Protein AF-0000000085126841 (afdb_homodimer)

Structure (mmCIF, N/CA/C/O backbone):
data_AF-0000000085126841-model_v1
#
loop_
_entity.id
_entity.type
_entity.pdbx_description
1 polymer 'Aspartate racemase'
#
loop_
_atom_site.group_PDB
_atom_site.id
_atom_site.type_symbol
_atom_site.label_atom_id
_atom_site.label_alt_id
_atom_site.label_comp_id
_atom_site.label_asym_id
_atom_site.label_entity_id
_atom_site.label_seq_id
_atom_site.pdbx_PDB_ins_code
_atom_site.Cartn_x
_atom_site.Cartn_y
_atom_site.Cartn_z
_atom_site.occupancy
_atom_site.B_iso_or_equiv
_atom_site.auth_seq_id
_atom_site.auth_comp_id
_atom_site.auth_asym_id
_atom_site.auth_atom_id
_atom_site.pdbx_PDB_model_num
ATOM 1 N N . MET A 1 1 ? -29.609 8.414 11.188 1 25.78 1 MET A N 1
ATOM 2 C CA . MET A 1 1 ? -28.359 7.652 11.164 1 25.78 1 MET A CA 1
ATOM 3 C C . MET A 1 1 ? -28.016 7.215 9.742 1 25.78 1 MET A C 1
ATOM 5 O O . MET A 1 1 ? -28.156 6.039 9.398 1 25.78 1 MET A O 1
ATOM 9 N N . ASN A 1 2 ? -28.266 7.805 8.547 1 29.17 2 ASN A N 1
ATOM 10 C CA . ASN A 1 2 ? -29.203 7.812 7.434 1 29.17 2 ASN A CA 1
ATOM 11 C C . ASN A 1 2 ? -28.625 7.094 6.215 1 29.17 2 ASN A C 1
ATOM 13 O O . ASN A 1 2 ? -29.266 6.207 5.656 1 29.17 2 ASN A O 1
ATOM 17 N N . SER A 1 3 ? -27.938 7.785 5.105 1 35.59 3 SER A N 1
ATOM 18 C CA . SER A 1 3 ? -27.844 7.309 3.727 1 35.59 3 SER A CA 1
ATOM 19 C C . SER A 1 3 ? -26.875 6.141 3.604 1 35.59 3 SER A C 1
ATOM 21 O O . SER A 1 3 ? -25.797 6.156 4.207 1 35.59 3 SER A O 1
ATOM 23 N N . ASN A 1 4 ? -27.094 4.828 3.311 1 41.31 4 ASN A N 1
ATOM 24 C CA . ASN A 1 4 ? -26.719 3.504 2.83 1 41.31 4 ASN A CA 1
ATOM 25 C C . ASN A 1 4 ? -25.562 3.584 1.835 1 41.31 4 ASN A C 1
ATOM 27 O O . ASN A 1 4 ? -25.781 3.668 0.625 1 41.31 4 ASN A O 1
ATOM 31 N N . HIS A 1 5 ? -24.719 4.348 2.078 1 53.94 5 HIS A N 1
ATOM 32 C CA . HIS A 1 5 ? -23.703 4.438 1.027 1 53.94 5 HIS A CA 1
ATOM 33 C C . HIS A 1 5 ? -23.219 3.053 0.604 1 53.94 5 HIS A C 1
ATOM 35 O O . HIS A 1 5 ? -22.594 2.34 1.393 1 53.94 5 HIS A O 1
ATOM 41 N N . THR A 1 6 ? -23.953 2.344 -0.244 1 64.88 6 THR A N 1
ATOM 42 C CA . THR A 1 6 ? -23.734 0.957 -0.637 1 64.88 6 THR A CA 1
ATOM 43 C C . THR A 1 6 ? -22.719 0.875 -1.774 1 64.88 6 THR A C 1
ATOM 45 O O . THR A 1 6 ? -22.359 -0.219 -2.221 1 64.88 6 THR A O 1
ATOM 48 N N . GLU A 1 7 ? -22.281 2.219 -2.07 1 86.81 7 GLU A N 1
ATOM 49 C CA . GLU A 1 7 ? -21.469 2.105 -3.281 1 86.81 7 GLU A CA 1
ATOM 50 C C . GLU A 1 7 ? -20.25 3.018 -3.215 1 86.81 7 GLU A C 1
ATOM 52 O O . GLU A 1 7 ? -20.266 4.031 -2.516 1 86.81 7 GLU A O 1
ATOM 57 N N . ILE A 1 8 ? -19.25 2.664 -3.691 1 94.06 8 ILE A N 1
ATOM 58 C CA . ILE A 1 8 ? -18.078 3.506 -3.902 1 94.06 8 ILE A CA 1
ATOM 59 C C . ILE A 1 8 ? -18.266 4.352 -5.16 1 94.06 8 ILE A C 1
ATOM 61 O O . ILE A 1 8 ? -18.453 3.814 -6.254 1 94.06 8 ILE A O 1
ATOM 65 N N . HIS A 1 9 ? -18.141 5.695 -5.02 1 93.88 9 HIS A N 1
ATOM 66 C CA . HIS A 1 9 ? -18.5 6.598 -6.109 1 93.88 9 HIS A CA 1
ATOM 67 C C . HIS A 1 9 ? -17.25 7.129 -6.809 1 93.88 9 HIS A C 1
ATOM 69 O O . HIS A 1 9 ? -17.312 7.52 -7.977 1 93.88 9 HIS A O 1
ATOM 75 N N . ARG A 1 10 ? -16.188 7.176 -6.047 1 97.62 10 ARG A N 1
ATOM 76 C CA . ARG A 1 10 ? -15.031 7.871 -6.594 1 97.62 10 ARG A CA 1
ATOM 77 C C . ARG A 1 10 ? -13.758 7.051 -6.391 1 97.62 10 ARG A C 1
ATOM 79 O O . ARG A 1 10 ? -13.648 6.305 -5.418 1 97.62 10 ARG A O 1
ATOM 86 N N . VAL A 1 11 ? -12.82 7.199 -7.316 1 98.5 11 VAL A N 1
ATOM 87 C CA . VAL A 1 11 ? -11.492 6.613 -7.207 1 98.5 11 VAL A CA 1
ATOM 88 C C . VAL A 1 11 ? -10.555 7.582 -6.488 1 98.5 11 VAL A C 1
ATOM 90 O O . VAL A 1 11 ? -10.352 8.711 -6.941 1 98.5 11 VAL A O 1
ATOM 93 N N . ILE A 1 12 ? -9.992 7.145 -5.391 1 98.75 12 ILE A N 1
ATOM 94 C CA . ILE A 1 12 ? -9.078 7.965 -4.602 1 98.75 12 ILE A CA 1
ATOM 95 C C . ILE A 1 12 ? -7.68 7.918 -5.219 1 98.75 12 ILE A C 1
ATOM 97 O O . ILE A 1 12 ? -7.141 6.836 -5.465 1 98.75 12 ILE A O 1
ATOM 101 N N . GLY A 1 13 ? -7.102 9.07 -5.488 1 98.88 13 GLY A N 1
ATOM 102 C CA . GLY A 1 13 ? -5.711 9.148 -5.906 1 98.88 13 GLY A CA 1
ATOM 103 C C . GLY A 1 13 ? -4.762 9.461 -4.766 1 98.88 13 GLY A C 1
ATOM 104 O O . GLY A 1 13 ? -4.977 10.414 -4.016 1 98.88 13 GLY A O 1
ATOM 105 N N . LEU A 1 14 ? -3.707 8.648 -4.605 1 98.88 14 LEU A N 1
ATOM 106 C CA . LEU A 1 14 ? -2.703 8.852 -3.568 1 98.88 14 LEU A CA 1
ATOM 107 C C . LEU A 1 14 ? -1.329 9.102 -4.18 1 98.88 14 LEU A C 1
ATOM 109 O O . LEU A 1 14 ? -0.816 8.266 -4.926 1 98.88 14 LEU A O 1
ATOM 113 N N . ILE A 1 15 ? -0.789 10.258 -3.932 1 98.75 15 ILE A N 1
ATOM 114 C CA . ILE A 1 15 ? 0.639 10.445 -4.168 1 98.75 15 ILE A CA 1
ATOM 115 C C . ILE A 1 15 ? 1.432 9.93 -2.971 1 98.75 15 ILE A C 1
ATOM 117 O O . ILE A 1 15 ? 1.386 10.516 -1.889 1 98.75 15 ILE A O 1
ATOM 121 N N . GLY A 1 16 ? 2.129 8.828 -3.217 1 97.44 16 GLY A N 1
ATOM 122 C CA . GLY A 1 16 ? 2.838 8.18 -2.125 1 97.44 16 GLY A CA 1
ATOM 123 C C . GLY A 1 16 ? 4.324 8.023 -2.383 1 97.44 16 GLY A C 1
ATOM 124 O O . GLY A 1 16 ? 4.855 8.609 -3.332 1 97.44 16 GLY A O 1
ATOM 125 N N . GLY A 1 17 ? 4.984 7.348 -1.451 1 95.25 17 GLY A N 1
ATOM 126 C CA . GLY A 1 17 ? 6.395 7.023 -1.6 1 95.25 17 GLY A CA 1
ATOM 127 C C . GLY A 1 17 ? 7.301 7.898 -0.753 1 95.25 17 GLY A C 1
ATOM 128 O O . GLY A 1 17 ? 8.523 7.762 -0.8 1 95.25 17 GLY A O 1
ATOM 129 N N . MET A 1 18 ? 6.758 8.773 0.14 1 90.56 18 MET A N 1
ATOM 130 C CA . MET A 1 18 ? 7.562 9.734 0.894 1 90.56 18 MET A CA 1
ATOM 131 C C . MET A 1 18 ? 7.242 9.656 2.383 1 90.56 18 MET A C 1
ATOM 133 O O . MET A 1 18 ? 6.734 10.617 2.963 1 90.56 18 MET A O 1
ATOM 137 N N . SER A 1 19 ? 7.504 8.586 2.945 1 87.44 19 SER A N 1
ATOM 138 C CA . SER A 1 19 ? 8.109 7.324 2.541 1 87.44 19 SER A CA 1
ATOM 139 C C . SER A 1 19 ? 7.047 6.312 2.115 1 87.44 19 SER A C 1
ATOM 141 O O . SER A 1 19 ? 5.852 6.57 2.242 1 87.44 19 SER A O 1
ATOM 143 N N . TRP A 1 20 ? 7.5 5.168 1.569 1 93.5 20 TRP A N 1
ATOM 144 C CA . TRP A 1 20 ? 6.547 4.156 1.137 1 93.5 20 TRP A CA 1
ATOM 145 C C . TRP A 1 20 ? 5.805 3.559 2.33 1 93.5 20 TRP A C 1
ATOM 147 O O . TRP A 1 20 ? 4.648 3.148 2.209 1 93.5 20 TRP A O 1
ATOM 157 N N . GLU A 1 21 ? 6.398 3.6 3.525 1 90.38 21 GLU A N 1
ATOM 158 C CA . GLU A 1 21 ? 5.754 3.107 4.738 1 90.38 21 GLU A CA 1
ATOM 159 C C . GLU A 1 21 ? 4.535 3.953 5.098 1 90.38 21 GLU A C 1
ATOM 161 O O . GLU A 1 21 ? 3.5 3.418 5.5 1 90.38 21 GLU A O 1
ATOM 166 N N . SER A 1 22 ? 4.676 5.281 5 1 91.25 22 SER A N 1
ATOM 167 C CA . SER A 1 22 ? 3.543 6.164 5.234 1 91.25 22 SER A CA 1
ATOM 168 C C . SER A 1 22 ? 2.422 5.906 4.23 1 91.25 22 SER A C 1
ATOM 170 O O . SER A 1 22 ? 1.246 5.879 4.602 1 91.25 22 SER A O 1
ATOM 172 N N . SER A 1 23 ? 2.791 5.695 2.98 1 96.19 23 SER A N 1
ATOM 173 C CA . SER A 1 23 ? 1.811 5.406 1.94 1 96.19 23 SER A CA 1
ATOM 174 C C . SER A 1 23 ? 1.065 4.105 2.23 1 96.19 23 SER A C 1
ATOM 176 O O . SER A 1 23 ? -0.143 4.016 2.006 1 96.19 23 SER A O 1
ATOM 178 N N . ALA A 1 24 ? 1.824 3.111 2.709 1 95.62 24 ALA A N 1
ATOM 179 C CA . ALA A 1 24 ? 1.21 1.841 3.08 1 95.62 24 ALA A CA 1
ATOM 180 C C . ALA A 1 24 ? 0.19 2.031 4.199 1 95.62 24 ALA A C 1
ATOM 182 O O . ALA A 1 24 ? -0.856 1.377 4.215 1 95.62 24 ALA A O 1
ATOM 183 N N . GLU A 1 25 ? 0.527 2.883 5.113 1 93.62 25 GLU A N 1
ATOM 184 C CA . GLU A 1 25 ? -0.386 3.166 6.215 1 93.62 25 GLU A CA 1
ATOM 185 C C . GLU A 1 25 ? -1.662 3.838 5.715 1 93.62 25 GLU A C 1
ATOM 187 O O . GLU A 1 25 ? -2.764 3.486 6.141 1 93.62 25 GLU A O 1
ATOM 192 N N . TYR A 1 26 ? -1.541 4.832 4.793 1 97.31 26 TYR A N 1
ATOM 193 C CA . TYR A 1 26 ? -2.717 5.43 4.172 1 97.31 26 TYR A CA 1
ATOM 194 C C . TYR A 1 26 ? -3.584 4.367 3.506 1 97.31 26 TYR A C 1
ATOM 196 O O . TYR A 1 26 ? -4.801 4.34 3.701 1 97.31 26 TYR A O 1
ATOM 204 N N . TYR A 1 27 ? -2.928 3.551 2.738 1 98.06 27 TYR A N 1
ATOM 205 C CA . TYR A 1 27 ? -3.609 2.484 2.014 1 98.06 27 TYR A CA 1
ATOM 206 C C . TYR A 1 27 ? -4.398 1.596 2.967 1 98.06 27 TYR A C 1
ATOM 208 O O . TYR A 1 27 ? -5.57 1.299 2.723 1 98.06 27 TYR A O 1
ATOM 216 N N . ARG A 1 28 ? -3.807 1.185 4.062 1 96.25 28 ARG A N 1
ATOM 217 C CA . ARG A 1 28 ? -4.445 0.348 5.074 1 96.25 28 ARG A CA 1
ATOM 218 C C . ARG A 1 28 ? -5.637 1.062 5.707 1 96.25 28 ARG A C 1
ATOM 220 O O . ARG A 1 28 ? -6.742 0.521 5.742 1 96.25 28 ARG A O 1
ATOM 227 N N . LEU A 1 29 ? -5.457 2.299 6.148 1 96.5 29 LEU A N 1
ATOM 228 C CA . LEU A 1 29 ? -6.484 3.049 6.863 1 96.5 29 LEU A CA 1
ATOM 229 C C . LEU A 1 29 ? -7.699 3.287 5.973 1 96.5 29 LEU A C 1
ATOM 231 O O . LEU A 1 29 ? -8.844 3.152 6.422 1 96.5 29 LEU A O 1
ATOM 235 N N . ILE A 1 30 ? -7.461 3.609 4.723 1 98.25 30 ILE A N 1
ATOM 236 C CA . ILE A 1 30 ? -8.555 3.916 3.803 1 98.25 30 ILE A CA 1
ATOM 237 C C . ILE A 1 30 ? -9.367 2.652 3.527 1 98.25 30 ILE A C 1
ATOM 239 O O . ILE A 1 30 ? -10.602 2.678 3.572 1 98.25 30 ILE A O 1
ATOM 243 N N . ASN A 1 31 ? -8.688 1.536 3.277 1 97.44 31 ASN A N 1
ATOM 244 C CA . ASN A 1 31 ? -9.398 0.289 3.008 1 97.44 31 ASN A CA 1
ATOM 245 C C . ASN A 1 31 ? -10.18 -0.187 4.227 1 97.44 31 ASN A C 1
ATOM 247 O O . ASN A 1 31 ? -11.312 -0.655 4.098 1 97.44 31 ASN A O 1
ATOM 251 N N . GLN A 1 32 ? -9.586 -0.078 5.402 1 96.06 32 GLN A N 1
ATOM 252 C CA . GLN A 1 32 ? -10.297 -0.429 6.625 1 96.06 32 GLN A CA 1
ATOM 253 C C . GLN A 1 32 ? -11.508 0.477 6.836 1 96.06 32 GLN A C 1
ATOM 255 O O . GLN A 1 32 ? -12.57 0.017 7.27 1 96.06 32 GLN A O 1
ATOM 260 N N . GLY A 1 33 ? -11.352 1.788 6.508 1 97.06 33 GLY A N 1
ATOM 261 C CA . GLY A 1 33 ? -12.477 2.711 6.602 1 97.06 33 GLY A CA 1
ATOM 262 C C . GLY A 1 33 ? -13.633 2.33 5.699 1 97.06 33 GLY A C 1
ATOM 263 O O . GLY A 1 33 ? -14.797 2.396 6.109 1 97.06 33 GLY A O 1
ATOM 264 N N . VAL A 1 34 ? -13.336 1.932 4.488 1 97 34 VAL A N 1
ATOM 265 C CA . VAL A 1 34 ? -14.375 1.523 3.543 1 97 34 VAL A CA 1
ATOM 266 C C . VAL A 1 34 ? -15.039 0.238 4.027 1 97 34 VAL A C 1
ATOM 268 O O . VAL A 1 34 ? -16.266 0.117 3.998 1 97 34 VAL A O 1
ATOM 271 N N . ARG A 1 35 ? -14.219 -0.735 4.461 1 94.19 35 ARG A N 1
ATOM 272 C CA . ARG A 1 35 ? -14.75 -1.975 5.016 1 94.19 35 ARG A CA 1
ATOM 273 C C . ARG A 1 35 ? -15.719 -1.691 6.16 1 94.19 35 ARG A C 1
ATOM 275 O O . ARG A 1 35 ? -16.812 -2.273 6.223 1 94.19 35 ARG A O 1
ATOM 282 N N . ASP A 1 36 ? -15.391 -0.782 7.047 1 95.06 36 ASP A N 1
ATOM 283 C CA . ASP A 1 36 ? -16.188 -0.457 8.227 1 95.06 36 ASP A CA 1
ATOM 284 C C . ASP A 1 36 ? -17.531 0.166 7.824 1 95.06 36 ASP A C 1
ATOM 286 O O . ASP A 1 36 ? -18.531 -0.012 8.516 1 95.06 36 ASP A O 1
ATOM 290 N N . ARG A 1 37 ? -17.562 0.88 6.703 1 95.25 37 ARG A N 1
ATOM 291 C CA . ARG A 1 37 ? -18.75 1.602 6.273 1 95.25 37 ARG A CA 1
ATOM 292 C C . ARG A 1 37 ? -19.625 0.729 5.379 1 95.25 37 ARG A C 1
ATOM 294 O O . ARG A 1 37 ? -20.859 0.827 5.414 1 95.25 37 ARG A O 1
ATOM 301 N N . LEU A 1 38 ? -18.984 -0.159 4.586 1 95.06 38 LEU A N 1
ATOM 302 C CA . LEU A 1 38 ? -19.75 -0.832 3.535 1 95.06 38 LEU A CA 1
ATOM 303 C C . LEU A 1 38 ? -19.859 -2.326 3.818 1 95.06 38 LEU A C 1
ATOM 305 O O . LEU A 1 38 ? -20.688 -3.016 3.217 1 95.06 38 LEU A O 1
ATOM 309 N N . GLY A 1 39 ? -19.094 -2.898 4.684 1 89.94 39 GLY A N 1
ATOM 310 C CA . GLY A 1 39 ? -19.156 -4.309 5.023 1 89.94 39 GLY A CA 1
ATOM 311 C C . GLY A 1 39 ? -17.906 -5.078 4.641 1 89.94 39 GLY A C 1
ATOM 312 O O . GLY A 1 39 ? -17 -4.527 4.008 1 89.94 39 GLY A O 1
ATOM 313 N N . PRO A 1 40 ? -18.062 -6.328 5.02 1 86.62 40 PRO A N 1
ATOM 314 C CA . PRO A 1 40 ? -16.875 -7.164 4.793 1 86.62 40 PRO A CA 1
ATOM 315 C C . PRO A 1 40 ? -16.562 -7.344 3.311 1 86.62 40 PRO A C 1
ATOM 317 O O . PRO A 1 40 ? -17.453 -7.266 2.469 1 86.62 40 PRO A O 1
ATOM 320 N N . LEU A 1 41 ? -15.297 -7.492 2.861 1 86.81 41 LEU A N 1
ATOM 321 C CA . LEU A 1 41 ? -14.758 -7.773 1.535 1 86.81 41 LEU A CA 1
ATOM 322 C C . LEU A 1 41 ? -14.719 -6.504 0.686 1 86.81 41 LEU A C 1
ATOM 324 O O . LEU A 1 41 ? -14.094 -6.488 -0.381 1 86.81 41 LEU A O 1
ATOM 328 N N . ARG A 1 42 ? -15.531 -5.473 1.184 1 93.12 42 ARG A N 1
ATOM 329 C CA . ARG A 1 42 ? -15.469 -4.211 0.452 1 93.12 42 ARG A CA 1
ATOM 330 C C . ARG A 1 42 ? -14.148 -3.494 0.708 1 93.12 42 ARG A C 1
ATOM 332 O O . ARG A 1 42 ? -13.633 -3.516 1.828 1 93.12 42 ARG A O 1
ATOM 339 N N . SER A 1 43 ? -13.609 -2.9 -0.305 1 96.06 43 SER A N 1
ATOM 340 C CA . SER A 1 43 ? -12.391 -2.107 -0.227 1 96.06 43 SER A CA 1
ATOM 341 C C . SER A 1 43 ? -12.461 -0.892 -1.145 1 96.06 43 SER A C 1
ATOM 343 O O . SER A 1 43 ? -13.336 -0.811 -2.01 1 96.06 43 SER A O 1
ATOM 345 N N . ALA A 1 44 ? -11.609 0.061 -0.916 1 97.88 44 ALA A N 1
ATOM 346 C CA . ALA A 1 44 ? -11.656 1.323 -1.65 1 97.88 44 ALA A CA 1
ATOM 347 C C . ALA A 1 44 ? -11.172 1.138 -3.088 1 97.88 44 ALA A C 1
ATOM 349 O O . ALA A 1 44 ? -10.305 0.309 -3.355 1 97.88 44 ALA A O 1
ATOM 350 N N . LYS A 1 45 ? -11.805 1.811 -4.062 1 98.19 45 LYS A N 1
ATOM 351 C CA . LYS A 1 45 ? -11.18 2.041 -5.359 1 98.19 45 LYS A CA 1
ATOM 352 C C . LYS A 1 45 ? -10.102 3.117 -5.266 1 98.19 45 LYS A C 1
ATOM 354 O O . LYS A 1 45 ? -10.398 4.277 -4.973 1 98.19 45 LYS A O 1
ATOM 359 N N . LEU A 1 46 ? -8.883 2.705 -5.484 1 98.44 46 LEU A N 1
ATOM 360 C CA . LEU A 1 46 ? -7.766 3.596 -5.191 1 98.44 46 LEU A CA 1
ATOM 361 C C . LEU A 1 46 ? -6.684 3.48 -6.258 1 98.44 46 LEU A C 1
ATOM 363 O O . LEU A 1 46 ? -6.395 2.383 -6.742 1 98.44 46 LEU A O 1
ATOM 367 N N . LEU A 1 47 ? -6.168 4.586 -6.676 1 98.81 47 LEU A N 1
ATOM 368 C CA . LEU A 1 47 ? -4.996 4.691 -7.539 1 98.81 47 LEU A CA 1
ATOM 369 C C . LEU A 1 47 ? -3.842 5.367 -6.809 1 98.81 47 LEU A C 1
ATOM 371 O O . LEU A 1 47 ? -3.938 6.539 -6.434 1 98.81 47 LEU A O 1
ATOM 375 N N . MET A 1 48 ? -2.727 4.633 -6.59 1 98.88 48 MET A N 1
ATOM 376 C CA . MET A 1 48 ? -1.572 5.176 -5.883 1 98.88 48 MET A CA 1
ATOM 377 C C . MET A 1 48 ? -0.36 5.262 -6.801 1 98.88 48 MET A C 1
ATOM 379 O O . MET A 1 48 ? 0.001 4.285 -7.457 1 98.88 48 MET A O 1
ATOM 383 N N . TYR A 1 49 ? 0.198 6.379 -6.906 1 98.88 49 TYR A N 1
ATOM 384 C CA . TYR A 1 49 ? 1.528 6.512 -7.492 1 98.88 49 TYR A CA 1
ATOM 385 C C . TYR A 1 49 ? 2.578 6.746 -6.414 1 98.88 49 TYR A C 1
ATOM 387 O O . TYR A 1 49 ? 2.566 7.777 -5.738 1 98.88 49 TYR A O 1
ATOM 395 N N . SER A 1 50 ? 3.424 5.816 -6.234 1 98.25 50 SER A N 1
ATOM 396 C CA . SER A 1 50 ? 4.516 5.863 -5.266 1 98.25 50 SER A CA 1
ATOM 397 C C . SER A 1 50 ? 5.824 6.273 -5.93 1 98.25 50 SER A C 1
ATOM 399 O O . SER A 1 50 ? 6.332 5.566 -6.805 1 98.25 50 SER A O 1
ATOM 401 N N . VAL A 1 51 ? 6.348 7.348 -5.527 1 97.69 51 VAL A N 1
ATOM 402 C CA . VAL A 1 51 ? 7.559 7.883 -6.137 1 97.69 51 VAL A CA 1
ATOM 403 C C . VAL A 1 51 ? 8.789 7.211 -5.523 1 97.69 51 VAL A C 1
ATOM 405 O O . VAL A 1 51 ? 8.695 6.59 -4.461 1 97.69 51 VAL A O 1
ATOM 408 N N . ASP A 1 52 ? 9.883 7.309 -6.262 1 96.88 52 ASP A N 1
ATOM 409 C CA . ASP A 1 52 ? 11.188 7.043 -5.652 1 96.88 52 ASP A CA 1
ATOM 410 C C . ASP A 1 52 ? 11.57 8.148 -4.68 1 96.88 52 ASP A C 1
ATOM 412 O O . ASP A 1 52 ? 11.789 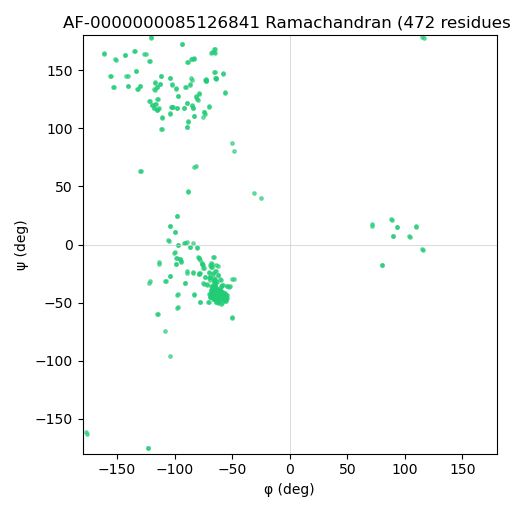9.297 -5.086 1 96.88 52 ASP A O 1
ATOM 416 N N . PHE A 1 53 ? 11.734 7.777 -3.469 1 93.56 53 PHE A N 1
ATOM 417 C CA . PHE A 1 53 ? 11.922 8.789 -2.434 1 93.56 53 PHE A CA 1
ATOM 418 C C . PHE A 1 53 ? 13.305 9.406 -2.527 1 93.56 53 PHE A C 1
ATOM 420 O O . PHE A 1 53 ? 13.492 10.578 -2.186 1 93.56 53 PHE A O 1
ATOM 427 N N . GLY A 1 54 ? 14.242 8.734 -2.998 1 91.81 54 GLY A N 1
ATOM 428 C CA . GLY A 1 54 ? 15.625 9.172 -3.043 1 91.81 54 GLY A CA 1
ATOM 429 C C . GLY A 1 54 ? 15.789 10.562 -3.637 1 91.81 54 GLY A C 1
ATOM 430 O O . GLY A 1 54 ? 16.219 11.492 -2.947 1 91.81 54 GLY A O 1
ATOM 431 N N . PRO A 1 55 ? 15.43 10.695 -4.895 1 92.62 55 PRO A N 1
ATOM 432 C CA . PRO A 1 55 ? 15.562 12 -5.547 1 92.62 55 PRO A CA 1
ATOM 433 C C . PRO A 1 55 ? 14.781 13.102 -4.836 1 92.62 55 PRO A C 1
ATOM 435 O O . PRO A 1 55 ? 15.219 14.258 -4.801 1 92.62 55 PRO A O 1
ATOM 438 N N . ILE A 1 56 ? 13.664 12.836 -4.273 1 92.44 56 ILE A N 1
ATOM 439 C CA . ILE A 1 56 ? 12.828 13.82 -3.594 1 92.44 56 ILE A CA 1
ATOM 440 C C . ILE A 1 56 ? 13.5 14.25 -2.289 1 92.44 56 ILE A C 1
ATOM 442 O O . ILE A 1 56 ? 13.57 15.445 -1.984 1 92.44 56 ILE A O 1
ATOM 446 N N . GLU A 1 57 ? 13.914 13.266 -1.531 1 87.5 57 GLU A N 1
ATOM 447 C CA . GLU A 1 57 ? 14.625 13.555 -0.29 1 87.5 57 GLU A CA 1
ATOM 448 C C . GLU A 1 57 ? 15.852 14.43 -0.548 1 87.5 57 GLU A C 1
ATOM 450 O O . GLU A 1 57 ? 16.109 15.383 0.188 1 87.5 57 GLU A O 1
ATOM 455 N N . GLN A 1 58 ? 16.594 14.117 -1.611 1 89.94 58 GLN A N 1
ATOM 456 C CA . GLN A 1 58 ? 17.766 14.891 -1.985 1 89.94 58 GLN A CA 1
ATOM 457 C C . GLN A 1 58 ? 17.391 16.328 -2.348 1 89.94 58 GLN A C 1
ATOM 459 O O . GLN A 1 58 ? 18.062 17.281 -1.936 1 89.94 58 GLN A O 1
ATOM 464 N N . ALA A 1 59 ? 16.375 16.438 -3.088 1 91.44 59 ALA A N 1
ATOM 465 C CA . ALA A 1 59 ? 15.898 17.75 -3.482 1 91.44 59 ALA A CA 1
ATOM 466 C C . ALA A 1 59 ? 15.469 18.578 -2.266 1 91.44 59 ALA A C 1
ATOM 468 O O . ALA A 1 59 ? 15.789 19.766 -2.164 1 91.44 59 ALA A O 1
ATOM 469 N N . GLN A 1 60 ? 14.711 17.938 -1.353 1 84.19 60 GLN A N 1
ATOM 470 C CA . GLN A 1 60 ? 14.289 18.594 -0.118 1 84.19 60 GLN A CA 1
ATOM 471 C C . GLN A 1 60 ? 15.492 19.078 0.684 1 84.19 60 GLN A C 1
ATOM 473 O O . GLN A 1 60 ? 15.531 20.219 1.123 1 84.19 60 GLN A O 1
ATOM 478 N N . HIS A 1 61 ? 16.406 18.25 0.835 1 82.69 61 HIS A N 1
ATOM 479 C CA . HIS A 1 61 ? 17.594 18.531 1.636 1 82.69 61 HIS A CA 1
ATOM 480 C C . HIS A 1 61 ? 18.422 19.656 1.017 1 82.69 61 HIS A C 1
ATOM 482 O O . HIS A 1 61 ? 19 20.469 1.733 1 82.69 61 HIS A O 1
ATOM 488 N N . GLU A 1 62 ? 18.438 19.672 -0.283 1 91.06 62 GLU A N 1
ATOM 489 C CA . GLU A 1 62 ? 19.25 20.656 -0.993 1 91.06 62 GLU A CA 1
ATOM 490 C C . GLU A 1 62 ? 18.438 21.922 -1.291 1 91.06 62 GLU A C 1
ATOM 492 O O . GLU A 1 62 ? 18.953 22.844 -1.928 1 91.06 62 GLU A O 1
ATOM 497 N N . GLY A 1 63 ? 17.266 21.938 -0.886 1 87.44 63 GLY A N 1
ATOM 498 C CA . GLY A 1 63 ? 16.406 23.094 -1.097 1 87.44 63 GLY A CA 1
ATOM 499 C C . GLY A 1 63 ? 15.984 23.266 -2.543 1 87.44 63 GLY A C 1
ATOM 500 O O . GLY A 1 63 ? 15.656 24.375 -2.967 1 87.44 63 GLY A O 1
ATOM 501 N N . ARG A 1 64 ? 16.141 22.234 -3.383 1 93.81 64 ARG A N 1
ATOM 502 C CA . ARG A 1 64 ? 15.703 22.266 -4.777 1 93.81 64 ARG A CA 1
ATOM 503 C C . ARG A 1 64 ? 14.211 21.969 -4.895 1 93.81 64 ARG A C 1
ATOM 505 O O . ARG A 1 64 ? 13.82 20.969 -5.504 1 93.81 64 ARG A O 1
ATOM 512 N N . TRP A 1 65 ? 13.375 22.844 -4.422 1 92.5 65 TRP A N 1
ATOM 513 C CA . TRP A 1 65 ? 11.938 22.641 -4.277 1 92.5 65 TRP A CA 1
ATOM 514 C C . TRP A 1 65 ? 11.25 22.594 -5.637 1 92.5 65 TRP A C 1
ATOM 516 O O . TRP A 1 65 ? 10.25 21.891 -5.809 1 92.5 65 TRP A O 1
ATOM 526 N N . ASP A 1 66 ? 11.805 23.281 -6.605 1 96.25 66 ASP A N 1
ATOM 527 C CA . ASP A 1 66 ? 11.234 23.234 -7.949 1 96.25 66 ASP A CA 1
ATOM 528 C C . ASP A 1 66 ? 11.352 21.828 -8.547 1 96.25 66 ASP A C 1
ATOM 530 O O . ASP A 1 66 ? 10.438 21.359 -9.219 1 96.25 66 ASP A O 1
ATOM 534 N N . ASP A 1 67 ? 12.477 21.234 -8.297 1 96.19 67 ASP A N 1
ATOM 535 C CA . ASP A 1 67 ? 12.664 19.859 -8.758 1 96.19 67 ASP A CA 1
ATOM 536 C C . ASP A 1 67 ? 11.68 18.906 -8.086 1 96.19 67 ASP A C 1
ATOM 538 O O . ASP A 1 67 ? 11.078 18.062 -8.742 1 96.19 67 ASP A O 1
ATOM 542 N N . ALA A 1 68 ? 11.555 19.047 -6.793 1 95.56 68 ALA A N 1
ATOM 543 C CA . ALA A 1 68 ? 10.602 18.219 -6.051 1 95.56 68 ALA A CA 1
ATOM 544 C C . ALA A 1 68 ? 9.18 18.453 -6.539 1 95.56 68 ALA A C 1
ATOM 546 O O . ALA A 1 68 ? 8.406 17.516 -6.711 1 95.56 68 ALA A O 1
ATOM 547 N N . ALA A 1 69 ? 8.898 19.719 -6.801 1 97.44 69 ALA A N 1
ATOM 548 C CA . ALA A 1 69 ? 7.562 20.078 -7.277 1 97.44 69 ALA A CA 1
ATOM 549 C C . ALA A 1 69 ? 7.262 19.406 -8.617 1 97.44 69 ALA A C 1
ATOM 551 O O . ALA A 1 69 ? 6.164 18.875 -8.82 1 97.44 69 ALA A O 1
ATOM 552 N N . ALA A 1 70 ? 8.195 19.453 -9.492 1 97.88 70 ALA A N 1
ATOM 553 C CA . ALA A 1 70 ? 8.008 18.859 -10.82 1 97.88 70 ALA A CA 1
ATOM 554 C C . ALA A 1 70 ? 7.676 17.375 -10.719 1 97.88 70 ALA A C 1
ATOM 556 O O . ALA A 1 70 ? 6.812 16.875 -11.438 1 97.88 70 ALA A O 1
ATOM 557 N N . LEU A 1 71 ? 8.344 16.719 -9.852 1 97.44 71 LEU A N 1
ATOM 558 C CA . LEU A 1 71 ? 8.125 15.289 -9.664 1 97.44 71 LEU A CA 1
ATOM 559 C C . LEU A 1 71 ? 6.727 15.031 -9.102 1 97.44 71 LEU A C 1
ATOM 561 O O . LEU A 1 71 ? 6.035 14.109 -9.555 1 97.44 71 LEU A O 1
ATOM 565 N N . LEU A 1 72 ? 6.324 15.797 -8.188 1 98.31 72 LEU A N 1
ATOM 566 C CA . LEU A 1 72 ? 5.035 15.586 -7.547 1 98.31 72 LEU A CA 1
ATOM 567 C C . LEU A 1 72 ? 3.893 16.016 -8.461 1 98.31 72 LEU A C 1
ATOM 569 O O . LEU A 1 72 ? 2.812 15.43 -8.438 1 98.31 72 LEU A O 1
ATOM 573 N N . GLU A 1 73 ? 4.148 17.078 -9.266 1 98.75 73 GLU A N 1
ATOM 574 C CA . GLU A 1 73 ? 3.18 17.469 -10.289 1 98.75 73 GLU A CA 1
ATOM 575 C C . GLU A 1 73 ? 2.961 16.344 -11.305 1 98.75 73 GLU A C 1
ATOM 577 O O . GLU A 1 73 ? 1.824 16.062 -11.688 1 98.75 73 GLU A O 1
ATOM 582 N N . ASP A 1 74 ? 4.027 15.781 -11.68 1 98.62 74 ASP A N 1
ATOM 583 C CA . ASP A 1 74 ? 3.936 14.641 -12.586 1 98.62 74 ASP A CA 1
ATOM 584 C C . ASP A 1 74 ? 3.129 13.5 -11.961 1 98.62 74 ASP A C 1
ATOM 586 O O . ASP A 1 74 ? 2.303 12.883 -12.633 1 98.62 74 ASP A O 1
ATOM 590 N N . ALA A 1 75 ? 3.393 13.211 -10.711 1 98.69 75 ALA A N 1
ATOM 591 C CA . ALA A 1 75 ? 2.652 12.18 -9.992 1 98.69 75 ALA A CA 1
ATOM 592 C C . AL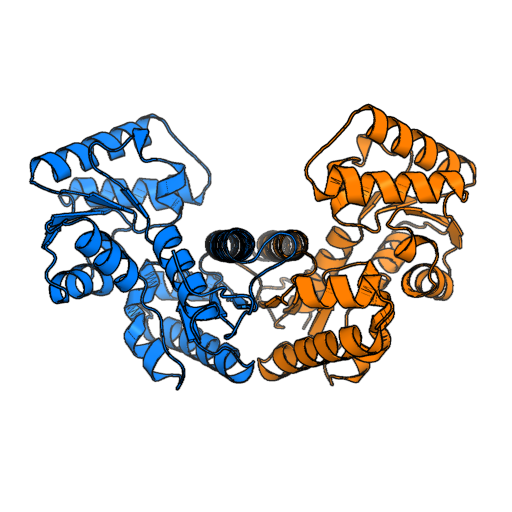A A 1 75 ? 1.153 12.461 -10.016 1 98.69 75 ALA A C 1
ATOM 594 O O . ALA A 1 75 ? 0.352 11.562 -10.297 1 98.69 75 ALA A O 1
ATOM 595 N N . ALA A 1 76 ? 0.813 13.68 -9.758 1 98.81 76 ALA A N 1
ATOM 596 C CA . ALA A 1 76 ? -0.594 14.07 -9.766 1 98.81 76 ALA A CA 1
ATOM 597 C C . ALA A 1 76 ? -1.212 13.875 -11.148 1 98.81 76 ALA A C 1
ATOM 599 O O . ALA A 1 76 ? -2.334 13.383 -11.266 1 98.81 76 ALA A O 1
ATOM 600 N N . ARG A 1 77 ? -0.509 14.234 -12.18 1 98.88 77 ARG A N 1
ATOM 601 C CA . ARG A 1 77 ? -1.007 14.094 -13.547 1 98.88 77 ARG A CA 1
ATOM 602 C C . ARG A 1 77 ? -1.202 12.625 -13.914 1 98.88 77 ARG A C 1
ATOM 604 O O . ARG A 1 77 ? -2.162 12.273 -14.602 1 98.88 77 ARG A O 1
ATOM 611 N N . ARG A 1 78 ? -0.268 11.797 -13.508 1 98.75 78 ARG A N 1
ATOM 612 C CA . ARG A 1 78 ? -0.393 10.367 -13.75 1 98.75 78 ARG A CA 1
ATOM 613 C C . ARG A 1 78 ? -1.657 9.812 -13.102 1 98.75 78 ARG A C 1
ATOM 615 O O . ARG A 1 78 ? -2.363 9 -13.711 1 98.75 78 ARG A O 1
ATOM 622 N N . LEU A 1 79 ? -1.924 10.25 -11.867 1 98.88 79 LEU A N 1
ATOM 623 C CA . LEU A 1 79 ? -3.121 9.797 -11.172 1 98.88 79 LEU A CA 1
ATOM 624 C C . LEU A 1 79 ? -4.383 10.25 -11.898 1 98.88 79 LEU A C 1
ATOM 626 O O . LEU A 1 79 ? -5.309 9.461 -12.094 1 98.88 79 LEU A O 1
ATOM 630 N N . GLN A 1 80 ? -4.391 11.539 -12.305 1 98.81 80 GLN A N 1
ATOM 631 C CA . GLN A 1 80 ? -5.527 12.047 -13.062 1 98.81 80 GLN A CA 1
ATOM 632 C C . GLN A 1 80 ? -5.727 11.266 -14.359 1 98.81 80 GLN A C 1
ATOM 634 O O . GLN A 1 80 ? -6.848 10.883 -14.688 1 98.81 80 GLN A O 1
ATOM 639 N N . GLN A 1 81 ? -4.641 10.977 -15.055 1 98.62 81 GLN A N 1
ATOM 640 C CA . GLN A 1 81 ? -4.695 10.242 -16.312 1 98.62 81 GLN A CA 1
ATOM 641 C C . GLN A 1 81 ? -5.195 8.812 -16.094 1 98.62 81 GLN A C 1
ATOM 643 O O . GLN A 1 81 ? -5.887 8.258 -16.953 1 98.62 81 GLN A O 1
ATOM 648 N N . GLY A 1 82 ? -4.867 8.297 -15.008 1 98.56 82 GLY A N 1
ATOM 649 C CA . GLY A 1 82 ? -5.297 6.949 -14.688 1 98.56 82 GLY A CA 1
ATOM 650 C C . GLY A 1 82 ? -6.734 6.875 -14.211 1 98.56 82 GLY A C 1
ATOM 651 O O . GLY A 1 82 ? -7.266 5.785 -13.992 1 98.56 82 GLY A O 1
ATOM 652 N N . GLY A 1 83 ? -7.301 8.023 -13.93 1 98.62 83 GLY A N 1
ATOM 653 C CA . GLY A 1 83 ? -8.727 8.031 -13.648 1 98.62 83 GLY A CA 1
ATOM 654 C C . GLY A 1 83 ? -9.039 8.32 -12.188 1 98.62 83 GLY A C 1
ATOM 655 O O . GLY A 1 83 ? -10.141 8.023 -11.719 1 98.62 83 GLY A O 1
ATOM 656 N N . ALA A 1 84 ? -8.109 8.812 -11.438 1 98.75 84 ALA A N 1
ATOM 657 C CA . ALA A 1 84 ? -8.43 9.258 -10.086 1 98.75 84 ALA A CA 1
ATOM 658 C C . ALA A 1 84 ? -9.406 10.438 -10.109 1 98.75 84 ALA A C 1
ATOM 660 O O . ALA A 1 84 ? -9.312 11.305 -10.984 1 98.75 84 ALA A O 1
ATOM 661 N N . ASP A 1 85 ? -10.32 10.469 -9.148 1 98.69 85 ASP A N 1
ATOM 662 C CA . ASP A 1 85 ? -11.312 11.539 -9.062 1 98.69 85 ASP A CA 1
ATOM 663 C C . ASP A 1 85 ? -10.844 12.648 -8.133 1 98.69 85 ASP A C 1
ATOM 665 O O . ASP A 1 85 ? -11.414 13.742 -8.133 1 98.69 85 ASP A O 1
ATOM 669 N N . GLY A 1 86 ? -9.891 12.484 -7.348 1 98.62 86 GLY A N 1
ATOM 670 C CA . GLY A 1 86 ? -9.219 13.391 -6.434 1 98.62 86 GLY A CA 1
ATOM 671 C C . GLY A 1 86 ? -7.844 12.906 -6.012 1 98.62 86 GLY A C 1
ATOM 672 O O . GLY A 1 86 ? -7.5 11.742 -6.227 1 98.62 86 GLY A O 1
ATOM 673 N N . VAL A 1 87 ? -7.027 13.828 -5.434 1 98.69 87 VAL A N 1
ATOM 674 C CA . VAL A 1 87 ? -5.656 13.438 -5.117 1 98.69 87 VAL A CA 1
ATOM 675 C C . VAL A 1 87 ? -5.312 13.867 -3.691 1 98.69 87 VAL A C 1
ATOM 677 O O . VAL A 1 87 ? -5.691 14.953 -3.254 1 98.69 87 VAL A O 1
ATOM 680 N N . LEU A 1 88 ? -4.734 12.984 -2.982 1 98.44 88 LEU A N 1
ATOM 681 C CA . LEU A 1 88 ? -4.109 13.227 -1.687 1 98.44 88 LEU A CA 1
ATOM 682 C C . LEU A 1 88 ? -2.594 13.07 -1.774 1 98.44 88 LEU A C 1
ATOM 684 O O . LEU A 1 88 ? -2.096 12.227 -2.523 1 98.44 88 LEU A O 1
ATOM 688 N N . LEU A 1 89 ? -1.942 13.898 -0.996 1 97.81 89 LEU A N 1
ATOM 689 C CA . LEU A 1 89 ? -0.505 13.758 -0.791 1 97.81 89 LEU A CA 1
ATOM 690 C C . LEU A 1 89 ? -0.209 13.094 0.551 1 97.81 89 LEU A C 1
ATOM 692 O O . LEU A 1 89 ? -0.514 13.656 1.605 1 97.81 89 LEU A O 1
ATOM 696 N N . CYS A 1 90 ? 0.45 11.906 0.489 1 96.75 90 CYS A N 1
ATOM 697 C CA . CYS A 1 90 ? 0.576 11.062 1.676 1 96.75 90 CYS A CA 1
ATOM 698 C C . CYS A 1 90 ? 1.817 11.438 2.477 1 96.75 90 CYS A C 1
ATOM 700 O O . CYS A 1 90 ? 2.605 10.562 2.852 1 96.75 90 CYS A O 1
ATOM 702 N N . THR A 1 91 ? 2.041 12.656 2.682 1 92.44 91 THR A N 1
ATOM 703 C CA . THR A 1 91 ? 3.127 13.195 3.488 1 92.44 91 THR A CA 1
ATOM 704 C C . THR A 1 91 ? 2.771 14.586 4.012 1 92.44 91 THR A C 1
ATOM 706 O O . THR A 1 91 ? 2.088 15.352 3.334 1 92.44 91 THR A O 1
ATOM 709 N N . ASN A 1 92 ? 3.227 14.898 5.219 1 90.06 92 ASN A N 1
ATOM 710 C CA . ASN A 1 92 ? 2.969 16.203 5.801 1 90.06 92 ASN A CA 1
ATOM 711 C C . ASN A 1 92 ? 3.885 17.281 5.211 1 90.06 92 ASN A C 1
ATOM 713 O O . ASN A 1 92 ? 3.41 18.266 4.648 1 90.06 92 ASN A O 1
ATOM 717 N N . THR A 1 93 ? 5.129 17 5.176 1 84.62 93 THR A N 1
ATOM 718 C CA . THR A 1 93 ? 6.148 18 4.867 1 84.62 93 THR A CA 1
ATOM 719 C C . THR A 1 93 ? 5.977 18.516 3.441 1 84.62 93 THR A C 1
ATOM 721 O O . THR A 1 93 ? 6.074 19.719 3.201 1 84.62 93 THR A O 1
ATOM 724 N N . MET A 1 94 ? 5.621 17.672 2.541 1 90.94 94 MET A N 1
ATOM 725 C CA . MET A 1 94 ? 5.602 18.062 1.13 1 90.94 94 MET A CA 1
ATOM 726 C C . MET A 1 94 ? 4.34 18.844 0.793 1 90.94 94 MET A C 1
ATOM 728 O O . MET A 1 94 ? 4.223 19.391 -0.303 1 90.94 94 MET A O 1
ATOM 732 N N . HIS A 1 95 ? 3.49 19.016 1.7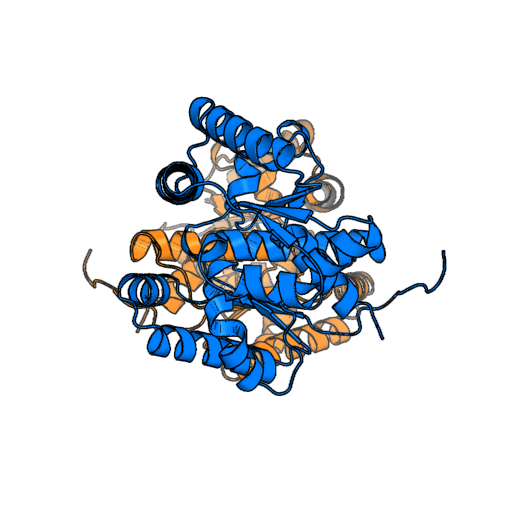07 1 94.31 95 HIS A N 1
ATOM 733 C CA . HIS A 1 95 ? 2.359 19.906 1.487 1 94.31 95 HIS A CA 1
ATOM 734 C C . HIS A 1 95 ? 2.824 21.359 1.335 1 94.31 95 HIS A C 1
ATOM 736 O O . HIS A 1 95 ? 2.045 22.219 0.937 1 94.31 95 HIS A O 1
ATOM 742 N N . LYS A 1 96 ? 4.07 21.562 1.637 1 90.94 96 LYS A N 1
ATOM 743 C CA . LYS A 1 96 ? 4.695 22.828 1.23 1 90.94 96 LYS A CA 1
ATOM 744 C C . LYS A 1 96 ? 4.434 23.109 -0.244 1 90.94 96 LYS A C 1
ATOM 746 O O . LYS A 1 96 ? 4.332 24.281 -0.644 1 90.94 96 LYS A O 1
ATOM 751 N N . LEU A 1 97 ? 4.289 22.109 -1.021 1 95.06 97 LEU A N 1
ATOM 752 C CA . LEU A 1 97 ? 4.125 22.234 -2.465 1 95.06 97 LEU A CA 1
ATOM 753 C C . LEU A 1 97 ? 2.672 22.016 -2.867 1 95.06 97 LEU A C 1
ATOM 755 O O . LEU A 1 97 ? 2.377 21.766 -4.039 1 95.06 97 LEU A O 1
ATOM 759 N N . ALA A 1 98 ? 1.721 22.062 -1.95 1 96.19 98 ALA A N 1
ATOM 760 C CA . ALA A 1 98 ? 0.325 21.688 -2.17 1 96.19 98 ALA A CA 1
ATOM 761 C C . ALA A 1 98 ? -0.297 22.516 -3.281 1 96.19 98 ALA A C 1
ATOM 763 O O . ALA A 1 98 ? -0.981 21.984 -4.16 1 96.19 98 ALA A O 1
ATOM 764 N N . ASP A 1 99 ? -0.054 23.797 -3.27 1 95.75 99 ASP A N 1
ATOM 765 C CA . ASP A 1 99 ? -0.662 24.688 -4.254 1 95.75 99 ASP A CA 1
ATOM 766 C C . ASP A 1 99 ? -0.204 24.344 -5.668 1 95.75 99 ASP A C 1
ATOM 768 O O . ASP A 1 99 ? -1.007 24.344 -6.602 1 95.75 99 ASP A O 1
ATOM 772 N N . ARG A 1 100 ? 1.073 24.109 -5.77 1 97.06 100 ARG A N 1
ATOM 773 C CA . ARG A 1 100 ? 1.622 23.75 -7.074 1 97.06 100 ARG A CA 1
ATOM 774 C C . ARG A 1 100 ? 1.034 22.422 -7.566 1 97.06 100 ARG A C 1
ATOM 776 O O . ARG A 1 100 ? 0.692 22.297 -8.742 1 97.06 100 ARG A O 1
ATOM 783 N N . ILE A 1 101 ? 0.93 21.453 -6.719 1 98 101 ILE A N 1
ATOM 784 C CA . ILE A 1 101 ? 0.395 20.141 -7.07 1 98 101 ILE A CA 1
ATOM 785 C C . ILE A 1 101 ? -1.073 20.266 -7.469 1 98 101 ILE A C 1
ATOM 787 O O . ILE A 1 101 ? -1.497 19.719 -8.492 1 98 101 ILE A O 1
ATOM 791 N N . ALA A 1 102 ? -1.84 21.016 -6.699 1 98.12 102 ALA A N 1
ATOM 792 C CA . ALA A 1 102 ? -3.26 21.234 -6.977 1 98.12 102 ALA A CA 1
ATOM 793 C C . ALA A 1 102 ? -3.463 21.891 -8.336 1 98.12 102 ALA A C 1
ATOM 795 O O . ALA A 1 102 ? -4.398 21.562 -9.062 1 98.12 102 ALA A O 1
ATOM 796 N N . ALA A 1 103 ? -2.633 22.75 -8.703 1 98.31 103 ALA A N 1
ATOM 797 C CA . ALA A 1 103 ? -2.754 23.516 -9.945 1 98.31 103 ALA A CA 1
ATOM 798 C C . ALA A 1 103 ? -2.402 22.641 -11.156 1 98.31 103 ALA A C 1
ATOM 800 O O . ALA A 1 103 ? -2.756 22.984 -12.289 1 98.31 103 ALA A O 1
ATOM 801 N N . ALA A 1 104 ? -1.71 21.594 -10.93 1 98.5 104 ALA A N 1
ATOM 802 C CA . ALA A 1 104 ? -1.215 20.75 -12.016 1 98.5 104 ALA A CA 1
ATOM 803 C C . ALA A 1 104 ? -2.322 19.859 -12.555 1 98.5 104 ALA A C 1
ATOM 805 O O . ALA A 1 104 ? -2.162 19.234 -13.609 1 98.5 104 ALA A O 1
ATOM 806 N N . VAL A 1 105 ? -3.457 19.75 -11.844 1 98.62 105 VAL A N 1
ATOM 807 C CA . VAL A 1 105 ? -4.52 18.844 -12.25 1 98.62 105 VAL A CA 1
ATOM 808 C C . VAL A 1 105 ? -5.871 19.547 -12.164 1 98.62 105 VAL A C 1
ATOM 810 O O . VAL A 1 105 ? -5.969 20.641 -11.617 1 98.62 105 VAL A O 1
ATOM 813 N N . ARG A 1 106 ? -6.922 18.938 -12.773 1 98.44 106 ARG A N 1
ATOM 814 C CA . ARG A 1 106 ? -8.273 19.484 -12.789 1 98.44 106 ARG A CA 1
ATOM 815 C C . ARG A 1 106 ? -9.133 18.844 -11.703 1 98.44 106 ARG A C 1
ATOM 817 O O . ARG A 1 106 ? -10.211 19.359 -11.375 1 98.44 106 ARG A O 1
ATOM 824 N N . ILE A 1 107 ? -8.656 17.766 -11.094 1 98.56 107 ILE A N 1
ATOM 825 C CA . ILE A 1 107 ? -9.398 17.062 -10.047 1 98.56 107 ILE A CA 1
ATOM 826 C C . ILE A 1 107 ? -9.062 17.672 -8.688 1 98.56 107 ILE A C 1
ATOM 828 O O . ILE A 1 107 ? -8.008 18.297 -8.523 1 98.56 107 ILE A O 1
ATOM 832 N N . PRO A 1 108 ? -9.953 17.5 -7.711 1 98.44 108 PRO A N 1
ATOM 833 C CA . PRO A 1 108 ? -9.734 18.109 -6.402 1 98.44 108 PRO A CA 1
ATOM 834 C C . PRO A 1 108 ? -8.5 17.562 -5.691 1 98.44 108 PRO A C 1
ATOM 836 O O . PRO A 1 108 ? -8.203 16.375 -5.785 1 98.44 108 PRO A O 1
ATOM 839 N N . PHE A 1 109 ? -7.812 18.469 -4.992 1 98.44 109 PHE A N 1
ATOM 840 C CA . PHE A 1 109 ? -6.727 18.141 -4.082 1 98.44 109 PHE A CA 1
ATOM 841 C C . PHE A 1 109 ? -7.191 18.219 -2.633 1 98.44 109 PHE A C 1
ATOM 843 O O . PHE A 1 109 ? -7.625 19.266 -2.168 1 98.44 109 PHE A O 1
ATOM 850 N N . LEU A 1 110 ? -7.141 17.109 -1.883 1 98.06 110 LEU A N 1
ATOM 851 C CA . LEU A 1 110 ? -7.547 17.062 -0.483 1 98.06 110 LEU A CA 1
ATOM 852 C C . LEU A 1 110 ? -6.375 17.391 0.435 1 98.06 110 LEU A C 1
ATOM 854 O O . LEU A 1 110 ? -5.551 16.516 0.728 1 98.06 110 LEU A O 1
ATOM 858 N N . HIS A 1 111 ? -6.379 18.578 0.889 1 97.31 111 HIS A N 1
ATOM 859 C CA . HIS A 1 111 ? -5.273 19.062 1.71 1 97.31 111 HIS A CA 1
ATOM 860 C C . HIS A 1 111 ? -5.316 18.453 3.105 1 97.31 111 HIS A C 1
ATOM 862 O O . HIS A 1 111 ? -6.383 18.359 3.719 1 97.31 111 HIS A O 1
ATOM 868 N N . ILE A 1 112 ? -4.152 18.125 3.654 1 96.56 112 ILE A N 1
ATOM 869 C CA . ILE A 1 112 ? -4.027 17.344 4.875 1 96.56 112 ILE A CA 1
ATOM 870 C C . ILE A 1 112 ? -4.492 18.156 6.074 1 96.56 112 ILE A C 1
ATOM 872 O O . ILE A 1 112 ? -4.914 17.609 7.09 1 96.56 112 ILE A O 1
ATOM 876 N N . ALA A 1 113 ? -4.449 19.469 5.965 1 95.38 113 ALA A N 1
ATOM 877 C CA . ALA A 1 113 ? -4.797 20.344 7.074 1 95.38 113 ALA A CA 1
ATOM 878 C C . ALA A 1 113 ? -6.312 20.453 7.23 1 95.38 113 ALA A C 1
ATOM 880 O O . ALA A 1 113 ? -6.809 20.75 8.328 1 95.38 113 ALA A O 1
ATOM 881 N N . ASP A 1 114 ? -7.059 20.234 6.156 1 97 114 ASP A N 1
ATOM 882 C CA . ASP A 1 114 ? -8.492 20.531 6.152 1 97 114 ASP A CA 1
ATOM 883 C C . ASP A 1 114 ? -9.25 19.578 7.062 1 97 114 ASP A C 1
ATOM 885 O O . ASP A 1 114 ? -10.062 20.016 7.887 1 97 114 ASP A O 1
ATOM 889 N N . PRO A 1 115 ? -8.922 18.281 6.965 1 97.69 115 PRO A N 1
ATOM 890 C CA . PRO A 1 115 ? -9.617 17.391 7.895 1 97.69 115 PRO A CA 1
ATOM 891 C C . PRO A 1 115 ? -9.242 17.656 9.352 1 97.69 115 PRO A C 1
ATOM 893 O O . PRO A 1 115 ? -10.047 17.375 10.258 1 97.69 115 PRO A O 1
ATOM 896 N N . VAL A 1 116 ? -8.062 18.125 9.602 1 97.06 116 VAL A N 1
ATOM 897 C CA . VAL A 1 116 ? -7.66 18.5 10.953 1 97.06 116 VAL A CA 1
ATOM 898 C C . VAL A 1 116 ? -8.523 19.656 11.453 1 97.06 116 VAL A C 1
ATOM 900 O O . VAL A 1 116 ? -9.062 19.594 12.562 1 97.06 116 VAL A O 1
ATOM 903 N N . ALA A 1 117 ? -8.664 20.656 10.625 1 97.38 117 ALA A N 1
ATOM 904 C CA . ALA A 1 117 ? -9.484 21.797 10.969 1 97.38 117 ALA A CA 1
ATOM 905 C C . ALA A 1 117 ? -10.938 21.391 11.195 1 97.38 117 ALA A C 1
ATOM 907 O O . ALA A 1 117 ? -11.578 21.844 12.148 1 97.38 117 ALA A O 1
ATOM 908 N N . ASP A 1 118 ? -11.445 20.547 10.344 1 97.62 118 ASP A N 1
ATOM 909 C CA . ASP A 1 118 ? -12.812 20.047 10.461 1 97.62 118 ASP A CA 1
ATOM 910 C C . ASP A 1 118 ? -13.016 19.328 11.789 1 97.62 118 ASP A C 1
ATOM 912 O O . ASP A 1 118 ? -14.023 19.531 12.469 1 97.62 118 ASP A O 1
ATOM 916 N N . ALA A 1 119 ? -12.07 18.5 12.109 1 97.44 119 ALA A N 1
ATOM 917 C CA . ALA A 1 119 ? -12.156 17.75 13.367 1 97.44 119 ALA A CA 1
ATOM 918 C C . ALA A 1 119 ? -12.117 18.688 14.562 1 97.44 119 ALA A C 1
ATOM 920 O O . ALA A 1 119 ? -12.859 18.516 15.531 1 97.44 119 ALA A O 1
ATOM 921 N N . ALA A 1 120 ? -11.25 19.656 14.508 1 97.69 120 ALA A N 1
ATOM 922 C CA . ALA A 1 120 ? -11.141 20.641 15.586 1 97.69 120 ALA A CA 1
ATOM 923 C C . ALA A 1 120 ? -12.445 21.391 15.766 1 97.69 120 ALA A C 1
ATOM 925 O O . ALA A 1 120 ? -12.953 21.516 16.891 1 97.69 120 ALA A O 1
ATOM 926 N N . ARG A 1 121 ? -13.008 21.781 14.711 1 96.06 121 ARG A N 1
ATOM 927 C CA . ARG A 1 121 ? -14.242 22.547 14.742 1 96.06 121 ARG A CA 1
ATOM 928 C C . ARG A 1 121 ? -15.398 21.719 15.289 1 96.06 121 ARG A C 1
ATOM 930 O O . ARG A 1 121 ? -16.172 22.188 16.125 1 96.06 121 ARG A O 1
ATOM 937 N N . THR A 1 122 ? -15.492 20.562 14.812 1 96.5 122 THR A N 1
ATOM 938 C CA . THR A 1 122 ? -16.562 19.672 15.227 1 96.5 122 THR A CA 1
ATOM 939 C C . THR A 1 122 ? -16.5 19.406 16.719 1 96.5 122 THR A C 1
ATOM 941 O O . THR A 1 122 ? -17.531 19.266 17.391 1 96.5 122 THR A O 1
ATOM 944 N N . ARG A 1 123 ? -15.32 19.438 17.266 1 96.88 123 ARG A N 1
ATOM 945 C CA . ARG A 1 123 ? -15.133 19.078 18.672 1 96.88 123 ARG A CA 1
ATOM 946 C C . ARG A 1 123 ? -15.016 20.344 19.531 1 96.88 123 ARG A C 1
ATOM 948 O O . ARG A 1 123 ? -14.82 20.25 20.75 1 96.88 123 ARG A O 1
ATOM 955 N N . GLY A 1 124 ? -14.945 21.453 18.891 1 96.81 124 GLY A N 1
ATOM 956 C CA . GLY A 1 124 ? -14.969 22.719 19.594 1 96.81 124 GLY A CA 1
ATOM 957 C C . GLY A 1 124 ? -13.594 23.203 20.016 1 96.81 124 GLY A C 1
ATOM 958 O O . GLY A 1 124 ? -13.469 23.969 20.969 1 96.81 124 GLY A O 1
ATOM 959 N N . TYR A 1 125 ? -12.586 22.703 19.375 1 97.94 125 TYR A N 1
ATOM 960 C CA . TYR A 1 125 ? -11.234 23.156 19.688 1 97.94 125 TYR A CA 1
ATOM 961 C C . TYR A 1 125 ? -10.883 24.422 18.922 1 97.94 125 TYR A C 1
ATOM 963 O O . TYR A 1 125 ? -11.242 24.562 17.75 1 97.94 125 TYR A O 1
ATOM 971 N N . ARG A 1 126 ? -10.18 25.328 19.531 1 97.25 126 ARG A N 1
ATOM 972 C CA . ARG A 1 126 ? -9.773 26.578 18.891 1 97.25 126 ARG A CA 1
ATOM 973 C C . ARG A 1 126 ? -8.258 26.734 18.891 1 97.25 126 ARG A C 1
ATOM 975 O O . ARG A 1 126 ? -7.688 27.391 18.031 1 97.25 126 ARG A O 1
ATOM 982 N N . LYS A 1 127 ? -7.637 26.219 19.859 1 98.25 127 LYS A N 1
ATOM 983 C CA . LYS A 1 127 ? -6.184 26.281 20.016 1 98.25 127 LYS A CA 1
ATOM 984 C C . LYS A 1 127 ? -5.566 24.891 19.969 1 98.25 127 LYS A C 1
ATOM 986 O O . LYS A 1 127 ? -5.895 24.016 20.781 1 98.25 127 LYS A O 1
ATOM 991 N N . LEU A 1 128 ? -4.656 24.703 18.984 1 98.31 128 LEU A N 1
ATOM 992 C CA . LEU A 1 128 ? -4.062 23.391 18.75 1 98.31 128 LEU A CA 1
ATOM 993 C C . LEU A 1 128 ? -2.555 23.438 18.984 1 98.31 128 LEU A C 1
ATOM 995 O O . LEU A 1 128 ? -1.897 24.422 18.656 1 98.31 128 LEU A O 1
ATOM 999 N N . GLY A 1 129 ? -2.07 22.375 19.609 1 98.06 129 GLY A N 1
ATOM 1000 C CA . GLY A 1 129 ? -0.639 22.125 19.547 1 98.06 129 GLY A CA 1
ATOM 1001 C C . GLY A 1 129 ? -0.23 21.328 18.328 1 98.06 129 GLY A C 1
ATOM 1002 O O . GLY A 1 129 ? -0.923 20.391 17.922 1 98.06 129 GLY A O 1
ATOM 1003 N N . LEU A 1 130 ? 0.857 21.719 17.703 1 97.44 130 LEU A N 1
ATOM 1004 C CA . LEU A 1 130 ? 1.333 21.047 16.5 1 97.44 130 LEU A CA 1
ATOM 1005 C C . LEU A 1 130 ? 2.725 20.469 16.719 1 97.44 130 LEU A C 1
ATOM 1007 O O . LEU A 1 130 ? 3.658 21.188 17.078 1 97.44 130 LEU A O 1
ATOM 1011 N N . LEU A 1 131 ? 2.799 19.156 16.562 1 96.88 131 LEU A N 1
ATOM 1012 C CA . LEU A 1 131 ? 4.086 18.484 16.609 1 96.88 131 LEU A CA 1
ATOM 1013 C C . LEU A 1 131 ? 4.387 17.812 15.266 1 96.88 131 LEU A C 1
ATOM 1015 O O . LEU A 1 131 ? 3.51 17.172 14.68 1 96.88 131 LEU A O 1
ATOM 1019 N N . GLY A 1 132 ? 5.543 17.953 14.75 1 94.38 132 GLY A N 1
ATOM 1020 C CA . GLY A 1 132 ? 6.039 17.375 13.516 1 94.38 132 GLY A CA 1
ATOM 1021 C C . GLY A 1 132 ? 7.496 17.703 13.25 1 94.38 132 GLY A C 1
ATOM 1022 O O . GLY A 1 132 ? 8.242 18.031 14.172 1 94.38 132 GLY A O 1
ATOM 1023 N N . THR A 1 133 ? 7.875 17.547 12.062 1 89.94 133 THR A N 1
ATOM 1024 C CA . THR A 1 133 ? 9.234 17.938 11.711 1 89.94 133 THR A CA 1
ATOM 1025 C C . THR A 1 133 ? 9.406 19.453 11.836 1 89.94 133 THR A C 1
ATOM 1027 O O . THR A 1 133 ? 8.422 20.188 11.93 1 89.94 133 THR A O 1
ATOM 1030 N N . ARG A 1 134 ? 10.672 19.797 11.828 1 89 134 ARG A N 1
ATOM 1031 C CA . ARG A 1 134 ? 10.953 21.234 11.883 1 89 134 ARG A CA 1
ATOM 1032 C C . ARG A 1 134 ? 10.234 21.969 10.766 1 89 134 ARG A C 1
ATOM 1034 O O . ARG A 1 134 ? 9.711 23.062 10.984 1 89 134 ARG A O 1
ATOM 1041 N N . PHE A 1 135 ? 10.102 21.391 9.617 1 83.94 135 PHE A N 1
ATOM 1042 C CA . PHE A 1 135 ? 9.445 22 8.469 1 83.94 135 PHE A CA 1
ATOM 1043 C C . PHE A 1 135 ? 7.961 22.203 8.742 1 83.94 135 PHE A C 1
ATOM 1045 O O . PHE A 1 135 ? 7.43 23.297 8.539 1 83.94 135 PHE A O 1
ATOM 1052 N N . THR A 1 136 ? 7.316 21.172 9.258 1 88.94 136 THR A N 1
ATOM 1053 C CA . THR A 1 136 ? 5.883 21.203 9.531 1 88.94 136 THR A CA 1
ATOM 1054 C C . THR A 1 136 ? 5.562 22.234 10.609 1 88.94 136 THR A C 1
ATOM 1056 O O . THR A 1 136 ? 4.559 22.938 10.516 1 88.94 136 THR A O 1
ATOM 1059 N N . MET A 1 137 ? 6.418 22.375 11.57 1 92.44 137 MET A N 1
ATOM 1060 C CA . MET A 1 137 ? 6.152 23.25 12.703 1 92.44 137 MET A CA 1
ATOM 1061 C C . MET A 1 137 ? 6.523 24.688 12.383 1 92.44 137 MET A C 1
ATOM 1063 O O . MET A 1 137 ? 5.922 25.625 12.914 1 92.44 137 MET A O 1
ATOM 1067 N N . GLU A 1 138 ? 7.438 24.891 11.43 1 87.75 138 GLU A N 1
ATOM 1068 C CA . GLU A 1 138 ? 7.973 26.234 11.227 1 87.75 138 GLU A CA 1
ATOM 1069 C C . GLU A 1 138 ? 7.441 26.844 9.938 1 87.75 138 GLU A C 1
ATOM 1071 O O . GLU A 1 138 ? 7.34 28.078 9.828 1 87.75 138 GLU A O 1
ATOM 1076 N N . GLN A 1 139 ? 7.188 26.062 8.984 1 83.19 139 GLN A N 1
ATOM 1077 C CA . GLN A 1 139 ? 6.77 26.594 7.695 1 83.19 139 GLN A CA 1
ATOM 1078 C C . GLN A 1 139 ? 5.266 26.844 7.66 1 83.19 139 GLN A C 1
ATOM 1080 O O . GLN A 1 139 ? 4.512 26.219 8.414 1 83.19 139 GLN A O 1
ATOM 1085 N N . PRO A 1 140 ? 4.867 27.688 6.746 1 85.12 140 PRO A N 1
ATOM 1086 C CA . PRO A 1 140 ? 3.496 28.188 6.781 1 85.12 140 PRO A CA 1
ATOM 1087 C C . PRO A 1 140 ? 2.475 27.172 6.273 1 85.12 140 PRO A C 1
ATOM 1089 O O . PRO A 1 140 ? 1.285 27.281 6.582 1 85.12 140 PRO A O 1
ATOM 1092 N N . PHE A 1 141 ? 2.826 26.188 5.609 1 85.06 141 PHE A N 1
ATOM 1093 C CA . PHE A 1 141 ? 1.894 25.391 4.828 1 85.06 141 PHE A CA 1
ATOM 1094 C C . PHE A 1 141 ? 0.865 24.719 5.734 1 85.06 141 PHE A C 1
ATOM 1096 O O . PHE A 1 141 ? -0.284 24.531 5.332 1 85.06 141 PHE A O 1
ATOM 1103 N N . MET A 1 142 ? 1.225 24.359 6.961 1 89.12 142 MET A N 1
ATOM 1104 C CA . MET A 1 142 ? 0.296 23.75 7.906 1 89.12 142 MET A CA 1
ATOM 1105 C C . MET A 1 142 ? -0.281 24.797 8.852 1 89.12 142 MET A C 1
ATOM 1107 O O . MET A 1 142 ? -1.497 25 8.906 1 89.12 142 MET A O 1
ATOM 1111 N N . ARG A 1 143 ? 0.562 25.516 9.492 1 88.44 143 ARG A N 1
ATOM 1112 C CA . ARG A 1 143 ? 0.17 26.484 10.508 1 88.44 143 ARG A CA 1
ATOM 1113 C C . ARG A 1 143 ? -0.742 27.547 9.922 1 88.44 143 ARG A C 1
ATOM 1115 O O . ARG A 1 143 ? -1.832 27.797 10.445 1 88.44 143 ARG A O 1
ATOM 1122 N N . GLU A 1 144 ? -0.332 28.156 8.828 1 88.5 144 GLU A N 1
ATOM 1123 C CA . GLU A 1 144 ? -1.102 29.25 8.25 1 88.5 144 GLU A CA 1
ATOM 1124 C C . GLU A 1 144 ? -2.438 28.766 7.699 1 88.5 144 GLU A C 1
ATOM 1126 O O . GLU A 1 144 ? -3.445 29.469 7.777 1 88.5 144 GLU A O 1
ATOM 1131 N N . ARG A 1 145 ? -2.434 27.594 7.152 1 91.31 145 ARG A N 1
ATOM 1132 C CA . ARG A 1 145 ? -3.682 27.047 6.633 1 91.31 145 ARG A CA 1
ATOM 1133 C C . ARG A 1 145 ? -4.684 26.797 7.754 1 91.31 145 ARG A C 1
ATOM 1135 O O . ARG A 1 145 ? -5.875 27.078 7.598 1 91.31 145 ARG A O 1
ATOM 1142 N N . LEU A 1 146 ? -4.223 26.281 8.836 1 94.5 146 LEU A N 1
ATOM 1143 C CA . LEU A 1 146 ? -5.086 26.078 9.992 1 94.5 146 LEU A CA 1
ATOM 1144 C C . LEU A 1 146 ? -5.543 27.406 10.578 1 94.5 146 LEU A C 1
ATOM 1146 O O . LEU A 1 146 ? -6.707 27.562 10.953 1 94.5 146 LEU A O 1
ATOM 1150 N N . GLN A 1 147 ? -4.66 28.375 10.562 1 93.31 147 GLN A N 1
ATOM 1151 C CA . GLN A 1 147 ? -4.977 29.703 11.078 1 93.31 147 GLN A CA 1
ATOM 1152 C C . GLN A 1 147 ? -6.02 30.391 10.203 1 93.31 147 GLN A C 1
ATOM 1154 O O . GLN A 1 147 ? -6.906 31.078 10.719 1 93.31 147 GLN A O 1
ATOM 1159 N N . GLN A 1 148 ? -5.875 30.172 8.953 1 93.06 148 GLN A N 1
ATOM 1160 C CA . GLN A 1 148 ? -6.832 30.75 8.016 1 93.06 148 GLN A CA 1
ATOM 1161 C C . GLN A 1 148 ? -8.234 30.188 8.242 1 93.06 148 GLN A C 1
ATOM 1163 O O . GLN A 1 148 ? -9.227 30.812 7.855 1 93.06 148 GLN A O 1
ATOM 1168 N N . GLN A 1 149 ? -8.289 29.109 8.914 1 94.19 149 GLN A N 1
ATOM 1169 C CA . GLN A 1 149 ? -9.57 28.469 9.203 1 94.19 149 GLN A CA 1
ATOM 1170 C C . GLN A 1 149 ? -10.039 28.797 10.617 1 94.19 149 GLN A C 1
ATOM 1172 O O . GLN A 1 149 ? -10.914 28.125 11.156 1 94.19 149 GLN A O 1
ATOM 1177 N N . GLY A 1 150 ? -9.367 29.719 11.219 1 94.94 150 GLY A N 1
ATOM 1178 C CA . GLY A 1 150 ? -9.828 30.266 12.492 1 94.94 150 GLY A CA 1
ATOM 1179 C C . GLY A 1 150 ? -9.219 29.562 13.688 1 94.94 150 GLY A C 1
ATOM 1180 O O . GLY A 1 150 ? -9.68 29.75 14.82 1 94.94 150 GLY A O 1
ATOM 1181 N N . LEU A 1 151 ? -8.211 28.828 13.453 1 97.25 151 LEU A N 1
ATOM 1182 C CA . LEU A 1 151 ? -7.578 28.109 14.555 1 97.25 151 LEU A CA 1
ATOM 1183 C C . LEU A 1 151 ? -6.273 28.781 14.969 1 97.25 151 LEU A C 1
ATOM 1185 O O . LEU A 1 151 ? -5.574 29.359 14.133 1 97.25 151 LEU A O 1
ATOM 1189 N N . GLU A 1 152 ? -6.039 28.766 16.203 1 97.38 152 GLU A N 1
ATOM 1190 C CA . GLU A 1 152 ? -4.719 29.125 16.703 1 97.38 152 GLU A CA 1
ATOM 1191 C C . GLU A 1 152 ? -3.816 27.906 16.812 1 97.38 152 GLU A C 1
ATOM 1193 O O . GLU A 1 152 ? -4.254 26.844 17.266 1 97.38 152 GLU A O 1
ATOM 1198 N N . VAL A 1 153 ? -2.598 28.062 16.375 1 97.38 153 VAL A N 1
ATOM 1199 C CA . VAL A 1 153 ? -1.684 26.922 16.375 1 97.38 153 VAL A CA 1
ATOM 1200 C C . VAL A 1 153 ? -0.447 27.266 17.203 1 97.38 153 VAL A C 1
ATOM 1202 O O . VAL A 1 153 ? 0.239 28.25 16.938 1 97.38 153 VAL A O 1
ATOM 1205 N N . LEU A 1 154 ? -0.204 26.406 18.203 1 97.25 154 LEU A N 1
ATOM 1206 C CA . LEU A 1 154 ? 0.984 26.516 19.031 1 97.25 154 LEU A CA 1
ATOM 1207 C C . LEU A 1 154 ? 2.037 25.5 18.625 1 97.25 154 LEU A C 1
ATOM 1209 O O . LEU A 1 154 ? 1.706 24.344 18.312 1 97.25 154 LEU A O 1
ATOM 1213 N N . VAL A 1 155 ? 3.273 25.953 18.594 1 97.25 155 VAL A N 1
ATOM 1214 C CA . VAL A 1 155 ? 4.402 25.062 18.422 1 97.25 155 VAL A CA 1
ATOM 1215 C C . VAL A 1 155 ? 5.367 25.188 19.594 1 97.25 155 VAL A C 1
ATOM 1217 O O . VAL A 1 155 ? 5.367 26.203 20.297 1 97.25 155 VAL A O 1
ATOM 1220 N N . PRO A 1 156 ? 6.164 24.156 19.781 1 97.88 156 PRO A N 1
ATOM 1221 C CA . PRO A 1 156 ? 7.129 24.25 20.875 1 97.88 156 PRO A CA 1
ATOM 1222 C C . PRO A 1 156 ? 8.172 25.344 20.656 1 97.88 156 PRO A C 1
ATOM 1224 O O . PRO A 1 156 ? 8.258 25.906 19.562 1 97.88 156 PRO A O 1
ATOM 1227 N N . GLN A 1 157 ? 8.93 25.641 21.75 1 96.56 157 GLN A N 1
ATOM 1228 C CA . GLN A 1 157 ? 10.062 26.562 21.641 1 96.56 157 GLN A CA 1
ATOM 1229 C C . GLN A 1 157 ? 11.18 25.938 20.812 1 96.56 157 GLN A C 1
ATOM 1231 O O . GLN A 1 157 ? 11.172 24.734 20.547 1 96.56 157 GLN A O 1
ATOM 1236 N N . GLU A 1 158 ? 12.094 26.719 20.391 1 96.62 158 GLU A N 1
ATOM 1237 C CA . GLU A 1 158 ? 13.094 26.359 19.391 1 96.62 158 GLU A CA 1
ATOM 1238 C C . GLU A 1 158 ? 13.844 25.094 19.797 1 96.62 158 GLU A C 1
ATOM 1240 O O . GLU A 1 158 ? 14 24.172 18.984 1 96.62 158 GLU A O 1
ATOM 1245 N N . ALA A 1 159 ? 14.273 25.016 21.047 1 96.81 159 ALA A N 1
ATOM 1246 C CA . ALA A 1 159 ? 15.039 23.859 21.516 1 96.81 159 ALA A CA 1
ATOM 1247 C C . ALA A 1 159 ? 14.203 22.594 21.453 1 96.81 159 ALA A C 1
ATOM 1249 O O . ALA A 1 159 ? 14.711 21.531 21.078 1 96.81 159 ALA A O 1
ATOM 1250 N N . ASP A 1 160 ? 12.961 22.719 21.828 1 97.62 160 ASP A N 1
ATOM 1251 C CA . ASP A 1 160 ? 12.062 21.578 21.812 1 97.62 160 ASP A CA 1
ATOM 1252 C C . ASP A 1 160 ? 11.695 21.172 20.391 1 97.62 160 ASP A C 1
ATOM 1254 O O . ASP A 1 160 ? 11.516 19.984 20.094 1 97.62 160 ASP A O 1
ATOM 1258 N N . ARG A 1 161 ? 11.57 22.141 19.484 1 97.12 161 ARG A N 1
ATOM 1259 C CA . ARG A 1 161 ? 11.32 21.812 18.094 1 97.12 161 ARG A CA 1
ATOM 1260 C C . ARG A 1 161 ? 12.461 21 17.5 1 97.12 161 ARG A C 1
ATOM 1262 O O . ARG A 1 161 ? 12.234 20.047 16.75 1 97.12 161 ARG A O 1
ATOM 1269 N N . ALA A 1 162 ? 13.656 21.375 17.875 1 96.06 162 ALA A N 1
ATOM 1270 C CA . ALA A 1 162 ? 14.836 20.656 17.422 1 96.06 162 ALA A CA 1
ATOM 1271 C C . ALA A 1 162 ? 14.836 19.219 17.938 1 96.06 162 ALA A C 1
ATOM 1273 O O . ALA A 1 162 ? 15.203 18.281 17.203 1 96.06 162 ALA A O 1
ATOM 1274 N N . GLU A 1 163 ? 14.438 19.125 19.156 1 97.19 163 GLU A N 1
ATOM 1275 C CA . GLU A 1 163 ? 14.422 17.797 19.766 1 97.19 163 GLU A CA 1
ATOM 1276 C C . GLU A 1 163 ? 13.336 16.922 19.156 1 97.19 163 GLU A C 1
ATOM 1278 O O . GLU A 1 163 ? 13.562 15.727 18.906 1 97.19 163 GLU A O 1
ATOM 1283 N N . VAL A 1 164 ? 12.164 17.484 18.938 1 97.12 164 VAL A N 1
ATOM 1284 C CA . VAL A 1 164 ? 11.078 16.766 18.266 1 97.12 164 VAL A CA 1
ATOM 1285 C C . VAL A 1 164 ? 11.539 16.281 16.906 1 97.12 164 VAL A C 1
ATOM 1287 O O . VAL A 1 164 ? 11.352 15.109 16.547 1 97.12 164 VAL A O 1
ATOM 1290 N N . HIS A 1 165 ? 12.172 17.109 16.188 1 93.94 165 HIS A N 1
ATOM 1291 C CA . HIS A 1 165 ? 12.68 16.812 14.844 1 93.94 165 HIS A CA 1
ATOM 1292 C C . HIS A 1 165 ? 13.719 15.695 14.891 1 93.94 165 HIS A C 1
ATOM 1294 O O . HIS A 1 165 ? 13.664 14.766 14.094 1 93.94 165 HIS A O 1
ATOM 1300 N N . ARG A 1 166 ? 14.664 15.812 15.789 1 94.88 166 ARG A N 1
ATOM 1301 C CA . ARG A 1 166 ? 15.727 14.828 15.93 1 94.88 166 ARG A CA 1
ATOM 1302 C C . ARG A 1 166 ? 15.156 13.438 16.203 1 94.88 166 ARG A C 1
ATOM 1304 O O . ARG A 1 166 ? 15.555 12.461 15.57 1 94.88 166 ARG A O 1
ATOM 1311 N N . ILE A 1 167 ? 14.211 13.344 17.109 1 95.94 167 ILE A N 1
ATOM 1312 C CA . ILE A 1 167 ? 13.609 12.078 17.5 1 95.94 167 ILE A CA 1
ATOM 1313 C C . ILE A 1 167 ? 12.906 11.445 16.312 1 95.94 167 ILE A C 1
ATOM 1315 O O . ILE A 1 167 ? 13.031 10.242 16.062 1 95.94 167 ILE A O 1
ATOM 1319 N N . ILE A 1 168 ? 12.18 12.273 15.484 1 92.31 168 ILE A N 1
ATOM 1320 C CA . ILE A 1 168 ? 11.469 11.766 14.32 1 92.31 168 ILE A CA 1
ATOM 1321 C C . ILE A 1 168 ? 12.453 11.156 13.328 1 92.31 168 ILE A C 1
ATOM 1323 O O . ILE A 1 168 ? 12.32 9.992 12.945 1 92.31 168 ILE A O 1
ATOM 1327 N N . TYR A 1 169 ? 13.539 11.875 13.039 1 86.56 169 TYR A N 1
ATOM 1328 C CA . TYR A 1 169 ? 14.422 11.508 11.945 1 86.56 169 TYR A CA 1
ATOM 1329 C C . TYR A 1 169 ? 15.422 10.445 12.391 1 86.56 169 TYR A C 1
ATOM 1331 O O . TYR A 1 169 ? 15.664 9.469 11.672 1 86.56 169 TYR A O 1
ATOM 1339 N N . GLU A 1 170 ? 15.961 10.625 13.547 1 88.44 170 GLU A N 1
ATOM 1340 C CA . GLU A 1 170 ? 17.078 9.781 13.945 1 88.44 170 GLU A CA 1
ATOM 1341 C C . GLU A 1 170 ? 16.609 8.516 14.648 1 88.44 170 GLU A C 1
ATOM 1343 O O . GLU A 1 170 ? 17.344 7.531 14.742 1 88.44 170 GLU A O 1
ATOM 1348 N N . GLU A 1 171 ? 15.383 8.57 15.219 1 91.69 171 GLU A N 1
ATOM 1349 C CA . GLU A 1 171 ? 14.914 7.422 16 1 91.69 171 GLU A CA 1
ATOM 1350 C C . GLU A 1 171 ? 13.703 6.77 15.336 1 91.69 171 GLU A C 1
ATOM 1352 O O . GLU A 1 171 ? 13.812 5.672 14.781 1 91.69 171 GLU A O 1
ATOM 1357 N N . LEU A 1 172 ? 12.656 7.477 15.164 1 88.25 172 LEU A N 1
ATOM 1358 C CA . LEU A 1 172 ? 11.391 6.895 14.742 1 88.25 172 LEU A CA 1
ATOM 1359 C C . LEU A 1 172 ? 11.477 6.387 13.305 1 88.25 172 LEU A C 1
ATOM 1361 O O . LEU A 1 172 ? 11.031 5.273 13.008 1 88.25 172 LEU A O 1
ATOM 1365 N N . CYS A 1 173 ? 12.117 7.145 12.414 1 81.31 173 CYS A N 1
ATOM 1366 C CA . CYS A 1 173 ? 12.242 6.766 11.016 1 81.31 173 CYS A CA 1
ATOM 1367 C C . CYS A 1 173 ? 13.133 5.535 10.859 1 81.31 173 CYS A C 1
ATOM 1369 O O . CYS A 1 173 ? 13.109 4.879 9.812 1 81.31 173 CYS A O 1
ATOM 1371 N N . THR A 1 174 ? 13.867 5.281 11.93 1 78.88 174 THR A N 1
ATOM 1372 C CA . THR A 1 174 ? 14.75 4.121 11.875 1 78.88 174 THR A CA 1
ATOM 1373 C C . THR A 1 174 ? 14.188 2.971 12.695 1 78.88 174 THR A C 1
ATOM 1375 O O . THR A 1 174 ? 14.875 1.98 12.945 1 78.88 174 THR A O 1
ATOM 1378 N N . GLY A 1 175 ? 13.062 3.158 13.219 1 80.62 175 GLY A N 1
ATOM 1379 C CA . GLY A 1 175 ? 12.375 2.084 13.922 1 80.62 175 GLY A CA 1
ATOM 1380 C C . GLY A 1 175 ? 12.711 2.018 15.398 1 80.62 175 GLY A C 1
ATOM 1381 O O . GLY A 1 175 ? 12.352 1.057 16.078 1 80.62 175 GLY A O 1
ATOM 1382 N N . ARG A 1 176 ? 13.422 2.979 15.898 1 87.69 176 ARG A N 1
ATOM 1383 C CA . ARG A 1 176 ? 13.789 3.021 17.312 1 87.69 176 ARG A CA 1
ATOM 1384 C C . ARG A 1 176 ? 12.766 3.812 18.109 1 87.69 176 ARG A C 1
ATOM 1386 O O . ARG A 1 176 ? 12.594 5.012 17.906 1 87.69 176 ARG A O 1
ATOM 1393 N N . ILE A 1 177 ? 12.109 3.107 19.062 1 92.88 177 ILE A N 1
ATOM 1394 C CA . ILE A 1 177 ? 11.148 3.713 19.984 1 92.88 177 ILE A CA 1
ATOM 1395 C C . ILE A 1 177 ? 11.727 3.727 21.406 1 92.88 177 ILE A C 1
ATOM 1397 O O . ILE A 1 177 ? 11.828 2.682 22.047 1 92.88 177 ILE A O 1
ATOM 1401 N N . LEU A 1 178 ? 12.047 4.871 21.859 1 96.06 178 LEU A N 1
ATOM 1402 C CA . LEU A 1 178 ? 12.758 4.992 23.141 1 96.06 178 LEU A CA 1
ATOM 1403 C C . LEU A 1 178 ? 11.875 5.66 24.188 1 96.06 178 LEU A C 1
ATOM 1405 O O . LEU A 1 178 ? 11.195 6.648 23.891 1 96.06 178 LEU A O 1
ATOM 1409 N N . GLU A 1 179 ? 11.938 5.121 25.375 1 96.75 179 GLU A N 1
ATOM 1410 C CA . GLU A 1 179 ? 11.148 5.66 26.469 1 96.75 179 GLU A CA 1
ATOM 1411 C C . GLU A 1 179 ? 11.578 7.086 26.812 1 96.75 179 GLU A C 1
ATOM 1413 O O . GLU A 1 179 ? 10.742 7.918 27.172 1 96.75 179 GLU A O 1
ATOM 1418 N N . GLU A 1 180 ? 12.836 7.328 26.766 1 97.81 180 GLU A N 1
ATOM 1419 C CA . GLU A 1 180 ? 13.336 8.672 27.031 1 97.81 180 GLU A CA 1
ATOM 1420 C C . GLU A 1 180 ? 12.75 9.68 26.047 1 97.81 180 GLU A C 1
ATOM 1422 O O . GLU A 1 180 ? 12.414 10.805 26.422 1 97.81 180 GLU A O 1
ATOM 1427 N N . SER A 1 181 ? 12.633 9.312 24.797 1 98.12 181 SER A N 1
ATOM 1428 C CA . SER A 1 181 ? 12.047 10.172 23.781 1 98.12 181 SER A CA 1
ATOM 1429 C C . SER A 1 181 ? 10.555 10.375 24.016 1 98.12 181 SER A C 1
ATOM 1431 O O . SER A 1 181 ? 10.031 11.469 23.812 1 98.12 181 SER A O 1
ATOM 1433 N N . ARG A 1 182 ? 9.898 9.328 24.422 1 97.81 182 ARG A N 1
ATOM 1434 C CA . ARG A 1 182 ? 8.484 9.438 24.75 1 97.81 182 ARG A CA 1
ATOM 1435 C C . ARG A 1 182 ? 8.266 10.461 25.859 1 97.81 182 ARG A C 1
ATOM 1437 O O . ARG A 1 182 ? 7.355 11.289 25.781 1 97.81 182 ARG A O 1
ATOM 1444 N N . ARG A 1 183 ? 9.117 10.414 26.875 1 98 183 ARG A N 1
ATOM 1445 C CA . ARG A 1 183 ? 9.023 11.359 27.984 1 98 183 ARG A CA 1
ATOM 1446 C C . ARG A 1 183 ? 9.242 12.789 27.5 1 98 183 ARG A C 1
ATOM 1448 O O . ARG A 1 183 ? 8.586 13.719 27.969 1 98 183 ARG A O 1
ATOM 1455 N N . THR A 1 184 ? 10.156 12.883 26.641 1 98.31 184 THR A N 1
ATOM 1456 C CA . THR A 1 184 ? 10.414 14.195 26.047 1 98.31 184 THR A CA 1
ATOM 1457 C C . THR A 1 184 ? 9.172 14.719 25.344 1 98.31 184 THR A C 1
ATOM 1459 O O . THR A 1 184 ? 8.789 15.875 25.531 1 98.31 184 THR A O 1
ATOM 1462 N N . TYR A 1 185 ? 8.547 13.883 24.562 1 98.44 185 TYR A N 1
ATOM 1463 C CA . TYR A 1 185 ? 7.332 14.273 23.859 1 98.44 185 TYR A CA 1
ATOM 1464 C C . TYR A 1 185 ? 6.219 14.617 24.828 1 98.44 185 TYR A C 1
ATOM 1466 O O . TYR A 1 185 ? 5.504 15.602 24.656 1 98.44 185 TYR A O 1
ATOM 1474 N N . GLN A 1 186 ? 6.152 13.852 25.828 1 98.31 186 GLN A N 1
ATOM 1475 C CA . GLN A 1 186 ? 5.121 14.094 26.844 1 98.31 186 GLN A CA 1
ATOM 1476 C C . GLN A 1 186 ? 5.332 15.438 27.531 1 98.31 186 GLN A C 1
ATOM 1478 O O . GLN A 1 186 ? 4.371 16.172 27.766 1 98.31 186 GLN A O 1
ATOM 1483 N N . ARG A 1 187 ? 6.555 15.688 27.859 1 98.44 187 ARG A N 1
ATOM 1484 C CA . ARG A 1 187 ? 6.879 16.969 28.484 1 98.44 187 ARG A CA 1
ATOM 1485 C C . ARG A 1 187 ? 6.508 18.125 27.562 1 98.44 187 ARG A C 1
ATOM 1487 O O . ARG A 1 187 ? 5.887 19.094 28 1 98.44 187 ARG A O 1
ATOM 1494 N N . ILE A 1 188 ? 6.812 18 26.344 1 98.56 188 ILE A N 1
ATOM 1495 C CA . ILE A 1 188 ? 6.566 19.047 25.359 1 98.56 188 ILE A CA 1
ATOM 1496 C C . ILE A 1 188 ? 5.062 19.219 25.156 1 98.56 188 ILE A C 1
ATOM 1498 O O . ILE A 1 188 ? 4.566 20.344 25.109 1 98.56 188 ILE A O 1
ATOM 1502 N N . MET A 1 189 ? 4.34 18.141 25.078 1 98.38 189 MET A N 1
ATOM 1503 C CA . MET A 1 189 ? 2.891 18.172 24.906 1 98.38 189 MET A CA 1
ATOM 1504 C C . MET A 1 189 ? 2.225 18.812 26.125 1 98.38 189 MET A C 1
ATOM 1506 O O . MET A 1 189 ? 1.276 19.594 25.984 1 98.38 189 MET A O 1
ATOM 1510 N N . ALA A 1 190 ? 2.738 18.5 27.281 1 98.31 190 ALA A N 1
ATOM 1511 C CA . ALA A 1 190 ? 2.213 19.094 28.516 1 98.31 190 ALA A CA 1
ATOM 1512 C C . ALA A 1 190 ? 2.428 20.609 28.547 1 98.31 190 ALA A C 1
ATOM 1514 O O . ALA A 1 190 ? 1.564 21.359 29 1 98.31 190 ALA A O 1
ATOM 1515 N N . GLN A 1 191 ? 3.59 21.016 28.094 1 98.5 191 GLN A N 1
ATOM 1516 C CA . GLN A 1 191 ? 3.9 22.438 28.031 1 98.5 191 GLN A CA 1
ATOM 1517 C C . GLN A 1 191 ? 2.943 23.156 27.078 1 98.5 191 GLN A C 1
ATOM 1519 O O . GLN A 1 191 ? 2.432 24.234 27.406 1 98.5 191 GLN A O 1
ATOM 1524 N N . LEU A 1 192 ? 2.652 22.562 25.938 1 98.56 192 LEU A N 1
ATOM 1525 C CA . LEU A 1 192 ? 1.728 23.156 24.969 1 98.56 192 LEU A CA 1
ATOM 1526 C C . LEU A 1 192 ? 0.31 23.188 25.531 1 98.56 192 LEU A C 1
ATOM 1528 O O . LEU A 1 192 ? -0.407 24.172 25.359 1 98.56 192 LEU A O 1
ATOM 1532 N N . ALA A 1 193 ? -0.047 22.141 26.188 1 98.38 193 ALA A N 1
ATOM 1533 C CA . ALA A 1 193 ? -1.353 22.094 26.844 1 98.38 193 ALA A CA 1
ATOM 1534 C C . ALA A 1 193 ? -1.464 23.188 27.906 1 98.38 193 ALA A C 1
ATOM 1536 O O . ALA A 1 193 ? -2.508 23.828 28.031 1 98.38 193 ALA A O 1
ATOM 1537 N N . GLY A 1 194 ? -0.419 23.359 28.625 1 98.19 194 GLY A N 1
ATOM 1538 C CA . GLY A 1 194 ? -0.375 24.391 29.641 1 98.19 194 GLY A CA 1
ATOM 1539 C C . GLY A 1 194 ? -0.52 25.797 29.062 1 98.19 194 GLY A C 1
ATOM 1540 O O . GLY A 1 194 ? -0.998 26.703 29.734 1 98.19 194 GLY A O 1
ATOM 1541 N N . GLN A 1 195 ? -0.151 25.922 27.859 1 98.19 195 GLN A N 1
ATOM 1542 C CA . GLN A 1 195 ? -0.254 27.203 27.156 1 98.19 195 GLN A CA 1
ATOM 1543 C C . GLN A 1 195 ? -1.628 27.375 26.516 1 98.19 195 GLN A C 1
ATOM 1545 O O . GLN A 1 195 ? -1.88 28.359 25.828 1 98.19 195 GLN A O 1
ATOM 1550 N N . GLY A 1 196 ? -2.486 26.266 26.688 1 98.25 196 GLY A N 1
ATOM 1551 C CA . GLY A 1 196 ? -3.869 26.422 26.266 1 98.25 196 GLY A CA 1
ATOM 1552 C C . GLY A 1 196 ? -4.262 25.531 25.109 1 98.25 196 GLY A C 1
ATOM 1553 O O . GLY A 1 196 ? -5.414 25.531 24.672 1 98.25 196 GLY A O 1
ATOM 1554 N N . ALA A 1 197 ? -3.348 24.797 24.578 1 98.44 197 ALA A N 1
ATOM 1555 C CA . ALA A 1 197 ? -3.705 23.859 23.5 1 98.44 197 ALA A CA 1
ATOM 1556 C C . ALA A 1 197 ? -4.801 22.906 23.953 1 98.44 197 ALA A C 1
ATOM 1558 O O . ALA A 1 197 ? -4.68 22.266 25 1 98.44 197 ALA A O 1
ATOM 1559 N N . GLN A 1 198 ? -5.789 22.797 23.156 1 98.62 198 GLN A N 1
ATOM 1560 C CA . GLN A 1 198 ? -6.953 21.984 23.5 1 98.62 198 GLN A CA 1
ATOM 1561 C C . GLN A 1 198 ? -6.875 20.609 22.844 1 98.62 198 GLN A C 1
ATOM 1563 O O . GLN A 1 198 ? -7.609 19.688 23.219 1 98.62 198 GLN A O 1
ATOM 1568 N N . ALA A 1 199 ? -6.031 20.453 21.844 1 98.56 199 ALA A N 1
ATOM 1569 C CA . ALA A 1 199 ? -5.707 19.203 21.172 1 98.56 199 ALA A CA 1
ATOM 1570 C C . ALA A 1 199 ? -4.285 19.234 20.609 1 98.56 199 ALA A C 1
ATOM 1572 O O . ALA A 1 199 ? -3.678 20.297 20.5 1 98.56 199 ALA A O 1
ATOM 1573 N N . MET A 1 200 ? -3.77 18.031 20.375 1 98.31 200 MET A N 1
ATOM 1574 C CA . MET A 1 200 ? -2.414 17.906 19.859 1 98.31 200 MET A CA 1
ATOM 1575 C C . MET A 1 200 ? -2.432 17.312 18.453 1 98.31 200 MET A C 1
ATOM 1577 O O . MET A 1 200 ? -2.869 16.188 18.25 1 98.31 200 MET A O 1
ATOM 1581 N N . VAL A 1 201 ? -1.973 18.094 17.5 1 97.56 201 VAL A N 1
ATOM 1582 C CA . VAL A 1 201 ? -1.881 17.609 16.125 1 97.56 201 VAL A CA 1
ATOM 1583 C C . VAL A 1 201 ? -0.572 16.859 15.93 1 97.56 201 VAL A C 1
ATOM 1585 O O . VAL A 1 201 ? 0.511 17.406 16.156 1 97.56 201 VAL A O 1
ATOM 1588 N N . LEU A 1 202 ? -0.715 15.633 15.57 1 96.62 202 LEU A N 1
ATOM 1589 C CA . LEU A 1 202 ? 0.457 14.867 15.164 1 96.62 202 LEU A CA 1
ATOM 1590 C C . LEU A 1 202 ? 0.72 15.023 13.672 1 96.62 202 LEU A C 1
ATOM 1592 O O . LEU A 1 202 ? 0.072 14.367 12.852 1 96.62 202 LEU A O 1
ATOM 1596 N N . GLY A 1 203 ? 1.759 15.805 13.375 1 94.44 203 GLY A N 1
ATOM 1597 C CA . GLY A 1 203 ? 2.027 16.219 12.008 1 94.44 203 GLY A CA 1
ATOM 1598 C C . GLY A 1 203 ? 3.084 15.375 11.32 1 94.44 203 GLY A C 1
ATOM 1599 O O . GLY A 1 203 ? 3.826 15.867 10.469 1 94.44 203 GLY A O 1
ATOM 1600 N N . CYS A 1 204 ? 3.252 14.25 11.742 1 91.62 204 CYS A N 1
ATOM 1601 C CA . CYS A 1 204 ? 4.141 13.258 11.156 1 91.62 204 CYS A CA 1
ATOM 1602 C C . CYS A 1 204 ? 3.66 11.844 11.461 1 91.62 204 CYS A C 1
ATOM 1604 O O . CYS A 1 204 ? 3.334 11.531 12.609 1 91.62 204 CYS A O 1
ATOM 1606 N N . THR A 1 205 ? 3.693 11.023 10.438 1 85.5 205 THR A N 1
ATOM 1607 C CA . THR A 1 205 ? 3.156 9.672 10.562 1 85.5 205 THR A CA 1
ATOM 1608 C C . THR A 1 205 ? 3.965 8.859 11.57 1 85.5 205 THR A C 1
ATOM 1610 O O . THR A 1 205 ? 3.443 7.93 12.188 1 85.5 205 THR A O 1
ATOM 1613 N N . GLU A 1 206 ? 5.141 9.219 11.805 1 85.81 206 GLU A N 1
ATOM 1614 C CA . GLU A 1 206 ? 6.035 8.469 12.68 1 85.81 206 GLU A CA 1
ATOM 1615 C C . GLU A 1 206 ? 5.723 8.742 14.148 1 85.81 206 GLU A C 1
ATOM 1617 O O . GLU A 1 206 ? 6 7.906 15.016 1 85.81 206 GLU A O 1
ATOM 1622 N N . ILE A 1 207 ? 5.125 9.883 14.398 1 93.5 207 ILE A N 1
ATOM 1623 C CA . ILE A 1 207 ? 4.957 10.32 15.781 1 93.5 207 ILE A CA 1
ATOM 1624 C C . ILE A 1 207 ? 4.008 9.375 16.516 1 93.5 207 ILE A C 1
ATOM 1626 O O . ILE A 1 207 ? 4.191 9.102 17.703 1 93.5 207 ILE A O 1
ATOM 1630 N N . SER A 1 208 ? 3.084 8.852 15.859 1 90.56 208 SER A N 1
ATOM 1631 C CA . SER A 1 208 ? 2.1 7.969 16.469 1 90.56 208 SER A CA 1
ATOM 1632 C C . SER A 1 208 ? 2.736 6.656 16.922 1 90.56 208 SER A C 1
ATOM 1634 O O . SER A 1 208 ? 2.145 5.906 17.688 1 90.56 208 SER A O 1
ATOM 1636 N N . LEU A 1 209 ? 3.867 6.355 16.391 1 86.62 209 LEU A N 1
ATOM 1637 C CA . LEU A 1 209 ? 4.613 5.191 16.844 1 86.62 209 LEU A CA 1
ATOM 1638 C C . LEU A 1 209 ? 5.16 5.418 18.25 1 86.62 209 LEU A C 1
ATOM 1640 O O . LEU A 1 209 ? 5.383 4.461 19 1 86.62 209 LEU A O 1
ATOM 1644 N N . LEU A 1 210 ? 5.402 6.625 18.609 1 94.12 210 LEU A N 1
ATOM 1645 C CA . LEU A 1 210 ? 6.043 6.996 19.859 1 94.12 210 LEU A CA 1
ATOM 1646 C C . LEU A 1 210 ? 5 7.391 20.906 1 94.12 210 LEU A C 1
ATOM 1648 O O . LEU A 1 210 ? 5.113 7.016 22.078 1 94.12 210 LEU A O 1
ATOM 1652 N N . VAL A 1 211 ? 4.035 8.141 20.5 1 95.12 211 VAL A N 1
ATOM 1653 C CA . VAL A 1 211 ? 3.045 8.656 21.438 1 95.12 211 VAL A CA 1
ATOM 1654 C C . VAL A 1 211 ? 1.639 8.383 20.906 1 95.12 211 VAL A C 1
ATOM 1656 O O . VAL A 1 211 ? 1.394 8.469 19.703 1 95.12 211 VAL A O 1
ATOM 1659 N N . GLN A 1 212 ? 0.797 7.945 21.812 1 92.94 212 GLN A N 1
ATOM 1660 C CA . GLN A 1 212 ? -0.625 7.711 21.578 1 92.94 212 GLN A CA 1
ATOM 1661 C C . GLN A 1 212 ? -1.479 8.57 22.5 1 92.94 212 GLN A C 1
ATOM 1663 O O . GLN A 1 212 ? -0.957 9.414 23.234 1 92.94 212 GLN A O 1
ATOM 1668 N N . GLN A 1 213 ? -2.762 8.445 22.344 1 95.06 213 GLN A N 1
ATOM 1669 C CA . GLN A 1 213 ? -3.688 9.258 23.125 1 95.06 213 GLN A CA 1
ATOM 1670 C C . GLN A 1 213 ? -3.377 9.148 24.609 1 95.06 213 GLN A C 1
ATOM 1672 O O . GLN A 1 213 ? -3.449 10.148 25.344 1 95.06 213 GLN A O 1
ATOM 1677 N N . GLU A 1 214 ? -2.979 8.008 25.062 1 95.31 214 GLU A N 1
ATOM 1678 C CA . GLU A 1 214 ? -2.74 7.781 26.484 1 95.31 214 GLU A CA 1
ATOM 1679 C C . GLU A 1 214 ? -1.526 8.562 26.969 1 95.31 214 GLU A C 1
ATOM 1681 O O . GLU A 1 214 ? -1.36 8.773 28.172 1 95.31 214 GLU A O 1
ATOM 1686 N N . HIS A 1 215 ? -0.701 8.977 26.047 1 96.5 215 HIS A N 1
ATOM 1687 C CA . HIS A 1 215 ? 0.521 9.688 26.406 1 96.5 215 HIS A CA 1
ATOM 1688 C C . HIS A 1 215 ? 0.328 11.195 26.297 1 96.5 215 HIS A C 1
ATOM 1690 O O . HIS A 1 215 ? 1.276 11.961 26.484 1 96.5 215 HIS A O 1
ATOM 1696 N N . CYS A 1 216 ? -0.83 11.641 25.906 1 96.94 216 CYS A N 1
ATOM 1697 C CA . CYS A 1 216 ? -1.108 13.055 25.672 1 96.94 216 CYS A CA 1
ATOM 1698 C C . CYS A 1 216 ? -2.139 13.578 26.656 1 96.94 216 CYS A C 1
ATOM 1700 O O . CYS A 1 216 ? -3.162 12.938 26.906 1 96.94 216 CYS A O 1
ATOM 1702 N N . PRO A 1 217 ? -1.908 14.719 27.203 1 97.19 217 PRO A N 1
ATOM 1703 C CA . PRO A 1 217 ? -2.834 15.273 28.188 1 97.19 217 PRO A CA 1
ATOM 1704 C C . PRO A 1 217 ? -4.109 15.828 27.562 1 97.19 217 PRO A C 1
ATOM 1706 O O . PRO A 1 217 ? -5.078 16.109 28.281 1 97.19 217 PRO A O 1
ATOM 1709 N N . VAL A 1 218 ? -4.098 16.078 26.312 1 97.94 218 VAL A N 1
ATOM 1710 C CA . VAL A 1 218 ? -5.25 16.547 25.562 1 97.94 218 VAL A CA 1
ATOM 1711 C C . VAL A 1 218 ? -5.52 15.625 24.375 1 97.94 218 VAL A C 1
ATOM 1713 O O . VAL A 1 218 ? -4.676 14.797 24.031 1 97.94 218 VAL A O 1
ATOM 1716 N N . PRO A 1 219 ? -6.691 15.688 23.766 1 98.12 219 PRO A N 1
ATOM 1717 C CA . PRO A 1 219 ? -6.992 14.805 22.641 1 98.12 219 PRO A CA 1
ATOM 1718 C C . PRO A 1 219 ? -6 14.953 21.5 1 98.12 219 PRO A C 1
ATOM 1720 O O . PRO A 1 219 ? -5.547 16.062 21.203 1 98.12 219 PRO A O 1
ATOM 1723 N N . VAL A 1 220 ? -5.805 13.797 20.844 1 97.62 220 VAL A N 1
ATOM 1724 C CA . VAL A 1 220 ? -4.867 13.773 19.734 1 97.62 220 VAL A CA 1
ATOM 1725 C C . VAL A 1 220 ? -5.629 13.883 18.406 1 97.62 220 VAL A C 1
ATOM 1727 O O . VAL A 1 220 ? -6.684 13.266 18.25 1 97.62 220 VAL A O 1
ATOM 1730 N N . LEU A 1 221 ? -5.129 14.719 17.547 1 97.31 221 LEU A N 1
ATOM 1731 C CA . LEU A 1 221 ? -5.555 14.797 16.156 1 97.31 221 LEU A CA 1
ATOM 1732 C C . LEU A 1 221 ? -4.449 14.328 15.211 1 97.31 221 LEU A C 1
ATOM 1734 O O . LEU A 1 221 ? -3.559 15.109 14.859 1 97.31 221 LEU A O 1
ATOM 1738 N N . ASP A 1 222 ? -4.543 13.133 14.781 1 96.25 222 ASP A N 1
ATOM 1739 C CA . ASP A 1 222 ? -3.553 12.531 13.898 1 96.25 222 ASP A CA 1
ATOM 1740 C C . ASP A 1 222 ? -3.832 12.891 12.438 1 96.25 222 ASP A C 1
ATOM 1742 O O . ASP A 1 222 ? -4.832 12.453 11.867 1 96.25 222 ASP A O 1
ATOM 1746 N N . THR A 1 223 ? -2.867 13.602 11.844 1 96.06 223 THR A N 1
ATOM 1747 C CA . THR A 1 223 ? -3.096 14.117 10.5 1 96.06 223 THR A CA 1
ATOM 1748 C C . THR A 1 223 ? -3.33 12.977 9.516 1 96.06 223 THR A C 1
ATOM 1750 O O . THR A 1 223 ? -4.215 13.062 8.664 1 96.06 223 THR A O 1
ATOM 1753 N N . THR A 1 224 ? -2.598 11.891 9.609 1 95.31 224 THR A N 1
ATOM 1754 C CA . THR A 1 224 ? -2.701 10.758 8.695 1 95.31 224 THR A CA 1
ATOM 1755 C C . THR A 1 224 ? -4.074 10.102 8.805 1 95.31 224 THR A C 1
ATOM 1757 O O . THR A 1 224 ? -4.75 9.891 7.793 1 95.31 224 THR A O 1
ATOM 1760 N N . ALA A 1 225 ? -4.477 9.82 10.031 1 96.19 225 ALA A N 1
ATOM 1761 C CA . ALA A 1 225 ? -5.758 9.164 10.266 1 96.19 225 ALA A CA 1
ATOM 1762 C C . ALA A 1 225 ? -6.918 10.031 9.789 1 96.19 225 ALA A C 1
ATOM 1764 O O . ALA A 1 225 ? -7.836 9.547 9.125 1 96.19 225 ALA A O 1
ATOM 1765 N N . LEU A 1 226 ? -6.863 11.289 10.117 1 97.5 226 LEU A N 1
ATOM 1766 C CA . LEU A 1 226 ? -7.926 12.211 9.734 1 97.5 226 LEU A CA 1
ATOM 1767 C C . LEU A 1 226 ? -7.973 12.391 8.219 1 97.5 226 LEU A C 1
ATOM 1769 O O . LEU A 1 226 ? -9.055 12.453 7.633 1 97.5 226 LEU A O 1
ATOM 1773 N N . HIS A 1 227 ? -6.781 12.523 7.617 1 98.06 227 HIS A N 1
ATOM 1774 C CA . HIS A 1 227 ? -6.684 12.648 6.168 1 98.06 227 HIS A CA 1
ATOM 1775 C C . HIS A 1 227 ? -7.23 11.406 5.469 1 98.06 227 HIS A C 1
ATOM 1777 O O . HIS A 1 227 ? -7.965 11.516 4.484 1 98.06 227 HIS A O 1
ATOM 1783 N N . ALA A 1 228 ? -6.902 10.211 5.953 1 98.19 228 ALA A N 1
ATOM 1784 C CA . ALA A 1 228 ? -7.418 8.953 5.422 1 98.19 228 ALA A CA 1
ATOM 1785 C C . ALA A 1 228 ? -8.938 8.883 5.547 1 98.19 228 ALA A C 1
ATOM 1787 O O . ALA A 1 228 ? -9.625 8.438 4.625 1 98.19 228 ALA A O 1
ATOM 1788 N N . GLN A 1 229 ? -9.422 9.297 6.668 1 97.69 229 GLN A N 1
ATOM 1789 C CA . GLN A 1 229 ? -10.867 9.312 6.867 1 97.69 229 GLN A CA 1
ATOM 1790 C C . GLN A 1 229 ? -11.547 10.242 5.875 1 97.69 229 GLN A C 1
ATOM 1792 O O . GLN A 1 229 ? -12.625 9.93 5.359 1 97.69 229 GLN A O 1
ATOM 1797 N N . ALA A 1 230 ? -10.961 11.375 5.645 1 98.12 230 ALA A N 1
ATOM 1798 C CA . ALA A 1 230 ? -11.5 12.305 4.656 1 98.12 230 ALA A CA 1
ATOM 1799 C C . ALA A 1 230 ? -11.531 11.672 3.268 1 98.12 230 ALA A C 1
ATOM 1801 O O . ALA A 1 230 ? -12.453 11.93 2.484 1 98.12 230 ALA A O 1
ATOM 1802 N N . ALA A 1 231 ? -10.508 10.922 2.936 1 98.5 231 ALA A N 1
ATOM 1803 C CA . ALA A 1 231 ? -10.477 10.195 1.669 1 98.5 231 ALA A CA 1
ATOM 1804 C C . ALA A 1 231 ? -11.641 9.211 1.568 1 98.5 231 ALA A C 1
ATOM 1806 O O . ALA A 1 231 ? -12.266 9.086 0.511 1 98.5 231 ALA A O 1
ATOM 1807 N N . VAL A 1 232 ? -11.93 8.453 2.646 1 98.25 232 VAL A N 1
ATOM 1808 C CA . VAL A 1 232 ? -13.047 7.52 2.678 1 98.25 232 VAL A CA 1
ATOM 1809 C C . VAL A 1 232 ? -14.352 8.266 2.432 1 98.25 232 VAL A C 1
ATOM 1811 O O . VAL A 1 232 ? -15.172 7.844 1.613 1 98.25 232 VAL A O 1
ATOM 1814 N N . ASP A 1 233 ? -14.5 9.406 3.137 1 97.81 233 ASP A N 1
ATOM 1815 C CA . ASP A 1 233 ? -15.703 10.219 2.949 1 97.81 233 ASP A CA 1
ATOM 1816 C C . ASP A 1 233 ? -15.828 10.688 1.5 1 97.81 233 ASP A C 1
ATOM 1818 O O . ASP A 1 233 ? -16.922 10.633 0.92 1 97.81 233 ASP A O 1
ATOM 1822 N N . PHE A 1 234 ? -14.758 11.109 0.979 1 97.88 234 PHE A N 1
ATOM 1823 C CA . PHE A 1 234 ? -14.711 11.57 -0.405 1 97.88 234 PHE A CA 1
ATOM 1824 C C . PHE A 1 234 ? -15.156 10.461 -1.354 1 97.88 234 PHE A C 1
ATOM 1826 O O . PHE A 1 234 ? -15.93 10.703 -2.283 1 97.88 234 PHE A O 1
ATOM 1833 N N . ALA A 1 235 ? -14.68 9.25 -1.172 1 97.88 235 ALA A N 1
ATOM 1834 C CA . ALA A 1 235 ? -14.961 8.109 -2.037 1 97.88 235 ALA A CA 1
ATOM 1835 C C . ALA A 1 235 ? -16.438 7.727 -1.983 1 97.88 235 ALA A C 1
ATOM 1837 O O . ALA A 1 235 ? -17 7.277 -2.98 1 97.88 235 ALA A O 1
ATOM 1838 N N . LEU A 1 236 ? -17.031 7.871 -0.81 1 96.69 236 LEU A N 1
ATOM 1839 C CA . LEU A 1 236 ? -18.359 7.332 -0.575 1 96.69 236 LEU A CA 1
ATOM 1840 C C . LEU A 1 236 ? -19.422 8.398 -0.799 1 96.69 236 LEU A C 1
ATOM 1842 O O . LEU A 1 236 ? -20.609 8.086 -0.911 1 96.69 236 LEU A O 1
ATOM 1846 N N . GLU A 1 237 ? -19 9.641 -0.899 1 90.88 237 GLU A N 1
ATOM 1847 C CA . GLU A 1 237 ? -19.953 10.719 -1.144 1 90.88 237 GLU A CA 1
ATOM 1848 C C . GLU A 1 237 ? -20.359 10.781 -2.615 1 90.88 237 GLU A C 1
ATOM 1850 O O . GLU A 1 237 ? -19.5 10.742 -3.498 1 90.88 237 GLU A O 1
ATOM 1855 N N . PRO A 1 238 ? -21.672 10.836 -2.963 1 83.69 238 PRO A N 1
ATOM 1856 C CA . PRO A 1 238 ? -22.125 10.922 -4.352 1 83.69 238 PRO A CA 1
ATOM 1857 C C . PRO A 1 238 ? -21.734 12.242 -5.02 1 83.69 238 PRO A C 1
ATOM 1859 O O . PRO A 1 238 ? -21.609 13.266 -4.344 1 83.69 238 PRO A O 1
ATOM 1862 N N . MET B 1 1 ? 29.688 -9.875 -9.859 1 26.3 1 MET B N 1
ATOM 1863 C CA . MET B 1 1 ? 28.453 -9.586 -9.125 1 26.3 1 MET B CA 1
ATOM 1864 C C . MET B 1 1 ? 27.938 -8.195 -9.469 1 26.3 1 MET B C 1
ATOM 1866 O O . MET B 1 1 ? 27.969 -7.285 -8.641 1 26.3 1 MET B O 1
ATOM 1870 N N . ASN B 1 2 ? 27.953 -7.512 -10.648 1 29.47 2 ASN B N 1
ATOM 1871 C CA . ASN B 1 2 ? 28.641 -6.461 -11.383 1 29.47 2 ASN B CA 1
ATOM 1872 C C . ASN B 1 2 ? 27.797 -5.199 -11.5 1 29.47 2 ASN B C 1
ATOM 1874 O O . ASN B 1 2 ? 28.281 -4.094 -11.273 1 29.47 2 ASN B O 1
ATOM 1878 N N . SER B 1 3 ? 26.641 -5.094 -12.414 1 36.53 3 SER B N 1
ATOM 1879 C CA . SER B 1 3 ? 26.188 -3.799 -12.906 1 36.53 3 SER B CA 1
ATOM 1880 C C . SER B 1 3 ? 25.422 -3.023 -11.836 1 36.53 3 SER B C 1
ATOM 1882 O O . SER B 1 3 ? 24.578 -3.588 -11.133 1 36.53 3 SER B O 1
ATOM 1884 N N . ASN B 1 4 ? 25.734 -1.896 -11.117 1 42.16 4 ASN B N 1
ATOM 1885 C CA . ASN B 1 4 ? 25.422 -0.742 -10.281 1 42.16 4 ASN B CA 1
ATOM 1886 C C . ASN B 1 4 ? 24.031 -0.195 -10.57 1 42.16 4 ASN B C 1
ATOM 1888 O O . ASN B 1 4 ? 23.875 0.678 -11.422 1 42.16 4 ASN B O 1
ATOM 1892 N N . HIS B 1 5 ? 23.172 -0.965 -10.688 1 54.66 5 HIS B N 1
ATOM 1893 C CA . HIS B 1 5 ? 21.891 -0.373 -11.062 1 54.66 5 HIS B CA 1
ATOM 1894 C C . HIS B 1 5 ? 21.531 0.794 -10.148 1 54.66 5 HIS B C 1
ATOM 1896 O O . HIS B 1 5 ? 21.359 0.611 -8.945 1 54.66 5 HIS B O 1
ATOM 1902 N N . THR B 1 6 ? 21.953 2.006 -10.438 1 65.25 6 THR B N 1
ATOM 1903 C CA . THR B 1 6 ? 21.844 3.186 -9.586 1 65.25 6 THR B CA 1
ATOM 1904 C C . THR B 1 6 ? 20.516 3.904 -9.852 1 65.25 6 THR B C 1
ATOM 1906 O O . THR B 1 6 ? 20.203 4.902 -9.195 1 65.25 6 THR B O 1
ATOM 1909 N N . GLU B 1 7 ? 19.781 3.143 -10.82 1 86.81 7 GLU B N 1
ATOM 1910 C CA . GLU B 1 7 ? 18.625 3.965 -11.18 1 86.81 7 GLU B CA 1
ATOM 1911 C C . GLU B 1 7 ? 17.375 3.107 -11.383 1 86.81 7 GLU B C 1
ATOM 1913 O O . GLU B 1 7 ? 17.469 1.923 -11.703 1 86.81 7 GLU B O 1
ATOM 1918 N N . ILE B 1 8 ? 16.328 3.539 -11.07 1 94 8 ILE B N 1
ATOM 1919 C CA . ILE B 1 8 ? 15.047 2.938 -11.406 1 94 8 ILE B CA 1
ATOM 1920 C C . ILE B 1 8 ? 14.648 3.314 -12.828 1 94 8 ILE B C 1
ATOM 1922 O O . ILE B 1 8 ? 14.523 4.496 -13.156 1 94 8 ILE B O 1
ATOM 1926 N N . HIS B 1 9 ? 14.367 2.295 -13.68 1 93.81 9 HIS B N 1
ATOM 1927 C CA . HIS B 1 9 ? 14.172 2.539 -15.102 1 93.81 9 HIS B CA 1
ATOM 1928 C C . HIS B 1 9 ? 12.695 2.486 -15.469 1 93.81 9 HIS B C 1
ATOM 1930 O O . HIS B 1 9 ? 12.273 3.08 -16.469 1 93.81 9 HIS B O 1
ATOM 1936 N N . ARG B 1 10 ? 11.977 1.734 -14.688 1 97.69 10 ARG B N 1
ATOM 1937 C CA . ARG B 1 10 ? 10.602 1.48 -15.102 1 97.69 10 ARG B CA 1
ATOM 1938 C C . ARG B 1 10 ? 9.625 1.676 -13.945 1 97.69 10 ARG B C 1
ATOM 1940 O O . ARG B 1 10 ? 9.984 1.449 -12.789 1 97.69 10 ARG B O 1
ATOM 1947 N N . VAL B 1 11 ? 8.406 2.1 -14.281 1 98.5 11 VAL B N 1
ATOM 1948 C CA . VAL B 1 11 ? 7.309 2.203 -13.32 1 98.5 11 VAL B CA 1
ATOM 1949 C C . VAL B 1 11 ? 6.539 0.885 -13.273 1 98.5 11 VAL B C 1
ATOM 1951 O O . VAL B 1 11 ? 6.012 0.43 -14.297 1 98.5 11 VAL B O 1
ATOM 1954 N N . ILE B 1 12 ? 6.477 0.297 -12.109 1 98.75 12 ILE B N 1
ATOM 1955 C CA . ILE B 1 12 ? 5.773 -0.968 -11.922 1 98.75 12 ILE B CA 1
ATOM 1956 C C . ILE B 1 12 ? 4.277 -0.71 -11.766 1 98.75 12 ILE B C 1
ATOM 1958 O O . ILE B 1 12 ? 3.863 0.114 -10.945 1 98.75 12 ILE B O 1
ATOM 1962 N N . GLY B 1 13 ? 3.461 -1.391 -12.562 1 98.88 13 GLY B N 1
ATOM 1963 C CA . GLY B 1 13 ? 2.018 -1.358 -12.383 1 98.88 13 GLY B CA 1
ATOM 1964 C C . GLY B 1 13 ? 1.486 -2.545 -11.602 1 98.88 13 GLY B C 1
ATOM 1965 O O . GLY B 1 13 ? 1.792 -3.695 -11.93 1 98.88 13 GLY B O 1
ATOM 1966 N N . LEU B 1 14 ? 0.705 -2.279 -10.555 1 98.88 14 LEU B N 1
ATOM 1967 C CA . LEU B 1 14 ? 0.107 -3.328 -9.734 1 98.88 14 LEU B CA 1
ATOM 1968 C C . LEU B 1 14 ? -1.416 -3.27 -9.805 1 98.88 14 LEU B C 1
ATOM 1970 O O . LEU B 1 14 ? -2.016 -2.248 -9.461 1 98.88 14 LEU B O 1
ATOM 1974 N N . ILE B 1 15 ? -2.006 -4.309 -10.305 1 98.75 15 ILE B N 1
ATOM 1975 C CA . ILE B 1 15 ? -3.438 -4.484 -10.078 1 98.75 15 ILE B CA 1
ATOM 1976 C C . ILE B 1 15 ? -3.67 -5.137 -8.719 1 98.75 15 ILE B C 1
ATOM 1978 O O . ILE B 1 15 ? -3.346 -6.309 -8.523 1 98.75 15 ILE B O 1
ATOM 1982 N N . GLY B 1 16 ? -4.23 -4.332 -7.824 1 97.5 16 GLY B N 1
ATOM 1983 C CA . GLY B 1 16 ? -4.402 -4.801 -6.457 1 97.5 16 GLY B CA 1
ATOM 1984 C C . GLY B 1 16 ? -5.84 -4.746 -5.984 1 97.5 16 GLY B C 1
ATOM 1985 O O . GLY B 1 16 ? -6.754 -4.527 -6.781 1 97.5 16 GLY B O 1
ATOM 1986 N N . GLY B 1 17 ? -6.012 -5.07 -4.703 1 95.31 17 GLY B N 1
ATOM 1987 C CA . GLY B 1 17 ? -7.312 -4.969 -4.062 1 95.31 17 GLY B CA 1
ATOM 1988 C C . GLY B 1 17 ? -7.996 -6.312 -3.881 1 95.31 17 GLY B C 1
ATOM 1989 O O . GLY B 1 17 ? -9.125 -6.383 -3.383 1 95.31 17 GLY B O 1
ATOM 1990 N N . MET B 1 18 ? -7.32 -7.457 -4.172 1 90.75 18 MET B N 1
ATOM 1991 C CA . MET B 1 18 ? -7.953 -8.773 -4.137 1 90.75 18 MET B CA 1
ATOM 1992 C C . MET B 1 18 ? -7.129 -9.75 -3.316 1 90.75 18 MET B C 1
ATOM 1994 O O . MET B 1 18 ? -6.605 -10.734 -3.852 1 90.75 18 MET B O 1
ATOM 1998 N N . SER B 1 19 ? -7 -9.484 -2.119 1 87.62 19 SER B N 1
ATOM 1999 C CA . SER B 1 19 ? -7.504 -8.445 -1.234 1 87.62 19 SER B CA 1
ATOM 2000 C C . SER B 1 19 ? -6.512 -7.285 -1.125 1 87.62 19 SER B C 1
ATOM 2002 O O . SER B 1 19 ? -5.402 -7.363 -1.653 1 87.62 19 SER B O 1
ATOM 2004 N N . TRP B 1 20 ? -6.949 -6.203 -0.459 1 93.56 20 TRP B N 1
ATOM 2005 C CA . TRP B 1 20 ? -6.059 -5.059 -0.312 1 93.56 20 TRP B CA 1
ATOM 2006 C C . TRP B 1 20 ? -4.863 -5.406 0.571 1 93.56 20 TRP B C 1
ATOM 2008 O O . TRP B 1 20 ? -3.775 -4.855 0.399 1 93.56 20 TRP B O 1
ATOM 2018 N N . GLU B 1 21 ? -5.008 -6.387 1.454 1 90.5 21 GLU B N 1
ATOM 2019 C CA . GLU B 1 21 ? -3.91 -6.832 2.309 1 90.5 21 GLU B CA 1
ATOM 2020 C C . GLU B 1 21 ? -2.791 -7.465 1.485 1 90.5 21 GLU B C 1
ATOM 2022 O O . GLU B 1 21 ? -1.61 -7.238 1.754 1 90.5 21 GLU B O 1
ATOM 2027 N N . SER B 1 22 ? -3.16 -8.305 0.515 1 91.38 22 SER B N 1
ATOM 2028 C CA . SER B 1 22 ? -2.168 -8.891 -0.382 1 91.38 22 SER B CA 1
ATOM 2029 C C . SER B 1 22 ? -1.44 -7.812 -1.18 1 91.38 22 SER B C 1
ATOM 2031 O O . SER B 1 22 ? -0.221 -7.875 -1.349 1 91.38 22 SER B O 1
ATOM 2033 N N . SER B 1 23 ? -2.186 -6.82 -1.638 1 96.25 23 SER B N 1
ATOM 2034 C CA . SER B 1 23 ? -1.594 -5.715 -2.385 1 96.25 23 SER B CA 1
ATOM 2035 C C . SER B 1 23 ? -0.6 -4.938 -1.528 1 96.25 23 SER B C 1
ATOM 2037 O O . SER B 1 23 ? 0.454 -4.52 -2.014 1 96.25 23 SER B O 1
ATOM 2039 N N . ALA B 1 24 ? -0.979 -4.738 -0.26 1 95.69 24 ALA B N 1
ATOM 2040 C CA . ALA B 1 24 ? -0.081 -4.062 0.672 1 95.69 24 ALA B CA 1
ATOM 2041 C C . ALA B 1 24 ? 1.219 -4.84 0.846 1 95.69 24 ALA B C 1
ATOM 2043 O O . ALA B 1 24 ? 2.293 -4.246 0.967 1 95.69 24 ALA B O 1
ATOM 2044 N N . GLU B 1 25 ? 1.09 -6.129 0.881 1 93.75 25 GLU B N 1
ATOM 2045 C CA . GLU B 1 25 ? 2.271 -6.977 1.009 1 93.75 25 GLU B CA 1
ATOM 2046 C C . GLU B 1 25 ? 3.17 -6.859 -0.22 1 93.75 25 GLU B C 1
ATOM 2048 O O . GLU B 1 25 ? 4.391 -6.762 -0.095 1 93.75 25 GLU B O 1
ATOM 2053 N N . TYR B 1 26 ? 2.584 -6.875 -1.439 1 97.38 26 TYR B N 1
ATOM 2054 C CA . TYR B 1 26 ? 3.357 -6.641 -2.652 1 97.38 26 TYR B CA 1
ATOM 2055 C C . TYR B 1 26 ? 4.098 -5.309 -2.578 1 97.38 26 TYR B C 1
ATOM 2057 O O . TYR B 1 26 ? 5.297 -5.242 -2.869 1 97.38 26 TYR B O 1
ATOM 2065 N N . TYR B 1 27 ? 3.357 -4.305 -2.211 1 98.06 27 TYR B N 1
ATOM 2066 C CA . TYR B 1 27 ? 3.906 -2.959 -2.104 1 98.06 27 TYR B CA 1
ATOM 2067 C C . TYR B 1 27 ? 5.109 -2.932 -1.169 1 98.06 27 TYR B C 1
ATOM 2069 O O . TYR B 1 27 ? 6.152 -2.369 -1.506 1 98.06 27 TYR B O 1
ATOM 2077 N N . ARG B 1 28 ? 5.012 -3.547 -0.016 1 96.25 28 ARG B N 1
ATOM 2078 C CA . ARG B 1 28 ? 6.086 -3.625 0.969 1 96.25 28 ARG B CA 1
ATOM 2079 C C . ARG B 1 28 ? 7.289 -4.371 0.408 1 96.25 28 ARG B C 1
ATOM 2081 O O . ARG B 1 28 ? 8.414 -3.863 0.434 1 96.25 28 ARG B O 1
ATOM 2088 N N . LEU B 1 29 ? 7.078 -5.547 -0.163 1 96.56 29 LEU B N 1
ATOM 2089 C CA . LEU B 1 29 ? 8.156 -6.406 -0.646 1 96.56 29 LEU B CA 1
ATOM 2090 C C . LEU B 1 29 ? 8.93 -5.727 -1.771 1 96.56 29 LEU B C 1
ATOM 2092 O O . LEU B 1 29 ? 10.156 -5.785 -1.807 1 96.56 29 LEU B O 1
ATOM 2096 N N . ILE B 1 30 ? 8.227 -5.074 -2.664 1 98.25 30 ILE B N 1
ATOM 2097 C CA . ILE B 1 30 ? 8.867 -4.441 -3.812 1 98.25 30 ILE B CA 1
ATOM 2098 C C . ILE B 1 30 ? 9.719 -3.266 -3.344 1 98.25 30 ILE B C 1
ATOM 2100 O O . ILE B 1 30 ? 10.867 -3.117 -3.768 1 98.25 30 ILE B O 1
ATOM 2104 N N . ASN B 1 31 ? 9.18 -2.443 -2.445 1 97.38 31 ASN B N 1
ATOM 2105 C CA . ASN B 1 31 ? 9.938 -1.3 -1.947 1 97.38 31 ASN B CA 1
ATOM 2106 C C . ASN B 1 31 ? 11.164 -1.742 -1.152 1 97.38 31 ASN B C 1
ATOM 2108 O O . ASN B 1 31 ? 12.242 -1.158 -1.286 1 97.38 31 ASN B O 1
ATOM 2112 N N . GLN B 1 32 ? 11.008 -2.762 -0.329 1 96.12 32 GLN B N 1
ATOM 2113 C CA . GLN B 1 32 ? 12.148 -3.303 0.403 1 96.12 32 GLN B CA 1
ATOM 2114 C C . GLN B 1 32 ? 13.195 -3.873 -0.552 1 96.12 32 GLN B C 1
ATOM 2116 O O . GLN B 1 32 ? 14.398 -3.715 -0.33 1 96.12 32 GLN B O 1
ATOM 2121 N N . GLY B 1 33 ? 12.727 -4.531 -1.639 1 97.12 33 GLY B N 1
ATOM 2122 C CA . GLY B 1 33 ? 13.648 -5.039 -2.646 1 97.12 33 GLY B CA 1
ATOM 2123 C C . GLY B 1 33 ? 14.469 -3.949 -3.311 1 97.12 33 GLY B C 1
ATOM 2124 O O . GLY B 1 33 ? 15.672 -4.109 -3.52 1 97.12 33 GLY B O 1
ATOM 2125 N N . VAL B 1 34 ? 13.836 -2.848 -3.637 1 97 34 VAL B N 1
ATOM 2126 C CA . VAL B 1 34 ? 14.531 -1.725 -4.262 1 97 34 VAL B CA 1
ATOM 2127 C C . VAL B 1 34 ? 15.523 -1.114 -3.271 1 97 34 VAL B C 1
ATOM 2129 O O . VAL B 1 34 ? 16.656 -0.818 -3.629 1 97 34 VAL B O 1
ATOM 2132 N N . ARG B 1 35 ? 15.078 -0.915 -2.023 1 94.19 35 ARG B N 1
ATOM 2133 C CA . ARG B 1 35 ? 15.961 -0.402 -0.981 1 94.19 35 ARG B CA 1
ATOM 2134 C C . ARG B 1 35 ? 17.203 -1.269 -0.845 1 94.19 35 ARG B C 1
ATOM 2136 O O . ARG B 1 35 ? 18.328 -0.751 -0.76 1 94.19 35 ARG B O 1
ATOM 2143 N N . ASP B 1 36 ? 17.062 -2.57 -0.866 1 95.12 36 ASP B N 1
ATOM 2144 C CA . ASP B 1 36 ? 18.156 -3.516 -0.687 1 95.12 36 ASP B CA 1
ATOM 2145 C C . ASP B 1 36 ? 19.156 -3.426 -1.841 1 95.12 36 ASP B C 1
ATOM 2147 O O . ASP B 1 36 ? 20.344 -3.652 -1.654 1 95.12 36 ASP B O 1
ATOM 2151 N N . ARG B 1 37 ? 18.672 -3.078 -3.031 1 95.31 37 ARG B N 1
ATOM 2152 C CA . ARG B 1 37 ? 19.516 -3.057 -4.227 1 95.31 37 ARG B CA 1
ATOM 2153 C C . ARG B 1 37 ? 20.156 -1.682 -4.426 1 95.31 37 ARG B C 1
ATOM 2155 O O . ARG B 1 37 ? 21.281 -1.576 -4.902 1 95.31 37 ARG B O 1
ATOM 2162 N N . LEU B 1 38 ? 19.422 -0.618 -4.023 1 95.06 38 LEU B N 1
ATOM 2163 C CA . LEU B 1 38 ? 19.859 0.716 -4.422 1 95.06 38 LEU B CA 1
ATOM 2164 C C . LEU B 1 38 ? 20.297 1.529 -3.207 1 95.06 38 LEU B C 1
ATOM 2166 O O . LEU B 1 38 ? 20.953 2.559 -3.352 1 95.06 38 LEU B O 1
ATOM 2170 N N . GLY B 1 39 ? 19.969 1.163 -2.012 1 89.81 39 GLY B N 1
ATOM 2171 C CA . GLY B 1 39 ? 20.391 1.874 -0.81 1 89.81 39 GLY B CA 1
ATOM 2172 C C . GLY B 1 39 ? 19.219 2.465 -0.042 1 89.81 39 GLY B C 1
ATOM 2173 O O . GLY B 1 39 ? 18.078 2.406 -0.499 1 89.81 39 GLY B O 1
ATOM 2174 N N . PRO B 1 40 ? 19.688 3.041 1.041 1 86.62 40 PRO B N 1
ATOM 2175 C CA . PRO B 1 40 ? 18.641 3.578 1.925 1 86.62 40 PRO B CA 1
ATOM 2176 C C . PRO B 1 40 ? 17.859 4.727 1.287 1 86.62 40 PRO B C 1
ATOM 2178 O O . PRO B 1 40 ? 18.391 5.43 0.419 1 86.62 40 PRO B O 1
ATOM 2181 N N . LEU B 1 41 ? 16.578 4.953 1.561 1 86.75 41 LEU B N 1
ATOM 2182 C CA . LEU B 1 41 ? 15.664 6.02 1.163 1 86.75 41 LEU B CA 1
ATOM 2183 C C . LEU B 1 41 ? 15.125 5.777 -0.243 1 86.75 41 LEU B C 1
ATOM 2185 O O . LEU B 1 41 ? 14.172 6.434 -0.669 1 86.75 41 LEU B O 1
ATOM 2189 N N . ARG B 1 42 ? 15.891 4.852 -0.985 1 93.19 42 ARG B N 1
ATOM 2190 C CA . ARG B 1 42 ? 15.375 4.523 -2.312 1 93.19 42 ARG B CA 1
ATOM 2191 C C . ARG B 1 42 ? 14.133 3.648 -2.217 1 93.19 42 ARG B C 1
ATOM 2193 O O . ARG B 1 42 ? 14.055 2.768 -1.357 1 93.19 42 ARG B O 1
ATOM 2200 N N . SER B 1 43 ? 13.188 3.908 -3.068 1 96.06 43 SER B N 1
ATOM 2201 C CA . SER B 1 43 ? 11.953 3.127 -3.17 1 96.06 43 SER B CA 1
ATOM 2202 C C . SER B 1 43 ? 11.508 2.986 -4.621 1 96.06 43 SER B C 1
ATOM 2204 O O . SER B 1 43 ? 12 3.697 -5.5 1 96.06 43 SER B O 1
ATOM 2206 N N . ALA B 1 44 ? 10.648 2.049 -4.875 1 97.94 44 ALA B N 1
ATOM 2207 C CA . ALA B 1 44 ? 10.234 1.74 -6.242 1 97.94 44 ALA B CA 1
ATOM 2208 C C . ALA B 1 44 ? 9.32 2.83 -6.797 1 97.94 44 ALA B C 1
ATOM 2210 O O . ALA B 1 44 ? 8.547 3.438 -6.051 1 97.94 44 ALA B O 1
ATOM 2211 N N . LYS B 1 45 ? 9.461 3.184 -8.078 1 98.19 45 LYS B N 1
ATOM 2212 C CA . LYS B 1 45 ? 8.391 3.871 -8.797 1 98.19 45 LYS B CA 1
ATOM 2213 C C . LYS B 1 45 ? 7.258 2.91 -9.156 1 98.19 45 LYS B C 1
ATOM 2215 O O . LYS B 1 45 ? 7.453 1.97 -9.922 1 98.19 45 LYS B O 1
ATOM 2220 N N . LEU B 1 46 ? 6.121 3.16 -8.555 1 98.44 46 LEU B N 1
ATOM 2221 C CA . LEU B 1 46 ? 5.047 2.174 -8.641 1 98.44 46 LEU B CA 1
ATOM 2222 C C . LEU B 1 46 ? 3.693 2.855 -8.805 1 98.44 46 LEU B C 1
ATOM 2224 O O . LEU B 1 46 ? 3.436 3.893 -8.195 1 98.44 46 LEU B O 1
ATOM 2228 N N . LEU B 1 47 ? 2.893 2.334 -9.688 1 98.81 47 LEU B N 1
ATOM 2229 C CA . LEU B 1 47 ? 1.494 2.711 -9.867 1 98.81 47 LEU B CA 1
ATOM 2230 C C . LEU B 1 47 ? 0.569 1.547 -9.531 1 98.81 47 LEU B C 1
ATOM 2232 O O . LEU B 1 47 ? 0.593 0.513 -10.203 1 98.81 47 LEU B O 1
ATOM 2236 N N . MET B 1 48 ? -0.256 1.696 -8.477 1 98.88 48 MET B N 1
ATOM 2237 C CA . MET B 1 48 ? -1.164 0.635 -8.047 1 98.88 48 MET B CA 1
ATOM 2238 C C . MET B 1 48 ? -2.617 1.053 -8.234 1 98.88 48 MET B C 1
ATOM 2240 O O . MET B 1 48 ? -3.023 2.129 -7.793 1 98.88 48 MET B O 1
ATOM 2244 N N . TYR B 1 49 ? -3.35 0.294 -8.914 1 98.88 49 TYR B N 1
ATOM 2245 C CA . TYR B 1 49 ? -4.805 0.415 -8.898 1 98.88 49 TYR B CA 1
ATOM 2246 C C . TYR B 1 49 ? -5.434 -0.69 -8.055 1 98.88 49 TYR B C 1
ATOM 2248 O O . TYR B 1 49 ? -5.348 -1.869 -8.406 1 98.88 49 TYR B O 1
ATOM 2256 N N . SER B 1 50 ? -6 -0.333 -6.984 1 98.31 50 SER B N 1
ATOM 2257 C CA . SER B 1 50 ? -6.676 -1.24 -6.062 1 98.31 50 SER B CA 1
ATOM 2258 C C . SER B 1 50 ? -8.18 -1.242 -6.289 1 98.31 50 SER B C 1
ATOM 2260 O O . SER B 1 50 ? -8.844 -0.218 -6.105 1 98.31 50 SER B O 1
ATOM 2262 N N . VAL B 1 51 ? -8.695 -2.334 -6.645 1 97.75 51 VAL B N 1
ATOM 2263 C CA . VAL B 1 51 ? -10.109 -2.445 -6.973 1 97.75 51 VAL B CA 1
ATOM 2264 C C . VAL B 1 51 ? -10.93 -2.635 -5.695 1 97.75 51 VAL B C 1
ATOM 2266 O O . VAL B 1 51 ? -10.375 -2.977 -4.645 1 97.75 51 VAL B O 1
ATOM 2269 N N . ASP B 1 52 ? -12.211 -2.332 -5.824 1 96.88 52 ASP B N 1
ATOM 2270 C CA . ASP B 1 52 ? -13.164 -2.801 -4.82 1 96.88 52 ASP B CA 1
ATOM 2271 C C . ASP B 1 52 ? -13.359 -4.312 -4.914 1 96.88 52 ASP B C 1
ATOM 2273 O O . ASP B 1 52 ? -13.883 -4.816 -5.91 1 96.88 52 ASP B O 1
ATOM 2277 N N . PHE B 1 53 ? -13.023 -4.969 -3.863 1 93.62 53 PHE B N 1
ATOM 2278 C CA . PHE B 1 53 ? -12.992 -6.426 -3.92 1 93.62 53 PHE B CA 1
ATOM 2279 C C . PHE B 1 53 ? -14.406 -6.996 -3.941 1 93.62 53 PHE B C 1
ATOM 2281 O O . PHE B 1 53 ? -14.648 -8.055 -4.523 1 93.62 53 PHE B O 1
ATOM 2288 N N . GLY B 1 54 ? -15.336 -6.348 -3.406 1 91.81 54 GLY B N 1
ATOM 2289 C CA . GLY B 1 54 ? -16.703 -6.832 -3.271 1 91.81 54 GLY B CA 1
ATOM 2290 C C . GLY B 1 54 ? -17.281 -7.355 -4.57 1 91.81 54 GLY B C 1
ATOM 2291 O O . GLY B 1 54 ? -17.578 -8.547 -4.688 1 91.81 54 GLY B O 1
ATOM 2292 N N . PRO B 1 55 ? -17.391 -6.473 -5.535 1 92.62 55 PRO B N 1
ATOM 2293 C CA . PRO B 1 55 ? -17.953 -6.895 -6.824 1 92.62 55 PRO B CA 1
ATOM 2294 C C . PRO B 1 55 ? -17.156 -8.023 -7.473 1 92.62 55 PRO B C 1
ATOM 2296 O O . PRO B 1 55 ? -17.734 -8.891 -8.133 1 92.62 55 PRO B O 1
ATOM 2299 N N . ILE B 1 56 ? -15.891 -8.07 -7.344 1 92.5 56 ILE B N 1
ATOM 2300 C CA . ILE B 1 56 ? -15.039 -9.094 -7.945 1 92.5 56 ILE B CA 1
ATOM 2301 C C . ILE B 1 56 ? -15.273 -10.438 -7.25 1 92.5 56 ILE B C 1
ATOM 2303 O O . ILE B 1 56 ? -15.422 -11.469 -7.91 1 92.5 56 ILE B O 1
ATOM 2307 N N . GLU B 1 57 ? -15.234 -10.398 -5.941 1 87.56 57 GLU B N 1
ATOM 2308 C CA . GLU B 1 57 ? -15.5 -11.609 -5.168 1 87.56 57 GLU B CA 1
ATOM 2309 C C . GLU B 1 57 ? -16.859 -12.195 -5.523 1 87.56 57 GLU B C 1
ATOM 2311 O O . GLU B 1 57 ? -17 -13.414 -5.688 1 87.56 57 GLU B O 1
ATOM 2316 N N . GLN B 1 58 ? -17.875 -11.328 -5.672 1 90 58 GLN B N 1
ATOM 2317 C CA . GLN B 1 58 ? -19.219 -11.766 -6.043 1 90 58 GLN B CA 1
ATOM 2318 C C . GLN B 1 58 ? -19.219 -12.406 -7.43 1 90 58 GLN B C 1
ATOM 2320 O O . GLN B 1 58 ? -19.844 -13.445 -7.641 1 90 58 GLN B O 1
ATOM 2325 N N . ALA B 1 59 ? -18.547 -11.758 -8.305 1 91.62 59 ALA B N 1
ATOM 2326 C CA . ALA B 1 59 ? -18.469 -12.289 -9.664 1 91.62 59 ALA B CA 1
ATOM 2327 C C . ALA B 1 59 ? -17.781 -13.648 -9.68 1 91.62 59 ALA B C 1
ATOM 2329 O O . ALA B 1 59 ? -18.234 -14.57 -10.375 1 91.62 59 ALA B O 1
ATOM 2330 N N . GLN B 1 60 ? -16.656 -13.773 -8.945 1 84.5 60 GLN B N 1
ATOM 2331 C CA . GLN B 1 60 ? -15.938 -15.039 -8.836 1 84.5 60 GLN B CA 1
ATOM 2332 C C . GLN B 1 60 ? -16.844 -16.141 -8.289 1 84.5 60 GLN B C 1
ATOM 2334 O O . GLN B 1 60 ? -16.922 -17.234 -8.852 1 84.5 60 GLN B O 1
ATOM 2339 N N . HIS B 1 61 ? -17.5 -15.828 -7.27 1 82.94 61 HIS B N 1
ATOM 2340 C CA . HIS B 1 61 ? -18.359 -16.797 -6.582 1 82.94 61 HIS B CA 1
ATOM 2341 C C . HIS B 1 61 ? -19.516 -17.234 -7.477 1 82.94 61 HIS B C 1
ATOM 2343 O O . HIS B 1 61 ? -19.922 -18.391 -7.441 1 82.94 61 HIS B O 1
ATOM 2349 N N . GLU B 1 62 ? -19.984 -16.312 -8.258 1 91.25 62 GLU B N 1
ATOM 2350 C CA . GLU B 1 62 ? -21.141 -16.594 -9.109 1 91.25 62 GLU B CA 1
ATOM 2351 C C . GLU B 1 62 ? -20.703 -17.094 -10.484 1 91.25 62 GLU B C 1
ATOM 2353 O O . GLU B 1 62 ? -21.531 -17.328 -11.359 1 91.25 62 GLU B O 1
ATOM 2358 N N . GLY B 1 63 ? -19.469 -17.203 -10.664 1 87.69 63 GLY B N 1
ATOM 2359 C CA . GLY B 1 63 ? -18.938 -17.688 -11.93 1 87.69 63 GLY B CA 1
ATOM 2360 C C . GLY B 1 63 ? -19.094 -16.703 -13.062 1 87.69 63 GLY B C 1
ATOM 2361 O O . GLY B 1 63 ? -19.109 -17.078 -14.234 1 87.69 63 GLY B O 1
ATOM 2362 N N . ARG B 1 64 ? -19.344 -15.422 -12.75 1 94 64 ARG B N 1
ATOM 2363 C CA . ARG B 1 64 ? -19.438 -14.359 -13.758 1 94 64 ARG B CA 1
ATOM 2364 C C . ARG B 1 64 ? -18.062 -13.844 -14.133 1 94 64 ARG B C 1
ATOM 2366 O O . ARG B 1 64 ? -17.75 -12.664 -13.906 1 94 64 ARG B O 1
ATOM 2373 N N . TRP B 1 65 ? -17.266 -14.633 -14.758 1 92.62 65 TRP B N 1
ATOM 2374 C CA . TRP B 1 65 ? -15.852 -14.383 -15.031 1 92.62 65 TRP B CA 1
ATOM 2375 C C . TRP B 1 65 ? -15.688 -13.25 -16.047 1 92.62 65 TRP B C 1
ATOM 2377 O O . TRP B 1 65 ? -14.719 -12.5 -15.984 1 92.62 65 TRP B O 1
ATOM 2387 N N . ASP B 1 66 ? -16.625 -13.102 -16.922 1 96.31 66 ASP B N 1
ATOM 2388 C CA . ASP B 1 66 ? -16.562 -12.008 -17.891 1 96.31 66 ASP B CA 1
ATOM 2389 C C . ASP B 1 66 ? -16.672 -10.656 -17.188 1 96.31 66 ASP B C 1
ATOM 2391 O O . ASP B 1 66 ? -15.984 -9.703 -17.562 1 96.31 66 ASP B O 1
ATOM 2395 N N . ASP B 1 67 ? -17.531 -10.609 -16.219 1 96.38 67 ASP B N 1
ATOM 2396 C CA . ASP B 1 67 ? -17.656 -9.383 -15.438 1 96.38 67 ASP B CA 1
ATOM 2397 C C . ASP B 1 67 ? -16.359 -9.078 -14.688 1 96.38 67 ASP B C 1
ATOM 2399 O O . ASP B 1 67 ? -15.898 -7.934 -14.672 1 96.38 67 ASP B O 1
ATOM 2403 N N . ALA B 1 68 ? -15.812 -10.086 -14.062 1 95.75 68 ALA B N 1
ATOM 2404 C CA . ALA B 1 68 ? -14.547 -9.914 -13.359 1 95.75 68 ALA B CA 1
ATOM 2405 C C . ALA B 1 68 ? -13.438 -9.492 -14.32 1 95.75 68 ALA B C 1
ATOM 2407 O O . ALA B 1 68 ? -12.641 -8.609 -14 1 95.75 68 ALA B O 1
ATOM 2408 N N . ALA B 1 69 ? -13.461 -10.102 -15.477 1 97.5 69 ALA B N 1
ATOM 2409 C CA . ALA B 1 69 ? -12.453 -9.789 -16.484 1 97.5 69 ALA B CA 1
ATOM 2410 C C . ALA B 1 69 ? -12.539 -8.32 -16.906 1 97.5 69 ALA B C 1
ATOM 2412 O O . ALA B 1 69 ? -11.516 -7.645 -17.031 1 97.5 69 ALA B O 1
ATOM 2413 N N . ALA B 1 70 ? -13.711 -7.859 -17.141 1 97.94 70 ALA B N 1
ATOM 2414 C CA . ALA B 1 70 ? -13.906 -6.473 -17.562 1 97.94 70 ALA B CA 1
ATOM 2415 C C . ALA B 1 70 ? -13.336 -5.5 -16.531 1 97.94 70 ALA B C 1
ATOM 2417 O O . ALA B 1 70 ? -12.703 -4.504 -16.906 1 97.94 70 ALA B O 1
ATOM 2418 N N . LEU B 1 71 ? -13.539 -5.801 -15.312 1 97.44 71 LEU B N 1
ATOM 2419 C CA . LEU B 1 71 ? -13.039 -4.945 -14.242 1 97.44 71 LEU B CA 1
ATOM 2420 C C . LEU B 1 71 ? -11.516 -4.953 -14.211 1 97.44 71 LEU B C 1
ATOM 2422 O O . LEU B 1 71 ? -10.891 -3.904 -14.055 1 97.44 71 LEU B O 1
ATOM 2426 N N . LEU B 1 72 ? -10.953 -6.07 -14.367 1 98.31 72 LEU B N 1
ATOM 2427 C CA . LEU B 1 72 ? -9.5 -6.188 -14.281 1 98.31 72 LEU B CA 1
ATOM 2428 C C . LEU B 1 72 ? -8.836 -5.637 -15.539 1 98.31 72 LEU B C 1
ATOM 2430 O O . LEU B 1 72 ? -7.734 -5.082 -15.469 1 98.31 72 LEU B O 1
ATOM 2434 N N . GLU B 1 73 ? -9.516 -5.789 -16.688 1 98.75 73 GLU B N 1
ATOM 2435 C CA . GLU B 1 73 ? -9.039 -5.16 -17.922 1 98.75 73 GLU B CA 1
ATOM 2436 C C . GLU B 1 73 ? -9.016 -3.643 -17.781 1 98.75 73 GLU B C 1
ATOM 2438 O O . GLU B 1 73 ? -8.055 -2.994 -18.203 1 98.75 73 GLU B O 1
ATOM 2443 N N . ASP B 1 74 ? -10.039 -3.16 -17.234 1 98.62 74 ASP B N 1
ATOM 2444 C CA . ASP B 1 74 ? -10.094 -1.724 -16.969 1 98.62 74 ASP B CA 1
ATOM 2445 C C . ASP B 1 74 ? -8.953 -1.286 -16.062 1 98.62 74 ASP B C 1
ATOM 2447 O O . ASP B 1 74 ? -8.32 -0.251 -16.297 1 98.62 74 ASP B O 1
ATOM 2451 N N . ALA B 1 75 ? -8.719 -2.041 -15.016 1 98.69 75 ALA B N 1
ATOM 2452 C CA . ALA B 1 75 ? -7.621 -1.75 -14.094 1 98.69 75 ALA B CA 1
ATOM 2453 C C . ALA B 1 75 ? -6.289 -1.685 -14.836 1 98.69 75 ALA B C 1
ATOM 2455 O O . ALA B 1 75 ? -5.504 -0.755 -14.633 1 98.69 75 ALA B O 1
ATOM 2456 N N . ALA B 1 76 ? -6.078 -2.635 -15.68 1 98.81 76 ALA B N 1
ATOM 2457 C CA . ALA B 1 76 ? -4.844 -2.67 -16.453 1 98.81 76 ALA B CA 1
ATOM 2458 C C . ALA B 1 76 ? -4.723 -1.44 -17.344 1 98.81 76 ALA B C 1
ATOM 2460 O O . ALA B 1 76 ? -3.65 -0.842 -17.453 1 98.81 76 ALA B O 1
ATOM 2461 N N . ARG B 1 77 ? -5.785 -1.038 -17.984 1 98.88 77 ARG B N 1
ATOM 2462 C CA . ARG B 1 77 ? -5.777 0.122 -18.859 1 98.88 77 ARG B CA 1
ATOM 2463 C C . ARG B 1 77 ? -5.492 1.402 -18.078 1 98.88 77 ARG B C 1
ATOM 2465 O O . ARG B 1 77 ? -4.789 2.289 -18.578 1 98.88 77 ARG B O 1
ATOM 2472 N N . ARG B 1 78 ? -6.086 1.51 -16.922 1 98.75 78 ARG B N 1
ATOM 2473 C CA . ARG B 1 78 ? -5.828 2.668 -16.062 1 98.75 78 ARG B CA 1
ATOM 2474 C C . ARG B 1 78 ? -4.348 2.773 -15.719 1 98.75 78 ARG B C 1
ATOM 2476 O O . ARG B 1 78 ? -3.777 3.865 -15.734 1 98.75 78 ARG B O 1
ATOM 2483 N N . LEU B 1 79 ? -3.742 1.633 -15.398 1 98.88 79 LEU B N 1
ATOM 2484 C CA . LEU B 1 79 ? -2.322 1.617 -15.07 1 98.88 79 LEU B CA 1
ATOM 2485 C C . LEU B 1 79 ? -1.481 2.035 -16.281 1 98.88 79 LEU B C 1
ATOM 2487 O O . LEU B 1 79 ? -0.566 2.852 -16.141 1 98.88 79 LEU B O 1
ATOM 2491 N N . GLN B 1 80 ? -1.814 1.474 -17.453 1 98.81 80 GLN B N 1
ATOM 2492 C CA . GLN B 1 80 ? -1.109 1.859 -18.672 1 98.81 80 GLN B CA 1
ATOM 2493 C C . GLN B 1 80 ? -1.255 3.354 -18.938 1 98.81 80 GLN B C 1
ATOM 2495 O O . GLN B 1 80 ? -0.272 4.035 -19.234 1 98.81 80 GLN B O 1
ATOM 2500 N N . GLN B 1 81 ? -2.457 3.889 -18.766 1 98.62 81 GLN B N 1
ATOM 2501 C CA . GLN B 1 81 ? -2.73 5.305 -19 1 98.62 81 GLN B CA 1
ATOM 2502 C C . GLN B 1 81 ? -1.965 6.184 -18.016 1 98.62 81 GLN B C 1
ATOM 2504 O O . GLN B 1 81 ? -1.538 7.285 -18.359 1 98.62 81 GLN B O 1
ATOM 2509 N N . GLY B 1 82 ? -1.813 5.672 -16.875 1 98.56 82 GLY B N 1
ATOM 2510 C CA . GLY B 1 82 ? -1.096 6.418 -15.852 1 98.56 82 GLY B CA 1
ATOM 2511 C C . GLY B 1 82 ? 0.412 6.348 -16 1 98.56 82 GLY B C 1
ATOM 2512 O O . GLY B 1 82 ? 1.149 7.008 -15.273 1 98.56 82 GLY B O 1
ATOM 2513 N N . GLY B 1 83 ? 0.856 5.469 -16.875 1 98.62 83 GLY B N 1
ATOM 2514 C CA . GLY B 1 83 ? 2.273 5.488 -17.203 1 98.62 83 GLY B CA 1
ATOM 2515 C C . GLY B 1 83 ? 3.029 4.293 -16.656 1 98.62 83 GLY B C 1
ATOM 2516 O O . GLY B 1 83 ? 4.258 4.324 -16.547 1 98.62 83 GLY B O 1
ATOM 2517 N N . ALA B 1 84 ? 2.352 3.262 -16.25 1 98.81 84 ALA B N 1
ATOM 2518 C CA . ALA B 1 84 ? 3.051 2.033 -15.883 1 98.81 84 ALA B CA 1
ATOM 2519 C C . ALA B 1 84 ? 3.756 1.42 -17.094 1 98.81 84 ALA B C 1
ATOM 2521 O O . ALA B 1 84 ? 3.236 1.455 -18.203 1 98.81 84 ALA B O 1
ATOM 2522 N N . ASP B 1 85 ? 4.941 0.844 -16.859 1 98.69 85 ASP B N 1
ATOM 2523 C CA . ASP B 1 85 ? 5.719 0.229 -17.938 1 98.69 85 ASP B CA 1
ATOM 2524 C C . ASP B 1 85 ? 5.438 -1.269 -18.031 1 98.69 85 ASP B C 1
ATOM 2526 O O . ASP B 1 85 ? 5.785 -1.909 -19.016 1 98.69 85 ASP B O 1
ATOM 2530 N N . GLY B 1 86 ? 4.848 -1.882 -17.109 1 98.62 86 GLY B N 1
ATOM 2531 C CA . GLY B 1 86 ? 4.402 -3.262 -16.984 1 98.62 86 GLY B CA 1
ATOM 2532 C C . GLY B 1 86 ? 3.359 -3.461 -15.906 1 98.62 86 GLY B C 1
ATOM 2533 O O . GLY B 1 86 ? 3.16 -2.586 -15.062 1 98.62 86 GLY B O 1
ATOM 2534 N N . VAL B 1 87 ? 2.658 -4.621 -15.953 1 98.69 87 VAL B N 1
ATOM 2535 C CA . VAL B 1 87 ? 1.566 -4.809 -15 1 98.69 87 VAL B CA 1
ATOM 2536 C C . VAL B 1 87 ? 1.681 -6.184 -14.344 1 98.69 87 VAL B C 1
ATOM 2538 O O . VAL B 1 87 ? 2.01 -7.168 -15.008 1 98.69 87 VAL B O 1
ATOM 2541 N N . LEU B 1 88 ? 1.534 -6.199 -13.086 1 98.44 88 LEU B N 1
ATOM 2542 C CA . LEU B 1 88 ? 1.37 -7.402 -12.273 1 98.44 88 LEU B CA 1
ATOM 2543 C C . LEU B 1 88 ? -0.034 -7.473 -11.688 1 98.44 88 LEU B C 1
ATOM 2545 O O . LEU B 1 88 ? -0.622 -6.445 -11.344 1 98.44 88 LEU B O 1
ATOM 2549 N N . LEU B 1 89 ? -0.5 -8.695 -11.594 1 97.81 89 LEU B N 1
ATOM 2550 C CA . LEU B 1 89 ? -1.735 -8.977 -10.875 1 97.81 89 LEU B CA 1
ATOM 2551 C C . LEU B 1 89 ? -1.439 -9.555 -9.492 1 97.81 89 LEU B C 1
ATOM 2553 O O . LEU B 1 89 ? -0.884 -10.656 -9.383 1 97.81 89 LEU B O 1
ATOM 2557 N N . CYS B 1 90 ? -1.882 -8.812 -8.438 1 96.75 90 CYS B N 1
ATOM 2558 C CA . CYS B 1 90 ? -1.452 -9.133 -7.082 1 96.75 90 CYS B CA 1
ATOM 2559 C C . CYS B 1 90 ? -2.383 -10.156 -6.445 1 96.75 90 CYS B C 1
ATOM 2561 O O . CYS B 1 90 ? -2.842 -9.969 -5.316 1 96.75 90 CYS B O 1
ATOM 2563 N N . THR B 1 91 ? -2.707 -11.156 -7.125 1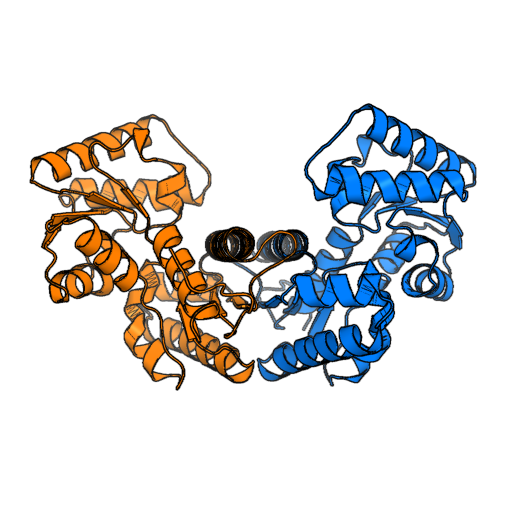 92.56 91 THR B N 1
ATOM 2564 C CA . THR B 1 91 ? -3.52 -12.273 -6.66 1 92.56 91 THR B CA 1
ATOM 2565 C C . THR B 1 91 ? -3.23 -13.531 -7.48 1 92.56 91 THR B C 1
ATOM 2567 O O . THR B 1 91 ? -2.949 -13.445 -8.68 1 92.56 91 THR B O 1
ATOM 2570 N N . ASN B 1 92 ? -3.281 -14.68 -6.828 1 90.19 92 ASN B N 1
ATOM 2571 C CA . ASN B 1 92 ? -3.051 -15.945 -7.52 1 90.19 92 ASN B CA 1
ATOM 2572 C C . ASN B 1 92 ? -4.273 -16.375 -8.32 1 90.19 92 ASN B C 1
ATOM 2574 O O . ASN B 1 92 ? -4.191 -16.562 -9.539 1 90.19 92 ASN B O 1
ATOM 2578 N N . THR B 1 93 ? -5.387 -16.359 -7.707 1 84.81 93 THR B N 1
ATOM 2579 C CA . THR B 1 93 ? -6.594 -16.969 -8.258 1 84.81 93 THR B CA 1
ATOM 2580 C C . THR B 1 93 ? -7.016 -16.25 -9.539 1 84.81 93 THR B C 1
ATOM 2582 O O . THR B 1 93 ? -7.379 -16.906 -10.523 1 84.81 93 THR B O 1
ATOM 2585 N N . MET B 1 94 ? -6.867 -14.984 -9.602 1 91.06 94 MET B N 1
ATOM 2586 C CA . MET B 1 94 ? -7.406 -14.219 -10.719 1 91.06 94 MET B CA 1
ATOM 2587 C C . MET B 1 94 ? -6.48 -14.305 -11.93 1 91.06 94 MET B C 1
ATOM 2589 O O . MET B 1 94 ? -6.84 -13.859 -13.023 1 91.06 94 MET B O 1
ATOM 2593 N N . HIS B 1 95 ? -5.398 -14.938 -11.812 1 94.38 95 HIS B N 1
ATOM 2594 C CA . HIS B 1 95 ? -4.574 -15.203 -12.984 1 94.38 95 HIS B CA 1
ATOM 2595 C C . HIS B 1 95 ? -5.285 -16.141 -13.961 1 94.38 95 HIS B C 1
ATOM 2597 O O . HIS B 1 95 ? -4.836 -16.312 -15.094 1 94.38 95 HIS B O 1
ATOM 2603 N N . LYS B 1 96 ? -6.363 -16.703 -13.5 1 91.12 96 LYS B N 1
ATOM 2604 C CA . LYS B 1 96 ? -7.281 -17.344 -14.43 1 91.12 96 LYS B CA 1
ATOM 2605 C C . LYS B 1 96 ? -7.602 -16.438 -15.609 1 91.12 96 LYS B C 1
ATOM 2607 O O . LYS B 1 96 ? -7.828 -16.906 -16.734 1 91.12 96 LYS B O 1
ATOM 2612 N N . LEU B 1 97 ? -7.582 -15.172 -15.398 1 95.12 97 LEU B N 1
ATOM 2613 C CA . LEU B 1 97 ? -7.949 -14.18 -16.406 1 95.12 97 LEU B CA 1
ATOM 2614 C C . LEU B 1 97 ? -6.711 -13.508 -16.984 1 95.12 97 LEU B C 1
ATOM 2616 O O . LEU B 1 97 ? -6.809 -12.445 -17.609 1 95.12 97 LEU B O 1
ATOM 2620 N N . ALA B 1 98 ? -5.516 -14.055 -16.797 1 96.25 98 ALA B N 1
ATOM 2621 C CA . ALA B 1 98 ? -4.242 -13.43 -17.156 1 96.25 98 ALA B CA 1
ATOM 2622 C C . ALA B 1 98 ? -4.188 -13.078 -18.641 1 96.25 98 ALA B C 1
ATOM 2624 O O . ALA B 1 98 ? -3.777 -11.984 -19 1 96.25 98 ALA B O 1
ATOM 2625 N N . ASP B 1 99 ? -4.617 -13.977 -19.469 1 95.81 99 ASP B N 1
ATOM 2626 C CA . ASP B 1 99 ? -4.539 -13.766 -20.922 1 95.81 99 ASP B CA 1
ATOM 2627 C C . ASP B 1 99 ? -5.398 -12.578 -21.344 1 95.81 99 ASP B C 1
ATOM 2629 O O . ASP B 1 99 ? -4.98 -11.766 -22.172 1 95.81 99 ASP B O 1
ATOM 2633 N N . ARG B 1 100 ? -6.574 -12.547 -20.781 1 97.06 100 ARG B N 1
ATOM 2634 C CA . ARG B 1 100 ? -7.477 -11.445 -21.109 1 97.06 100 ARG B CA 1
ATOM 2635 C C . ARG B 1 100 ? -6.898 -10.109 -20.641 1 97.06 100 ARG B C 1
ATOM 2637 O O . ARG B 1 100 ? -6.973 -9.109 -21.359 1 97.06 100 ARG B O 1
ATOM 2644 N N . ILE B 1 101 ? -6.348 -10.062 -19.469 1 98.06 101 ILE B N 1
ATOM 2645 C CA . ILE B 1 101 ? -5.77 -8.844 -18.922 1 98.06 101 ILE B CA 1
ATOM 2646 C C . ILE B 1 101 ? -4.574 -8.414 -19.766 1 98.06 101 ILE B C 1
ATOM 2648 O O . ILE B 1 101 ? -4.453 -7.234 -20.109 1 98.06 101 ILE B O 1
ATOM 2652 N N . ALA B 1 102 ? -3.715 -9.344 -20.109 1 98.12 102 ALA B N 1
ATOM 2653 C CA . ALA B 1 102 ? -2.533 -9.062 -20.922 1 98.12 102 ALA B CA 1
ATOM 2654 C C . ALA B 1 102 ? -2.924 -8.492 -22.281 1 98.12 102 ALA B C 1
ATOM 2656 O O . ALA B 1 102 ? -2.262 -7.59 -22.797 1 98.12 102 ALA B O 1
ATOM 2657 N N . ALA B 1 103 ? -3.959 -8.922 -22.828 1 98.31 103 ALA B N 1
ATOM 2658 C CA . ALA B 1 103 ? -4.402 -8.508 -24.156 1 98.31 103 ALA B CA 1
ATOM 2659 C C . ALA B 1 103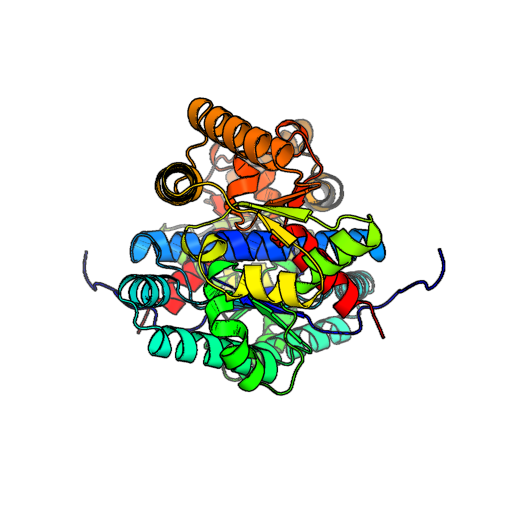 ? -5.008 -7.109 -24.125 1 98.31 103 ALA B C 1
ATOM 2661 O O . ALA B 1 103 ? -5.129 -6.453 -25.172 1 98.31 103 ALA B O 1
ATOM 2662 N N . ALA B 1 104 ? -5.402 -6.691 -22.984 1 98.5 104 ALA B N 1
ATOM 2663 C CA . ALA B 1 104 ? -6.105 -5.422 -22.859 1 98.5 104 ALA B CA 1
ATOM 2664 C C . ALA B 1 104 ? -5.133 -4.246 -22.906 1 98.5 104 ALA B C 1
ATOM 2666 O O . ALA B 1 104 ? -5.551 -3.092 -23.031 1 98.5 104 ALA B O 1
ATOM 2667 N N . VAL B 1 105 ? -3.816 -4.512 -22.812 1 98.62 105 VAL B N 1
ATOM 2668 C CA . VAL B 1 105 ? -2.832 -3.436 -22.75 1 98.62 105 VAL B CA 1
ATOM 2669 C C . VAL B 1 105 ? -1.666 -3.756 -23.688 1 98.62 105 VAL B C 1
ATOM 2671 O O . VAL B 1 105 ? -1.556 -4.875 -24.188 1 98.62 105 VAL B O 1
ATOM 2674 N N . ARG B 1 106 ? -0.811 -2.738 -23.969 1 98.44 106 ARG B N 1
ATOM 2675 C CA . ARG B 1 106 ? 0.345 -2.881 -24.859 1 98.44 106 ARG B CA 1
ATOM 2676 C C . ARG B 1 106 ? 1.622 -3.102 -24.047 1 98.44 106 ARG B C 1
ATOM 2678 O O . ARG B 1 106 ? 2.648 -3.502 -24.594 1 98.44 106 ARG B O 1
ATOM 2685 N N . ILE B 1 107 ? 1.565 -2.898 -22.734 1 98.56 107 ILE B N 1
ATOM 2686 C CA . ILE B 1 107 ? 2.723 -3.072 -21.859 1 98.56 107 ILE B CA 1
ATOM 2687 C C . ILE B 1 107 ? 2.791 -4.52 -21.375 1 98.56 107 ILE B C 1
ATOM 2689 O O . ILE B 1 107 ? 1.78 -5.227 -21.359 1 98.56 107 ILE B O 1
ATOM 2693 N N . PRO B 1 108 ? 3.986 -4.969 -20.984 1 98.5 108 PRO B N 1
ATOM 2694 C CA . PRO B 1 108 ? 4.141 -6.367 -20.578 1 98.5 108 PRO B CA 1
ATOM 2695 C C . PRO B 1 108 ? 3.336 -6.715 -19.328 1 98.5 108 PRO B C 1
ATOM 2697 O O . PRO B 1 108 ? 3.225 -5.891 -18.406 1 98.5 108 PRO B O 1
ATOM 2700 N N . PHE B 1 109 ? 2.801 -7.93 -19.328 1 98.44 109 PHE B N 1
ATOM 2701 C CA . PHE B 1 109 ? 2.166 -8.539 -18.172 1 98.44 109 PHE B CA 1
ATOM 2702 C C . PHE B 1 109 ? 3.09 -9.562 -17.516 1 98.44 109 PHE B C 1
ATOM 2704 O O . PHE B 1 109 ? 3.482 -10.547 -18.156 1 98.44 109 PHE B O 1
ATOM 2711 N N . LEU B 1 110 ? 3.486 -9.375 -16.266 1 98.06 110 LEU B N 1
ATOM 2712 C CA . LEU B 1 110 ? 4.359 -10.297 -15.539 1 98.06 110 LEU B CA 1
ATOM 2713 C C . LEU B 1 110 ? 3.543 -11.367 -14.82 1 98.06 110 LEU B C 1
ATOM 2715 O O . LEU B 1 110 ? 3.027 -11.125 -13.727 1 98.06 110 LEU B O 1
ATOM 2719 N N . HIS B 1 111 ? 3.52 -12.484 -15.422 1 97.38 111 HIS B N 1
ATOM 2720 C CA . HIS B 1 111 ? 2.705 -13.578 -14.891 1 97.38 111 HIS B CA 1
ATOM 2721 C C . HIS B 1 111 ? 3.324 -14.172 -13.633 1 97.38 111 HIS B C 1
ATOM 2723 O O . HIS B 1 111 ? 4.535 -14.391 -13.578 1 97.38 111 HIS B O 1
ATOM 2729 N N . ILE B 1 112 ? 2.484 -14.539 -12.672 1 96.56 112 ILE B N 1
ATOM 2730 C CA . ILE B 1 112 ? 2.912 -14.922 -11.328 1 96.56 112 ILE B CA 1
ATOM 2731 C C . ILE B 1 112 ? 3.627 -16.266 -11.375 1 96.56 112 ILE B C 1
ATOM 2733 O O . ILE B 1 112 ? 4.457 -16.562 -10.516 1 96.56 112 ILE B O 1
ATOM 2737 N N . ALA B 1 113 ? 3.346 -17.062 -12.375 1 95.5 113 ALA B N 1
ATOM 2738 C CA . ALA B 1 113 ? 3.914 -18.406 -12.469 1 95.5 113 ALA B CA 1
ATOM 2739 C C . ALA B 1 113 ? 5.352 -18.359 -12.984 1 95.5 113 ALA B C 1
ATOM 2741 O O . ALA B 1 113 ? 6.145 -19.25 -12.711 1 95.5 113 ALA B O 1
ATOM 2742 N N . ASP B 1 114 ? 5.703 -17.312 -13.727 1 97.06 114 ASP B N 1
ATOM 2743 C CA . ASP B 1 114 ? 6.977 -17.281 -14.438 1 97.06 114 ASP B CA 1
ATOM 2744 C C . ASP B 1 114 ? 8.148 -17.172 -13.469 1 97.06 114 ASP B C 1
ATOM 2746 O O . ASP B 1 114 ? 9.117 -17.938 -13.57 1 97.06 114 ASP B O 1
ATOM 2750 N N . PRO B 1 115 ? 8.016 -16.281 -12.477 1 97.75 115 PRO B N 1
ATOM 2751 C CA . PRO B 1 115 ? 9.125 -16.25 -11.516 1 97.75 115 PRO B CA 1
ATOM 2752 C C . PRO B 1 115 ? 9.25 -17.547 -10.719 1 97.75 115 PRO B C 1
ATOM 2754 O O . PRO B 1 115 ? 10.344 -17.891 -10.266 1 97.75 115 PRO B O 1
ATOM 2757 N N . VAL B 1 116 ? 8.164 -18.234 -10.5 1 97.12 116 VAL B N 1
ATOM 2758 C CA . VAL B 1 116 ? 8.203 -19.531 -9.82 1 97.12 116 VAL B CA 1
ATOM 2759 C C . VAL B 1 116 ? 8.992 -20.531 -10.664 1 97.12 116 VAL B C 1
ATOM 2761 O O . VAL B 1 116 ? 9.883 -21.203 -10.156 1 97.12 116 VAL B O 1
ATOM 2764 N N . ALA B 1 117 ? 8.672 -20.562 -11.93 1 97.38 117 ALA B N 1
ATOM 2765 C CA . ALA B 1 117 ? 9.375 -21.453 -12.852 1 97.38 117 ALA B CA 1
ATOM 2766 C C . ALA B 1 117 ? 10.859 -21.109 -12.922 1 97.38 117 ALA B C 1
ATOM 2768 O O . ALA B 1 117 ? 11.711 -22 -12.898 1 97.38 117 ALA B O 1
ATOM 2769 N N . ASP B 1 118 ? 11.164 -19.844 -12.992 1 97.62 118 ASP B N 1
ATOM 2770 C CA . ASP B 1 118 ? 12.555 -19.391 -13.039 1 97.62 118 ASP B CA 1
ATOM 2771 C C . ASP B 1 118 ? 13.32 -19.828 -11.797 1 97.62 118 ASP B C 1
ATOM 2773 O O . ASP B 1 118 ? 14.453 -20.312 -11.898 1 97.62 118 ASP B O 1
ATOM 2777 N N . ALA B 1 119 ? 12.688 -19.656 -10.664 1 97.44 119 ALA B N 1
ATOM 2778 C CA . ALA B 1 119 ? 13.32 -20.062 -9.414 1 97.44 119 ALA B CA 1
ATOM 2779 C C . ALA B 1 119 ? 13.555 -21.562 -9.367 1 97.44 119 ALA B C 1
ATOM 2781 O O . ALA B 1 119 ? 14.609 -22.016 -8.93 1 97.44 119 ALA B O 1
ATOM 2782 N N . ALA B 1 120 ? 12.57 -22.297 -9.797 1 97.69 120 ALA B N 1
ATOM 2783 C CA . ALA B 1 120 ? 12.688 -23.766 -9.836 1 97.69 120 ALA B CA 1
ATOM 2784 C C . ALA B 1 120 ? 13.844 -24.203 -10.734 1 97.69 120 ALA B C 1
ATOM 2786 O O . ALA B 1 120 ? 14.68 -25.016 -10.336 1 97.69 120 ALA B O 1
ATOM 2787 N N . ARG B 1 121 ? 13.922 -23.609 -11.836 1 96.12 121 ARG B N 1
ATOM 2788 C CA . ARG B 1 121 ? 14.953 -23.953 -12.812 1 96.12 121 ARG B CA 1
ATOM 2789 C C . ARG B 1 121 ? 16.344 -23.609 -12.281 1 96.12 121 ARG B C 1
ATOM 2791 O O . ARG B 1 121 ? 17.266 -24.406 -12.391 1 96.12 121 ARG B O 1
ATOM 2798 N N . THR B 1 122 ? 16.453 -22.453 -11.766 1 96.5 122 THR B N 1
ATOM 2799 C CA . THR B 1 122 ? 17.734 -21.984 -11.242 1 96.5 122 THR B CA 1
ATOM 2800 C C . THR B 1 122 ? 18.234 -22.906 -10.133 1 96.5 122 THR B C 1
ATOM 2802 O O . THR B 1 122 ? 19.438 -23.125 -10 1 96.5 122 THR B O 1
ATOM 2805 N N . ARG B 1 123 ? 17.328 -23.5 -9.414 1 96.88 123 ARG B N 1
ATOM 2806 C CA . ARG B 1 123 ? 17.703 -24.312 -8.266 1 96.88 123 ARG B CA 1
ATOM 2807 C C . ARG B 1 123 ? 17.688 -25.797 -8.617 1 96.88 123 ARG B C 1
ATOM 2809 O O . ARG B 1 123 ? 17.953 -26.641 -7.762 1 96.88 123 ARG B O 1
ATOM 2816 N N . GLY B 1 124 ? 17.234 -26.094 -9.789 1 96.81 124 GLY B N 1
ATOM 2817 C CA . GLY B 1 124 ? 17.312 -27.453 -10.305 1 96.81 124 GLY B CA 1
ATOM 2818 C C . GLY B 1 124 ? 16.109 -28.297 -9.914 1 96.81 124 GLY B C 1
ATOM 2819 O O . GLY B 1 124 ? 16.203 -29.531 -9.867 1 96.81 124 GLY B O 1
ATOM 2820 N N . TYR B 1 125 ? 15.031 -27.672 -9.594 1 97.94 125 TYR B N 1
ATOM 2821 C CA . TYR B 1 125 ? 13.828 -28.422 -9.258 1 97.94 125 TYR B CA 1
ATOM 2822 C C . TYR B 1 125 ? 13.039 -28.766 -10.516 1 97.94 125 TYR B C 1
ATOM 2824 O O . TYR B 1 125 ? 12.938 -27.953 -11.438 1 97.94 125 TYR B O 1
ATOM 2832 N N . ARG B 1 126 ? 12.453 -29.906 -10.562 1 97.25 126 ARG B N 1
ATOM 2833 C CA . ARG B 1 126 ? 11.656 -30.359 -11.703 1 97.25 126 ARG B CA 1
ATOM 2834 C C . ARG B 1 126 ? 10.234 -30.688 -11.281 1 97.25 126 ARG B C 1
ATOM 2836 O O . ARG B 1 126 ? 9.305 -30.594 -12.078 1 97.25 126 ARG B O 1
ATOM 2843 N N . LYS B 1 127 ? 10.078 -31.156 -10.109 1 98.19 127 LYS B N 1
ATOM 2844 C CA . LYS B 1 127 ? 8.781 -31.531 -9.562 1 98.19 127 LYS B CA 1
ATOM 2845 C C . LYS B 1 127 ? 8.406 -30.672 -8.367 1 98.19 127 LYS B C 1
ATOM 2847 O O . LYS B 1 127 ? 9.133 -30.625 -7.375 1 98.19 127 LYS B O 1
ATOM 2852 N N . LEU B 1 128 ? 7.254 -29.984 -8.5 1 98.31 128 LEU B N 1
ATOM 2853 C CA . LEU B 1 128 ? 6.828 -29.031 -7.484 1 98.31 128 LEU B CA 1
ATOM 2854 C C . LEU B 1 128 ? 5.508 -29.469 -6.855 1 98.31 128 LEU B C 1
ATOM 2856 O O . LEU B 1 128 ? 4.629 -29.984 -7.543 1 98.31 128 LEU B O 1
ATOM 2860 N N . GLY B 1 129 ? 5.445 -29.297 -5.547 1 98.06 129 GLY B N 1
ATOM 2861 C CA . GLY B 1 129 ? 4.141 -29.312 -4.914 1 98.06 129 GLY B CA 1
ATOM 2862 C C . GLY B 1 129 ? 3.461 -27.953 -4.922 1 98.06 129 GLY B C 1
ATOM 2863 O O . GLY B 1 129 ? 4.113 -26.922 -4.715 1 98.06 129 GLY B O 1
ATOM 2864 N N . LEU B 1 130 ? 2.184 -27.938 -5.191 1 97.44 130 LEU B N 1
ATOM 2865 C CA . LEU B 1 130 ? 1.432 -26.688 -5.254 1 97.44 130 LEU B CA 1
ATOM 2866 C C . LEU B 1 130 ? 0.315 -26.672 -4.215 1 97.44 130 LEU B C 1
ATOM 2868 O O . LEU B 1 130 ? -0.537 -27.562 -4.199 1 97.44 130 LEU B O 1
ATOM 2872 N N . LEU B 1 131 ? 0.397 -25.703 -3.336 1 96.88 131 LEU B N 1
ATOM 2873 C CA . LEU B 1 131 ? -0.674 -25.484 -2.371 1 96.88 131 LEU B CA 1
ATOM 2874 C C . LEU B 1 131 ? -1.311 -24.109 -2.576 1 96.88 131 LEU B C 1
ATOM 2876 O O . LEU B 1 131 ? -0.606 -23.109 -2.758 1 96.88 131 LEU B O 1
ATOM 2880 N N . GLY B 1 132 ? -2.584 -24.016 -2.6 1 94.44 132 GLY B N 1
ATOM 2881 C CA . GLY B 1 132 ? -3.379 -22.812 -2.75 1 94.44 132 GLY B CA 1
ATOM 2882 C C . GLY B 1 132 ? -4.871 -23.062 -2.637 1 94.44 132 GLY B C 1
ATOM 2883 O O . GLY B 1 132 ? -5.297 -24.062 -2.066 1 94.44 132 GLY B O 1
ATOM 2884 N N . THR B 1 133 ? -5.605 -22.156 -3.082 1 89.88 133 THR B N 1
ATOM 2885 C CA . THR B 1 133 ? -7.047 -22.375 -3.111 1 89.88 133 THR B CA 1
ATOM 2886 C C . THR B 1 133 ? -7.402 -23.5 -4.074 1 89.88 133 THR B C 1
ATOM 2888 O O . THR B 1 133 ? -6.574 -23.906 -4.887 1 89.88 133 THR B O 1
ATOM 2891 N N . ARG B 1 134 ? -8.633 -23.938 -3.883 1 89 134 ARG B N 1
ATOM 2892 C CA . ARG B 1 134 ? -9.102 -24.984 -4.781 1 89 134 ARG B CA 1
ATOM 2893 C C . ARG B 1 134 ? -8.945 -24.562 -6.23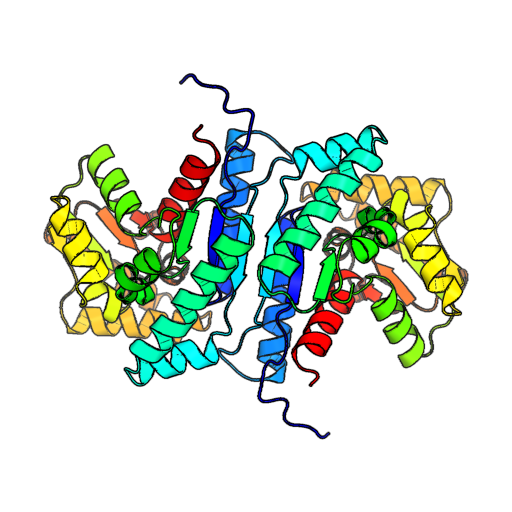8 1 89 134 ARG B C 1
ATOM 2895 O O . ARG B 1 134 ? -8.555 -25.375 -7.086 1 89 134 ARG B O 1
ATOM 2902 N N . PHE B 1 135 ? -9.125 -23.328 -6.555 1 84 135 PHE B N 1
ATOM 2903 C CA . PHE B 1 135 ? -9.016 -22.797 -7.91 1 84 135 PHE B CA 1
ATOM 2904 C C . PHE B 1 135 ? -7.574 -22.891 -8.406 1 84 135 PHE B C 1
ATOM 2906 O O . PHE B 1 135 ? -7.324 -23.406 -9.508 1 84 135 PHE B O 1
ATOM 2913 N N . THR B 1 136 ? -6.637 -22.469 -7.578 1 89 136 THR B N 1
ATOM 2914 C CA . THR B 1 136 ? -5.223 -22.453 -7.93 1 89 136 THR B CA 1
ATOM 2915 C C . THR B 1 136 ? -4.711 -23.875 -8.148 1 89 136 THR B C 1
ATOM 2917 O O . THR B 1 136 ? -3.926 -24.125 -9.062 1 89 136 THR B O 1
ATOM 2920 N N . MET B 1 137 ? -5.191 -24.797 -7.379 1 92.38 137 MET B N 1
ATOM 2921 C CA . MET B 1 137 ? -4.688 -26.172 -7.43 1 92.38 137 MET B CA 1
ATOM 2922 C C . MET B 1 137 ? -5.367 -26.969 -8.539 1 92.38 137 MET B C 1
ATOM 2924 O O . MET B 1 137 ? -4.777 -27.891 -9.102 1 92.38 137 MET B O 1
ATOM 2928 N N . GLU B 1 138 ? -6.566 -26.547 -8.938 1 87.69 138 GLU B N 1
ATOM 2929 C CA . GLU B 1 138 ? -7.344 -27.391 -9.844 1 87.69 138 GLU B CA 1
ATOM 2930 C C . GLU B 1 138 ? -7.398 -26.781 -11.242 1 87.69 138 GLU B C 1
ATOM 2932 O O . GLU B 1 138 ? -7.539 -27.516 -12.227 1 87.69 138 GLU B O 1
ATOM 2937 N N . GLN B 1 139 ? -7.375 -25.516 -11.312 1 83.19 139 GLN B N 1
ATOM 2938 C CA . GLN B 1 139 ? -7.535 -24.875 -12.617 1 83.19 139 GLN B CA 1
ATOM 2939 C C . GLN B 1 139 ? -6.195 -24.766 -13.336 1 83.19 139 GLN B C 1
ATOM 2941 O O . GLN B 1 139 ? -5.141 -24.766 -12.703 1 83.19 139 GLN B O 1
ATOM 2946 N N . PRO B 1 140 ? -6.285 -24.609 -14.633 1 85.06 140 PRO B N 1
ATOM 2947 C CA . PRO B 1 140 ? -5.086 -24.75 -15.469 1 85.06 140 PRO B CA 1
ATOM 2948 C C . PRO B 1 140 ? -4.16 -23.531 -15.391 1 85.06 140 PRO B C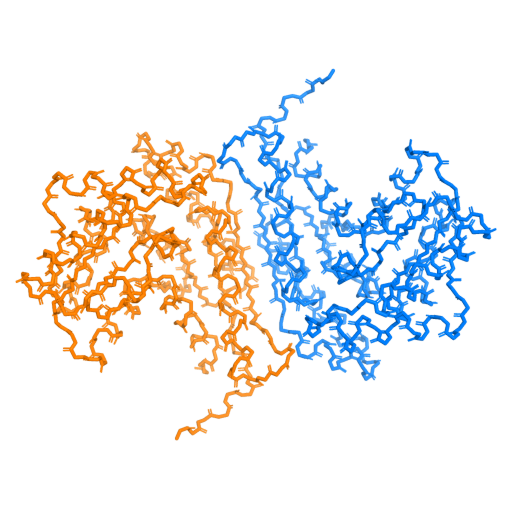 1
ATOM 2950 O O . PRO B 1 140 ? -2.975 -23.641 -15.703 1 85.06 140 PRO B O 1
ATOM 2953 N N . PHE B 1 141 ? -4.562 -22.469 -14.938 1 85.19 141 PHE B N 1
ATOM 2954 C CA . PHE B 1 141 ? -3.844 -21.203 -15.141 1 85.19 141 PHE B CA 1
ATOM 2955 C C . PHE B 1 141 ? -2.477 -21.25 -14.469 1 85.19 141 PHE B C 1
ATOM 2957 O O . PHE B 1 141 ? -1.521 -20.641 -14.953 1 85.19 141 PHE B O 1
ATOM 2964 N N . MET B 1 142 ? -2.322 -21.969 -13.359 1 89.12 142 MET B N 1
ATOM 2965 C CA . MET B 1 142 ? -1.039 -22.094 -12.68 1 89.12 142 MET B CA 1
ATOM 2966 C C . MET B 1 142 ? -0.343 -23.391 -13.07 1 89.12 142 MET B C 1
ATOM 2968 O O . MET B 1 142 ? 0.77 -23.375 -13.594 1 89.12 142 MET B O 1
ATOM 2972 N N . ARG B 1 143 ? -1.005 -24.469 -12.898 1 88.44 143 ARG B N 1
ATOM 2973 C CA . ARG B 1 143 ? -0.442 -25.797 -13.133 1 88.44 143 ARG B CA 1
ATOM 2974 C C . ARG B 1 143 ? 0.03 -25.953 -14.57 1 88.44 143 ARG B C 1
ATOM 2976 O O . ARG B 1 143 ? 1.181 -26.312 -14.82 1 88.44 143 ARG B O 1
ATOM 2983 N N . GLU B 1 144 ? -0.82 -25.625 -15.523 1 88.56 144 GLU B N 1
ATOM 2984 C CA . GLU B 1 144 ? -0.483 -25.828 -16.938 1 88.56 144 GLU B CA 1
ATOM 2985 C C . GLU B 1 144 ? 0.635 -24.891 -17.375 1 88.56 144 GLU B C 1
ATOM 2987 O O . GLU B 1 144 ? 1.482 -25.266 -18.188 1 88.56 144 GLU B O 1
ATOM 2992 N N . ARG B 1 145 ? 0.621 -23.703 -16.844 1 91.38 145 ARG B N 1
ATOM 2993 C CA . ARG B 1 145 ? 1.677 -22.766 -17.203 1 91.38 145 ARG B CA 1
ATOM 2994 C C . ARG B 1 145 ? 3.035 -23.25 -16.703 1 91.38 145 ARG B C 1
ATOM 2996 O O . ARG B 1 145 ? 4.039 -23.141 -17.422 1 91.38 145 ARG B O 1
ATOM 3003 N N . LEU B 1 146 ? 3.066 -23.766 -15.531 1 94.5 146 LEU B N 1
ATOM 3004 C CA . LEU B 1 146 ? 4.301 -24.312 -14.992 1 94.5 146 LEU B CA 1
ATOM 3005 C C . LEU B 1 146 ? 4.715 -25.562 -15.766 1 94.5 146 LEU B C 1
ATOM 3007 O O . LEU B 1 146 ? 5.898 -25.75 -16.062 1 94.5 146 LEU B O 1
ATOM 3011 N N . GLN B 1 147 ? 3.748 -26.328 -16.156 1 93.31 147 GLN B N 1
ATOM 3012 C CA . GLN B 1 147 ? 4.012 -27.547 -16.922 1 93.31 147 GLN B CA 1
ATOM 3013 C C . GLN B 1 147 ? 4.559 -27.219 -18.312 1 93.31 147 GLN B C 1
ATOM 3015 O O . GLN B 1 147 ? 5.449 -27.906 -18.812 1 93.31 147 GLN B O 1
ATOM 3020 N N . GLN B 1 148 ? 4.016 -26.203 -18.859 1 93.06 148 GLN B N 1
ATOM 3021 C CA . GLN B 1 148 ? 4.477 -25.75 -20.156 1 93.06 148 GLN B CA 1
ATOM 3022 C C . GLN B 1 148 ? 5.941 -25.312 -20.109 1 93.06 148 GLN B C 1
ATOM 3024 O O . GLN B 1 148 ? 6.621 -25.281 -21.141 1 93.06 148 GLN B O 1
ATOM 3029 N N . GLN B 1 149 ? 6.395 -25.062 -18.953 1 94.19 149 GLN B N 1
ATOM 3030 C CA . GLN B 1 149 ? 7.781 -24.641 -18.766 1 94.19 149 GLN B CA 1
ATOM 3031 C C . GLN B 1 149 ? 8.664 -25.797 -18.328 1 94.19 149 GLN B C 1
ATOM 3033 O O . GLN B 1 149 ? 9.766 -25.594 -17.812 1 94.19 149 GLN B O 1
ATOM 3038 N N . GLY B 1 150 ? 8.109 -26.969 -18.406 1 94.94 150 GLY B N 1
ATOM 3039 C CA . GLY B 1 150 ? 8.891 -28.172 -18.203 1 94.94 150 GLY B CA 1
ATOM 3040 C C . GLY B 1 150 ? 8.867 -28.672 -16.766 1 94.94 150 GLY B C 1
ATOM 3041 O O . GLY B 1 150 ? 9.656 -29.547 -16.391 1 94.94 150 GLY B O 1
ATOM 3042 N N . LEU B 1 151 ? 7.961 -28.172 -16.016 1 97.25 151 LEU B N 1
ATOM 3043 C CA . LEU B 1 151 ? 7.875 -28.594 -14.617 1 97.25 151 LEU B CA 1
ATOM 3044 C C . LEU B 1 151 ? 6.711 -29.547 -14.414 1 97.25 151 LEU B C 1
ATOM 3046 O O . LEU B 1 151 ? 5.684 -29.453 -15.086 1 97.25 151 LEU B O 1
ATOM 3050 N N . GLU B 1 152 ? 6.93 -30.469 -13.586 1 97.38 152 GLU B N 1
ATOM 3051 C CA . GLU B 1 152 ? 5.832 -31.297 -13.094 1 97.38 152 GLU B CA 1
ATOM 3052 C C . GLU B 1 152 ? 5.227 -30.688 -11.82 1 97.38 152 GLU B C 1
ATOM 3054 O O . GLU B 1 152 ? 5.953 -30.25 -10.93 1 97.38 152 GLU B O 1
ATOM 3059 N N . VAL B 1 153 ? 3.92 -30.672 -11.789 1 97.38 153 VAL B N 1
ATOM 3060 C CA . VAL B 1 153 ? 3.252 -30.062 -10.641 1 97.38 153 VAL B CA 1
ATOM 3061 C C . VAL B 1 153 ? 2.346 -31.078 -9.961 1 97.38 153 VAL B C 1
ATOM 3063 O O . VAL B 1 153 ? 1.461 -31.656 -10.602 1 97.38 153 VAL B O 1
ATOM 3066 N N . LEU B 1 154 ? 2.604 -31.266 -8.672 1 97.25 154 LEU B N 1
ATOM 3067 C CA . LEU B 1 154 ? 1.779 -32.156 -7.84 1 97.25 154 LEU B CA 1
ATOM 3068 C C . LEU B 1 154 ? 0.824 -31.328 -6.977 1 97.25 154 LEU B C 1
ATOM 3070 O O . LEU B 1 154 ? 1.204 -30.281 -6.438 1 97.25 154 LEU B O 1
ATOM 3074 N N . VAL B 1 155 ? -0.405 -31.797 -6.902 1 97.31 155 VAL B N 1
ATOM 3075 C CA . VAL B 1 155 ? -1.371 -31.25 -5.965 1 97.31 155 VAL B CA 1
ATOM 3076 C C . VAL B 1 155 ? -1.874 -32.344 -5.023 1 97.31 155 VAL B C 1
ATOM 3078 O O . VAL B 1 155 ? -1.794 -33.531 -5.348 1 97.31 155 VAL B O 1
ATOM 3081 N N . PRO B 1 156 ? -2.381 -31.906 -3.881 1 97.88 156 PRO B N 1
ATOM 3082 C CA . PRO B 1 156 ? -2.9 -32.938 -2.963 1 97.88 156 PRO B CA 1
ATOM 3083 C C . PRO B 1 156 ? -4.113 -33.656 -3.525 1 97.88 156 PRO B C 1
ATOM 3085 O O . PRO B 1 156 ? -4.664 -33.25 -4.551 1 97.88 156 PRO B O 1
ATOM 3088 N N . GLN B 1 157 ? -4.477 -34.781 -2.834 1 96.5 157 GLN B N 1
ATOM 3089 C CA . GLN B 1 157 ? -5.707 -35.5 -3.17 1 96.5 157 GLN B CA 1
ATOM 3090 C C . GLN B 1 157 ? -6.934 -34.656 -2.834 1 96.5 157 GLN B C 1
ATOM 3092 O O . GLN B 1 157 ? -6.832 -33.656 -2.115 1 96.5 157 GLN B O 1
ATOM 3097 N N . GLU B 1 158 ? -8.047 -35.031 -3.32 1 96.56 158 GLU B N 1
ATOM 3098 C CA . GLU B 1 158 ? -9.266 -34.219 -3.301 1 96.56 158 GLU B CA 1
ATOM 3099 C C . GLU B 1 158 ? -9.617 -33.781 -1.881 1 96.56 158 GLU B C 1
ATOM 3101 O O . GLU B 1 158 ? -9.898 -32.594 -1.639 1 96.56 158 GLU B O 1
ATOM 3106 N N . ALA B 1 159 ? -9.555 -34.688 -0.952 1 96.81 159 ALA B N 1
ATOM 3107 C CA . ALA B 1 159 ? -9.922 -34.375 0.426 1 96.81 159 ALA B CA 1
ATOM 3108 C C . ALA B 1 159 ? -8.977 -33.344 1.029 1 96.81 159 ALA B C 1
ATOM 3110 O O . ALA B 1 159 ? -9.406 -32.469 1.755 1 96.81 159 ALA B O 1
ATOM 3111 N N . ASP B 1 160 ? -7.719 -33.531 0.727 1 97.62 160 ASP B N 1
ATOM 3112 C CA . ASP B 1 160 ? -6.711 -32.625 1.249 1 97.62 160 ASP B CA 1
ATOM 3113 C C . ASP B 1 160 ? -6.801 -31.25 0.563 1 97.62 160 ASP B C 1
ATOM 3115 O O . ASP B 1 160 ? -6.555 -30.219 1.188 1 97.62 160 ASP B O 1
ATOM 3119 N N . ARG B 1 161 ? -7.156 -31.219 -0.714 1 97.12 161 ARG B N 1
ATOM 3120 C CA . ARG B 1 161 ? -7.359 -29.953 -1.403 1 97.12 161 ARG B CA 1
ATOM 3121 C C . ARG B 1 161 ? -8.492 -29.156 -0.767 1 97.12 161 ARG B C 1
ATOM 3123 O O . ARG B 1 161 ? -8.398 -27.938 -0.607 1 97.12 161 ARG B O 1
ATOM 3130 N N . ALA B 1 162 ? -9.523 -29.859 -0.399 1 96.06 162 ALA B N 1
ATOM 3131 C CA . ALA B 1 162 ? -10.664 -29.234 0.261 1 96.06 162 ALA B CA 1
ATOM 3132 C C . ALA B 1 162 ? -10.258 -28.641 1.61 1 96.06 162 ALA B C 1
ATOM 3134 O O . ALA B 1 162 ? -10.703 -27.562 1.976 1 96.06 162 ALA B O 1
ATOM 3135 N N . GLU B 1 163 ? -9.453 -29.406 2.268 1 97.12 163 GLU B N 1
ATOM 3136 C CA . GLU B 1 163 ? -9.016 -28.953 3.586 1 97.12 163 GLU B CA 1
ATOM 3137 C C . GLU B 1 163 ? -8.086 -27.75 3.482 1 97.12 163 GLU B C 1
ATOM 3139 O O . GLU B 1 163 ? -8.195 -26.812 4.27 1 97.12 163 GLU B O 1
ATOM 3144 N N . VAL B 1 164 ? -7.164 -27.797 2.527 1 97.12 164 VAL B N 1
ATOM 3145 C CA . VAL B 1 164 ? -6.277 -26.656 2.279 1 97.12 164 VAL B CA 1
ATOM 3146 C C . VAL B 1 164 ? -7.102 -25.406 1.974 1 97.12 164 VAL B C 1
ATOM 3148 O O . VAL B 1 164 ? -6.867 -24.344 2.551 1 97.12 164 VAL B O 1
ATOM 3151 N N . HIS B 1 165 ? -8.078 -25.547 1.166 1 93.88 165 HIS B N 1
ATOM 3152 C CA . HIS B 1 165 ? -8.961 -24.469 0.767 1 93.88 165 HIS B CA 1
ATOM 3153 C C . HIS B 1 165 ? -9.734 -23.906 1.963 1 93.88 165 HIS B C 1
ATOM 3155 O O . HIS B 1 165 ? -9.812 -22.703 2.148 1 93.88 165 HIS B O 1
ATOM 3161 N N . ARG B 1 166 ? -10.312 -24.797 2.74 1 94.81 166 ARG B N 1
ATOM 3162 C CA . ARG B 1 166 ? -11.094 -24.406 3.906 1 94.81 166 ARG B CA 1
ATOM 3163 C C . ARG B 1 166 ? -10.258 -23.578 4.879 1 94.81 166 ARG B C 1
ATOM 3165 O O . ARG B 1 166 ? -10.695 -22.531 5.352 1 94.81 166 ARG B O 1
ATOM 3172 N N . ILE B 1 167 ? -9.055 -24.031 5.156 1 95.94 167 ILE B N 1
ATOM 3173 C CA . ILE B 1 167 ? -8.164 -23.375 6.105 1 95.94 167 ILE B CA 1
ATOM 3174 C C . ILE B 1 167 ? -7.828 -21.969 5.609 1 95.94 167 ILE B C 1
ATOM 3176 O O . ILE B 1 167 ? -7.844 -21 6.387 1 95.94 167 ILE B O 1
ATOM 3180 N N . ILE B 1 168 ? -7.57 -21.797 4.266 1 92.31 168 ILE B N 1
ATOM 3181 C CA . ILE B 1 168 ? -7.234 -20.5 3.693 1 92.31 168 ILE B CA 1
ATOM 3182 C C . ILE B 1 168 ? -8.398 -19.531 3.887 1 92.31 168 ILE B C 1
ATOM 3184 O O . ILE B 1 168 ? -8.227 -18.453 4.449 1 92.31 168 ILE B O 1
ATOM 3188 N N . TYR B 1 169 ? -9.609 -19.984 3.568 1 86.5 169 TYR B N 1
ATOM 3189 C CA . TYR B 1 169 ? -10.75 -19.078 3.49 1 86.5 169 TYR B CA 1
ATOM 3190 C C . TYR B 1 169 ? -11.359 -18.844 4.867 1 86.5 169 TYR B C 1
ATOM 3192 O O . TYR B 1 169 ? -11.672 -17.719 5.234 1 86.5 169 TYR B O 1
ATOM 3200 N N . GLU B 1 170 ? -11.477 -19.891 5.613 1 88.5 170 GLU B N 1
ATOM 3201 C CA . GLU B 1 170 ? -12.25 -19.797 6.852 1 88.5 170 GLU B CA 1
ATOM 3202 C C . GLU B 1 170 ? -11.367 -19.375 8.023 1 88.5 170 GLU B C 1
ATOM 3204 O O . GLU B 1 170 ? -11.859 -18.891 9.039 1 88.5 170 GLU B O 1
ATOM 3209 N N . GLU B 1 171 ? -10.055 -19.641 7.906 1 91.81 171 GLU B N 1
ATOM 3210 C CA . GLU B 1 171 ? -9.18 -19.359 9.039 1 91.81 171 GLU B CA 1
ATOM 3211 C C . GLU B 1 171 ? -8.188 -18.25 8.703 1 91.81 171 GLU B C 1
ATOM 3213 O O . GLU B 1 171 ? -8.305 -17.125 9.203 1 91.81 171 GLU B O 1
ATOM 3218 N N . LEU B 1 172 ? -7.379 -18.438 7.719 1 88.38 172 LEU B N 1
ATOM 3219 C CA . LEU B 1 172 ? -6.262 -17.531 7.457 1 88.38 172 LEU B CA 1
ATOM 3220 C C . LEU B 1 172 ? -6.762 -16.172 7 1 88.38 172 LEU B C 1
ATOM 3222 O O . LEU B 1 172 ? -6.277 -15.133 7.477 1 88.38 172 LEU B O 1
ATOM 3226 N N . CYS B 1 173 ? -7.785 -16.125 6.145 1 81.44 173 CYS B N 1
ATOM 3227 C CA . CYS B 1 173 ? -8.328 -14.875 5.629 1 81.44 173 CYS B CA 1
ATOM 3228 C C . CYS B 1 173 ? -9.016 -14.086 6.734 1 81.44 173 CYS B C 1
ATOM 3230 O O . CYS B 1 173 ? -9.258 -12.883 6.586 1 81.44 173 CYS B O 1
ATOM 3232 N N . THR B 1 174 ? -9.273 -14.812 7.809 1 79.12 174 THR B N 1
ATOM 3233 C CA . THR B 1 174 ? -9.938 -14.141 8.922 1 79.12 174 THR B CA 1
ATOM 3234 C C . THR B 1 174 ? -8.953 -13.875 10.055 1 79.12 174 THR B C 1
ATOM 3236 O O . THR B 1 174 ? -9.352 -13.5 11.156 1 79.12 174 THR B O 1
ATOM 3239 N N . GLY B 1 175 ? -7.758 -14.195 9.836 1 81 175 GLY B N 1
ATOM 3240 C CA . GLY B 1 175 ? -6.711 -13.867 10.789 1 81 175 GLY B CA 1
ATOM 3241 C C . GLY B 1 175 ? -6.504 -14.953 11.836 1 81 175 GLY B C 1
ATOM 3242 O O . GLY B 1 175 ? -5.785 -14.742 12.812 1 81 175 GLY B O 1
ATOM 3243 N N . ARG B 1 176 ? -7.145 -16.062 11.68 1 88.06 176 ARG B N 1
ATOM 3244 C CA . ARG B 1 176 ? -7 -17.172 12.617 1 88.06 176 ARG B CA 1
ATOM 3245 C C . ARG B 1 176 ? -5.895 -18.125 12.172 1 88.06 176 ARG B C 1
ATOM 3247 O O . ARG B 1 176 ? -5.996 -18.75 11.109 1 88.06 176 ARG B O 1
ATOM 3254 N N . ILE B 1 177 ? -4.84 -18.234 13.023 1 93.12 177 ILE B N 1
ATOM 3255 C CA . ILE B 1 177 ? -3.725 -19.141 12.797 1 93.12 177 ILE B CA 1
ATOM 3256 C C . ILE B 1 177 ? -3.762 -20.266 13.828 1 93.12 177 ILE B C 1
ATOM 3258 O O . ILE B 1 177 ? -3.467 -20.047 15.008 1 93.12 177 ILE B O 1
ATOM 3262 N N . LEU B 1 178 ? -4.082 -21.422 13.398 1 96.19 178 LEU B N 1
ATOM 3263 C CA . LEU B 1 178 ? -4.309 -22.547 14.312 1 96.19 178 LEU B CA 1
ATOM 3264 C C . LEU B 1 178 ? -3.232 -23.609 14.141 1 96.19 178 LEU B C 1
ATOM 3266 O O . LEU B 1 178 ? -2.859 -23.953 13.016 1 96.19 178 LEU B O 1
ATOM 3270 N N . GLU B 1 179 ? -2.795 -24.109 15.258 1 96.81 179 GLU B N 1
ATOM 3271 C CA . GLU B 1 179 ? -1.767 -25.141 15.25 1 96.81 179 GLU B CA 1
ATOM 3272 C C . GLU B 1 179 ? -2.264 -26.422 14.562 1 96.81 179 GLU B C 1
ATOM 3274 O O . GLU B 1 179 ? -1.494 -27.109 13.891 1 96.81 179 GLU B O 1
ATOM 3279 N N . GLU B 1 180 ? -3.484 -26.75 14.789 1 97.81 180 GLU B N 1
ATOM 3280 C CA . GLU B 1 180 ? -4.066 -27.922 14.141 1 97.81 180 GLU B CA 1
ATOM 3281 C C . GLU B 1 180 ? -4.027 -27.781 12.625 1 97.81 180 GLU B C 1
ATOM 3283 O O . GLU B 1 180 ? -3.762 -28.766 11.922 1 97.81 180 GLU B O 1
ATOM 3288 N N . SER B 1 181 ? -4.289 -26.625 12.109 1 98.12 181 SER B N 1
ATOM 3289 C CA . SER B 1 181 ? -4.234 -26.359 10.68 1 98.12 181 SER B CA 1
ATOM 3290 C C . SER B 1 181 ? -2.805 -26.438 10.156 1 98.12 181 SER B C 1
ATOM 3292 O O . SER B 1 181 ? -2.564 -26.938 9.055 1 98.12 181 SER B O 1
ATOM 3294 N N . ARG B 1 182 ? -1.901 -25.922 10.922 1 97.81 182 ARG B N 1
ATOM 3295 C CA . ARG B 1 182 ? -0.493 -26.016 10.555 1 97.81 182 ARG B CA 1
ATOM 3296 C C . ARG B 1 182 ? -0.065 -27.469 10.398 1 97.81 182 ARG B C 1
ATOM 3298 O O . ARG B 1 182 ? 0.621 -27.812 9.438 1 97.81 182 ARG B O 1
ATOM 3305 N N . ARG B 1 183 ? -0.498 -28.297 11.336 1 98 183 ARG B N 1
ATOM 3306 C CA . ARG B 1 183 ? -0.173 -29.719 11.273 1 98 183 ARG B CA 1
ATOM 3307 C C . ARG B 1 183 ? -0.771 -30.359 10.031 1 98 183 ARG B C 1
ATOM 3309 O O . ARG B 1 183 ? -0.144 -31.219 9.406 1 98 183 ARG B O 1
ATOM 3316 N N . THR B 1 184 ? -1.931 -29.953 9.758 1 98.31 184 THR B N 1
ATOM 3317 C CA . THR B 1 184 ? -2.576 -30.453 8.547 1 98.31 184 THR B CA 1
ATOM 3318 C C . THR B 1 184 ? -1.762 -30.094 7.312 1 98.31 184 THR B C 1
ATOM 3320 O O . THR B 1 184 ? -1.515 -30.938 6.453 1 98.31 184 THR B O 1
ATOM 3323 N N . TYR B 1 185 ? -1.321 -28.875 7.234 1 98.44 185 TYR B N 1
ATOM 3324 C CA . TYR B 1 185 ? -0.503 -28.422 6.113 1 98.44 185 TYR B CA 1
ATOM 3325 C C . TYR B 1 185 ?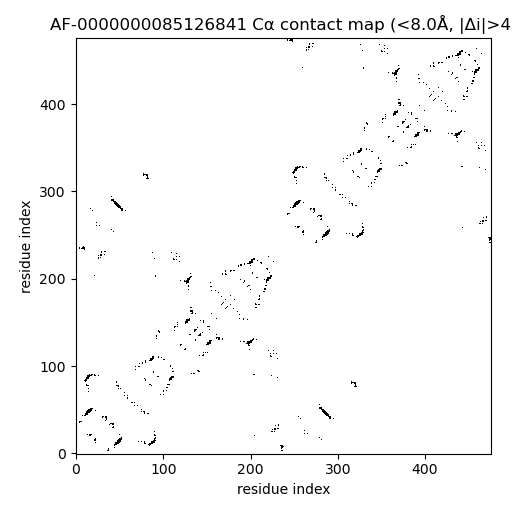 0.815 -29.188 6.062 1 98.44 185 TYR B C 1
ATOM 3327 O O . TYR B 1 185 ? 1.257 -29.609 4.992 1 98.44 185 TYR B O 1
ATOM 3335 N N . GLN B 1 186 ? 1.35 -29.375 7.188 1 98.31 186 GLN B N 1
ATOM 3336 C CA . GLN B 1 186 ? 2.615 -30.109 7.25 1 98.31 186 GLN B CA 1
ATOM 3337 C C . GLN B 1 186 ? 2.451 -31.531 6.758 1 98.31 186 GLN B C 1
ATOM 3339 O O . GLN B 1 186 ? 3.305 -32.062 6.035 1 98.31 186 GLN B O 1
ATOM 3344 N N . ARG B 1 187 ? 1.397 -32.156 7.199 1 98.44 187 ARG B N 1
ATOM 3345 C CA . ARG B 1 187 ? 1.115 -33.5 6.746 1 98.44 187 ARG B CA 1
ATOM 3346 C C . ARG B 1 187 ? 0.955 -33.562 5.23 1 98.44 187 ARG B C 1
ATOM 3348 O O . ARG B 1 187 ? 1.528 -34.406 4.57 1 98.44 187 ARG B O 1
ATOM 3355 N N . ILE B 1 188 ? 0.263 -32.625 4.719 1 98.56 188 ILE B N 1
ATOM 3356 C CA . ILE B 1 188 ? -0.015 -32.594 3.285 1 98.56 188 ILE B CA 1
ATOM 3357 C C . ILE B 1 188 ? 1.278 -32.344 2.518 1 98.56 188 ILE B C 1
ATOM 3359 O O . ILE B 1 188 ? 1.546 -32.969 1.5 1 98.56 188 ILE B O 1
ATOM 3363 N N . MET B 1 189 ? 2.086 -31.422 3 1 98.38 189 MET B N 1
ATOM 3364 C CA . MET B 1 189 ? 3.365 -31.094 2.371 1 98.38 189 MET B CA 1
ATOM 3365 C C . MET B 1 189 ? 4.305 -32.281 2.4 1 98.38 189 MET B C 1
ATOM 3367 O O . MET B 1 189 ? 5.008 -32.562 1.426 1 98.38 189 MET B O 1
ATOM 3371 N N . ALA B 1 190 ? 4.285 -33.031 3.49 1 98.31 190 ALA B N 1
ATOM 3372 C CA . ALA B 1 190 ? 5.105 -34.219 3.613 1 98.31 190 ALA B CA 1
ATOM 3373 C C . ALA B 1 190 ? 4.676 -35.281 2.607 1 98.31 190 ALA B C 1
ATOM 3375 O O . ALA B 1 190 ? 5.52 -35.969 2.037 1 98.31 190 ALA B O 1
ATOM 3376 N N . GLN B 1 191 ? 3.377 -35.438 2.453 1 98.5 191 GLN B N 1
ATOM 3377 C CA . GLN B 1 191 ? 2.842 -36.375 1.485 1 98.5 191 GLN B CA 1
ATOM 3378 C C . GLN B 1 191 ? 3.283 -36.031 0.067 1 98.5 191 GLN B C 1
ATOM 3380 O O . GLN B 1 191 ? 3.705 -36.906 -0.691 1 98.5 191 GLN B O 1
ATOM 3385 N N . LEU B 1 192 ? 3.254 -34.75 -0.275 1 98.5 192 LEU B N 1
ATOM 3386 C CA . LEU B 1 192 ? 3.68 -34.312 -1.6 1 98.5 192 LEU B CA 1
ATOM 3387 C C . LEU B 1 192 ? 5.18 -34.5 -1.783 1 98.5 192 LEU B C 1
ATOM 3389 O O . LEU B 1 192 ? 5.625 -34.938 -2.852 1 98.5 192 LEU B O 1
ATOM 3393 N N . ALA B 1 193 ? 5.902 -34.219 -0.757 1 98.38 193 ALA B N 1
ATOM 3394 C CA . ALA B 1 193 ? 7.344 -34.438 -0.798 1 98.38 193 ALA B CA 1
ATOM 3395 C C . ALA B 1 193 ? 7.645 -35.938 -0.996 1 98.38 193 ALA B C 1
ATOM 3397 O O . ALA B 1 193 ? 8.555 -36.281 -1.751 1 98.38 193 ALA B O 1
ATOM 3398 N N . GLY B 1 194 ? 6.895 -36.719 -0.329 1 98.19 194 GLY B N 1
ATOM 3399 C CA . GLY B 1 194 ? 7.043 -38.156 -0.465 1 98.19 194 GLY B CA 1
ATOM 3400 C C . GLY B 1 194 ? 6.758 -38.656 -1.868 1 98.19 194 GLY B C 1
ATOM 3401 O O . GLY B 1 194 ? 7.293 -39.688 -2.289 1 98.19 194 GLY B O 1
ATOM 3402 N N . GLN B 1 195 ? 5.977 -37.938 -2.543 1 98.19 195 GLN B N 1
ATOM 3403 C CA . GLN B 1 195 ? 5.629 -38.281 -3.92 1 98.19 195 GLN B CA 1
ATOM 3404 C C . GLN B 1 195 ? 6.648 -37.719 -4.898 1 98.19 195 GLN B C 1
ATOM 3406 O O . GLN B 1 195 ? 6.488 -37.844 -6.117 1 98.19 195 GLN B O 1
ATOM 3411 N N . GLY B 1 196 ? 7.668 -36.969 -4.305 1 98.25 196 GLY B N 1
ATOM 3412 C CA . GLY B 1 196 ? 8.773 -36.562 -5.152 1 98.25 196 GLY B CA 1
ATOM 3413 C C . GLY B 1 196 ? 8.883 -35.062 -5.32 1 98.25 196 GLY B C 1
ATOM 3414 O O . GLY B 1 196 ? 9.789 -34.562 -5.988 1 98.25 196 GLY B O 1
ATOM 3415 N N . ALA B 1 197 ? 7.969 -34.312 -4.793 1 98.44 197 ALA B N 1
ATOM 3416 C CA . ALA B 1 197 ? 8.07 -32.844 -4.879 1 98.44 197 ALA B CA 1
ATOM 3417 C C . ALA B 1 197 ? 9.391 -32.375 -4.297 1 98.44 197 ALA B C 1
ATOM 3419 O O . ALA B 1 197 ? 9.742 -32.719 -3.168 1 98.44 197 ALA B O 1
ATOM 3420 N N . GLN B 1 198 ? 10.055 -31.547 -5.031 1 98.62 198 GLN B N 1
ATOM 3421 C CA . GLN B 1 198 ? 11.375 -31.062 -4.641 1 98.62 198 GLN B CA 1
ATOM 3422 C C . GLN B 1 198 ? 11.289 -29.688 -4.004 1 98.62 198 GLN B C 1
ATOM 3424 O O . GLN B 1 198 ? 12.25 -29.219 -3.371 1 98.62 198 GLN B O 1
ATOM 3429 N N . ALA B 1 199 ? 10.195 -29 -4.191 1 98.56 199 ALA B N 1
ATOM 3430 C CA . ALA B 1 199 ? 9.852 -27.719 -3.58 1 98.56 199 ALA B CA 1
ATOM 3431 C C . ALA B 1 199 ? 8.336 -27.562 -3.443 1 98.56 199 ALA B C 1
ATOM 3433 O O . ALA B 1 199 ? 7.574 -28.297 -4.074 1 98.56 199 ALA B O 1
ATOM 3434 N N . MET B 1 200 ? 7.973 -26.672 -2.529 1 98.31 200 MET B N 1
ATOM 3435 C CA . MET B 1 200 ? 6.555 -26.422 -2.281 1 98.31 200 MET B CA 1
ATOM 3436 C C . MET B 1 200 ? 6.176 -25 -2.695 1 98.31 200 MET B C 1
ATOM 3438 O O . MET B 1 200 ? 6.688 -24.031 -2.141 1 98.31 200 MET B O 1
ATOM 3442 N N . VAL B 1 201 ? 5.305 -24.906 -3.652 1 97.56 201 VAL B N 1
ATOM 3443 C CA . VAL B 1 201 ? 4.816 -23.609 -4.098 1 97.56 201 VAL B CA 1
ATOM 3444 C C . VAL B 1 201 ? 3.656 -23.156 -3.213 1 97.56 201 VAL B C 1
ATOM 3446 O O . VAL B 1 201 ? 2.648 -23.859 -3.098 1 97.56 201 VAL B O 1
ATOM 3449 N N . LEU B 1 202 ? 3.85 -22.062 -2.588 1 96.56 202 LEU B N 1
ATOM 3450 C CA . LEU B 1 202 ? 2.746 -21.438 -1.866 1 96.56 202 LEU B CA 1
ATOM 3451 C C . LEU B 1 202 ? 1.958 -20.5 -2.781 1 96.56 202 LEU B C 1
ATOM 3453 O O . LEU B 1 202 ? 2.375 -19.359 -3.027 1 96.56 202 LEU B O 1
ATOM 3457 N N . GLY B 1 203 ? 0.772 -20.984 -3.168 1 94.44 203 GLY B N 1
ATOM 3458 C CA . GLY B 1 203 ? -0.02 -20.312 -4.191 1 94.44 203 GLY B CA 1
ATOM 3459 C C . GLY B 1 203 ? -1.104 -19.422 -3.619 1 94.44 203 GLY B C 1
ATOM 3460 O O . GLY B 1 203 ? -2.16 -19.25 -4.227 1 94.44 203 GLY B O 1
ATOM 3461 N N . CYS B 1 204 ? -0.932 -19 -2.49 1 91.75 204 CYS B N 1
ATOM 3462 C CA . CYS B 1 204 ? -1.804 -18.047 -1.811 1 91.75 204 CYS B CA 1
ATOM 3463 C C . CYS B 1 204 ? -1.03 -17.25 -0.771 1 91.75 204 CYS B C 1
ATOM 3465 O O . CYS B 1 204 ? -0.285 -17.812 0.029 1 91.75 204 CYS B O 1
ATOM 3467 N N . THR B 1 205 ? -1.284 -15.953 -0.778 1 85.56 205 THR B N 1
ATOM 3468 C CA . THR B 1 205 ? -0.531 -15.055 0.09 1 85.56 205 THR B CA 1
ATOM 3469 C C . THR B 1 205 ? -0.803 -15.367 1.559 1 85.56 205 THR B C 1
ATOM 3471 O O . THR B 1 205 ? 0.041 -15.109 2.42 1 85.56 205 THR B O 1
ATOM 3474 N N . GLU B 1 206 ? -1.865 -15.953 1.843 1 85.88 206 GLU B N 1
ATOM 3475 C CA . GLU B 1 206 ? -2.27 -16.234 3.219 1 85.88 206 GLU B CA 1
ATOM 3476 C C . GLU B 1 206 ? -1.514 -17.422 3.787 1 85.88 206 GLU B C 1
ATOM 3478 O O . GLU B 1 206 ? -1.347 -17.547 5.004 1 85.88 206 GLU B O 1
ATOM 3483 N N . ILE B 1 207 ? -1.062 -18.266 2.912 1 93.62 207 ILE B N 1
ATOM 3484 C CA . ILE B 1 207 ? -0.495 -19.547 3.354 1 93.62 207 ILE B CA 1
ATOM 3485 C C . ILE B 1 207 ? 0.787 -19.281 4.145 1 93.62 207 ILE B C 1
ATOM 3487 O O . ILE B 1 207 ? 1.074 -19.984 5.117 1 93.62 207 ILE B O 1
ATOM 3491 N N . SER B 1 208 ? 1.5 -18.312 3.816 1 90.56 208 SER B N 1
ATOM 3492 C CA . SER B 1 208 ? 2.764 -18.016 4.48 1 90.56 208 SER B CA 1
ATOM 3493 C C . SER B 1 208 ? 2.537 -17.562 5.918 1 90.56 208 SER B C 1
ATOM 3495 O O . SER B 1 208 ? 3.473 -17.516 6.719 1 90.56 208 SER B O 1
ATOM 3497 N N . LEU B 1 209 ? 1.349 -17.141 6.211 1 86.75 209 LEU B N 1
ATOM 3498 C CA . LEU B 1 209 ? 1.008 -16.812 7.594 1 86.75 209 LEU B CA 1
ATOM 3499 C C . LEU B 1 209 ? 0.957 -18.078 8.453 1 86.75 209 LEU B C 1
ATOM 3501 O O . LEU B 1 209 ? 1.166 -18.016 9.664 1 86.75 209 LEU B O 1
ATOM 3505 N N . LEU B 1 210 ? 0.661 -19.172 7.871 1 94.19 210 LEU B N 1
ATOM 3506 C CA . LEU B 1 210 ? 0.452 -20.438 8.57 1 94.19 210 LEU B CA 1
ATOM 3507 C C . LEU B 1 210 ? 1.715 -21.297 8.539 1 94.19 210 LEU B C 1
ATOM 3509 O O . LEU B 1 210 ? 2.08 -21.906 9.547 1 94.19 210 LEU B O 1
ATOM 3513 N N . VAL B 1 211 ? 2.346 -21.344 7.418 1 95.12 211 VAL B N 1
ATOM 3514 C CA . VAL B 1 211 ? 3.506 -22.219 7.254 1 95.12 211 VAL B CA 1
ATOM 3515 C C . VAL B 1 211 ? 4.664 -21.422 6.652 1 95.12 211 VAL B C 1
ATOM 3517 O O . VAL B 1 211 ? 4.457 -20.578 5.785 1 95.12 211 VAL B O 1
ATOM 3520 N N . GLN B 1 212 ? 5.824 -21.656 7.219 1 92.88 212 GLN B N 1
ATOM 3521 C CA . GLN B 1 212 ? 7.098 -21.109 6.762 1 92.88 212 GLN B CA 1
ATOM 3522 C C . GLN B 1 212 ? 8.078 -22.219 6.391 1 92.88 212 GLN B C 1
ATOM 3524 O O . GLN B 1 212 ? 7.719 -23.406 6.398 1 92.88 212 GLN B O 1
ATOM 3529 N N . GLN B 1 213 ? 9.227 -21.812 5.93 1 95.12 213 GLN B N 1
ATOM 3530 C CA . GLN B 1 213 ? 10.234 -22.781 5.492 1 95.12 213 GLN B CA 1
ATOM 3531 C C . GLN B 1 213 ? 10.484 -23.828 6.559 1 95.12 213 GLN B C 1
ATOM 3533 O O . GLN B 1 213 ? 10.648 -25.016 6.246 1 95.12 213 GLN B O 1
ATOM 3538 N N . GLU B 1 214 ? 10.438 -23.438 7.793 1 95.31 214 GLU B N 1
ATOM 3539 C CA . GLU B 1 214 ? 10.75 -24.359 8.883 1 95.31 214 GLU B CA 1
ATOM 3540 C C . GLU B 1 214 ? 9.672 -25.422 9.031 1 95.31 214 GLU B C 1
ATOM 3542 O O . GLU B 1 214 ? 9.898 -26.469 9.656 1 95.31 214 GLU B O 1
ATOM 3547 N N . HIS B 1 215 ? 8.523 -25.172 8.469 1 96.44 215 HIS B N 1
ATOM 3548 C CA . HIS B 1 215 ? 7.406 -26.109 8.586 1 96.44 215 HIS B CA 1
ATOM 3549 C C . HIS B 1 215 ? 7.312 -27.016 7.367 1 96.44 215 HIS B C 1
ATOM 3551 O O . HIS B 1 215 ? 6.379 -27.812 7.246 1 96.44 215 HIS B O 1
ATOM 3557 N N . CYS B 1 216 ? 8.172 -26.859 6.414 1 96.88 216 CYS B N 1
ATOM 3558 C CA . CYS B 1 216 ? 8.133 -27.578 5.152 1 96.88 216 CYS B CA 1
ATOM 3559 C C . CYS B 1 216 ? 9.344 -28.484 5.004 1 96.88 216 CYS B C 1
ATOM 3561 O O . CYS B 1 216 ? 10.477 -28.078 5.266 1 96.88 216 CYS B O 1
ATOM 3563 N N . PRO B 1 217 ? 9.133 -29.688 4.574 1 97.19 217 PRO B N 1
ATOM 3564 C CA . PRO B 1 217 ? 10.25 -30.625 4.441 1 97.19 217 PRO B CA 1
ATOM 3565 C C . PRO B 1 217 ? 11.117 -30.344 3.221 1 97.19 217 PRO B C 1
ATOM 3567 O O . PRO B 1 217 ? 12.211 -30.906 3.098 1 97.19 217 PRO B O 1
ATOM 3570 N N . VAL B 1 218 ? 10.641 -29.594 2.305 1 97.94 218 VAL B N 1
ATOM 3571 C CA . VAL B 1 218 ? 11.375 -29.188 1.107 1 97.94 218 VAL B CA 1
ATOM 3572 C C . VAL B 1 218 ? 11.352 -27.672 0.985 1 97.94 218 VAL B C 1
ATOM 3574 O O . VAL B 1 218 ? 10.586 -27 1.673 1 97.94 218 VAL B O 1
ATOM 3577 N N . PRO B 1 219 ? 12.211 -27.078 0.178 1 98.12 219 PRO B N 1
ATOM 3578 C CA . PRO B 1 219 ? 12.234 -25.625 0.043 1 98.12 219 PRO B CA 1
ATOM 3579 C C . PRO B 1 219 ? 10.898 -25.047 -0.404 1 98.12 219 PRO B C 1
ATOM 3581 O O . PRO B 1 219 ? 10.203 -25.656 -1.226 1 98.12 219 PRO B O 1
ATOM 3584 N N . VAL B 1 220 ? 10.672 -23.844 0.118 1 97.62 220 VAL B N 1
ATOM 3585 C CA . VAL B 1 220 ? 9.422 -23.172 -0.204 1 97.62 220 VAL B CA 1
ATOM 3586 C C . VAL B 1 220 ? 9.648 -22.156 -1.331 1 97.62 220 VAL B C 1
ATOM 3588 O O . VAL B 1 220 ? 10.664 -21.453 -1.346 1 97.62 220 VAL B O 1
ATOM 3591 N N . LEU B 1 221 ? 8.758 -22.188 -2.285 1 97.38 221 LEU B N 1
ATOM 3592 C CA . LEU B 1 221 ? 8.656 -21.156 -3.322 1 97.38 221 LEU B CA 1
ATOM 3593 C C . LEU B 1 221 ? 7.383 -20.344 -3.154 1 97.38 221 LEU B C 1
ATOM 3595 O O . LEU B 1 221 ? 6.316 -20.734 -3.621 1 97.38 221 LEU B O 1
ATOM 3599 N N . ASP B 1 222 ? 7.516 -19.203 -2.574 1 96.31 222 ASP B N 1
ATOM 3600 C CA . ASP B 1 222 ? 6.387 -18.312 -2.318 1 96.31 222 ASP B CA 1
ATOM 3601 C C . ASP B 1 222 ? 6.082 -17.453 -3.541 1 96.31 222 ASP B C 1
ATOM 3603 O O . ASP B 1 222 ? 6.875 -16.594 -3.914 1 96.31 222 ASP B O 1
ATOM 3607 N N . THR B 1 223 ? 4.871 -17.656 -4.074 1 96.12 223 THR B N 1
ATOM 3608 C CA . THR B 1 223 ? 4.531 -17 -5.328 1 96.12 223 THR B CA 1
ATOM 3609 C C . THR B 1 223 ? 4.586 -15.477 -5.168 1 96.12 223 THR B C 1
ATOM 3611 O O . THR B 1 223 ? 5.09 -14.773 -6.047 1 96.12 223 THR B O 1
ATOM 3614 N N . THR B 1 224 ? 4.105 -14.938 -4.074 1 95.44 224 THR B N 1
ATOM 3615 C CA . THR B 1 224 ? 4.062 -13.492 -3.832 1 95.44 224 THR B CA 1
ATOM 3616 C C . THR B 1 224 ? 5.473 -12.914 -3.766 1 95.44 224 THR B C 1
ATOM 3618 O O . THR B 1 224 ? 5.777 -11.938 -4.449 1 95.44 224 THR B O 1
ATOM 3621 N N . ALA B 1 225 ? 6.324 -13.555 -2.971 1 96.25 225 ALA B N 1
ATOM 3622 C CA . ALA B 1 225 ? 7.695 -13.078 -2.803 1 96.25 225 ALA B CA 1
ATOM 3623 C C . ALA B 1 225 ? 8.461 -13.133 -4.121 1 96.25 225 ALA B C 1
ATOM 3625 O O . ALA B 1 225 ? 9.156 -12.18 -4.48 1 96.25 225 ALA B O 1
ATOM 3626 N N . LEU B 1 226 ? 8.328 -14.211 -4.82 1 97.56 226 LEU B N 1
ATOM 3627 C CA . LEU B 1 226 ? 9.031 -14.391 -6.086 1 97.56 226 LEU B CA 1
ATOM 3628 C C . LEU B 1 226 ? 8.516 -13.406 -7.133 1 97.56 226 LEU B C 1
ATOM 3630 O O . LEU B 1 226 ? 9.305 -12.844 -7.906 1 97.56 226 LEU B O 1
ATOM 3634 N N . HIS B 1 227 ? 7.184 -13.242 -7.172 1 98.12 227 HIS B N 1
ATOM 3635 C CA . HIS B 1 227 ? 6.57 -12.289 -8.086 1 98.12 227 HIS B CA 1
ATOM 3636 C C . HIS B 1 227 ? 7.031 -10.867 -7.793 1 98.12 227 HIS B C 1
ATOM 3638 O O . HIS B 1 227 ? 7.348 -10.109 -8.711 1 98.12 227 HIS B O 1
ATOM 3644 N N . ALA B 1 228 ? 7.09 -10.477 -6.527 1 98.19 228 ALA B N 1
ATOM 3645 C CA . ALA B 1 228 ? 7.578 -9.172 -6.109 1 98.19 228 ALA B CA 1
ATOM 3646 C C . ALA B 1 228 ? 9.039 -8.977 -6.512 1 98.19 228 ALA B C 1
ATOM 3648 O O . ALA B 1 228 ? 9.422 -7.898 -6.973 1 98.19 228 ALA B O 1
ATOM 3649 N N . GLN B 1 229 ? 9.805 -9.984 -6.32 1 97.75 229 GLN B N 1
ATOM 3650 C CA . GLN B 1 229 ? 11.211 -9.914 -6.715 1 97.75 229 GLN B CA 1
ATOM 3651 C C . GLN B 1 229 ? 11.352 -9.703 -8.219 1 97.75 229 GLN B C 1
ATOM 3653 O O . GLN B 1 229 ? 12.211 -8.953 -8.672 1 97.75 229 GLN B O 1
ATOM 3658 N N . ALA B 1 230 ? 10.539 -10.383 -8.977 1 98.19 230 ALA B N 1
ATOM 3659 C CA . ALA B 1 230 ? 10.547 -10.203 -10.422 1 98.19 230 ALA B CA 1
ATOM 3660 C C . ALA B 1 230 ? 10.195 -8.766 -10.797 1 98.19 230 ALA B C 1
ATOM 3662 O O . ALA B 1 230 ? 10.734 -8.227 -11.766 1 98.19 230 ALA B O 1
ATOM 3663 N N . ALA B 1 231 ? 9.258 -8.195 -10.086 1 98.5 231 ALA B N 1
ATOM 3664 C CA . ALA B 1 231 ? 8.906 -6.793 -10.297 1 98.5 231 ALA B CA 1
ATOM 3665 C C . ALA B 1 231 ? 10.102 -5.879 -10.047 1 98.5 231 ALA B C 1
ATOM 3667 O O . ALA B 1 231 ? 10.328 -4.926 -10.797 1 98.5 231 ALA B O 1
ATOM 3668 N N . VAL B 1 232 ? 10.859 -6.105 -8.961 1 98.31 232 VAL B N 1
ATOM 3669 C CA . VAL B 1 232 ? 12.055 -5.324 -8.656 1 98.31 232 VAL B CA 1
ATOM 3670 C C . VAL B 1 232 ? 13.055 -5.438 -9.797 1 98.31 232 VAL B C 1
ATOM 3672 O O . VAL B 1 232 ? 13.594 -4.43 -10.258 1 98.31 232 VAL B O 1
ATOM 3675 N N . ASP B 1 233 ? 13.258 -6.688 -10.258 1 97.88 233 ASP B N 1
ATOM 3676 C CA . ASP B 1 233 ? 14.172 -6.906 -11.383 1 97.88 233 ASP B CA 1
ATOM 3677 C C . ASP B 1 233 ? 13.711 -6.145 -12.617 1 97.88 233 ASP B C 1
ATOM 3679 O O . ASP B 1 233 ? 14.523 -5.52 -13.305 1 97.88 233 ASP B O 1
ATOM 3683 N N . PHE B 1 234 ? 12.469 -6.227 -12.859 1 97.88 234 PHE B N 1
ATOM 3684 C CA . PHE B 1 234 ? 11.867 -5.535 -14 1 97.88 234 PHE B CA 1
ATOM 3685 C C . PHE B 1 234 ? 12.125 -4.035 -13.914 1 97.88 234 PHE B C 1
ATOM 3687 O O . PHE B 1 234 ? 12.469 -3.402 -14.906 1 97.88 234 PHE B O 1
ATOM 3694 N N . ALA B 1 235 ? 11.945 -3.434 -12.758 1 97.94 235 ALA B N 1
ATOM 3695 C CA . ALA B 1 235 ? 12.078 -1.996 -12.539 1 97.94 235 ALA B CA 1
ATOM 3696 C C . ALA B 1 235 ? 13.523 -1.545 -12.75 1 97.94 235 ALA B C 1
ATOM 3698 O O . ALA B 1 235 ? 13.773 -0.427 -13.203 1 97.94 235 ALA B O 1
ATOM 3699 N N . LEU B 1 236 ? 14.453 -2.398 -12.367 1 96.75 236 LEU B N 1
ATOM 3700 C CA . LEU B 1 236 ? 15.859 -1.995 -12.305 1 96.75 236 LEU B CA 1
ATOM 3701 C C . LEU B 1 236 ? 16.594 -2.377 -13.586 1 96.75 236 LEU B C 1
ATOM 3703 O O . LEU B 1 236 ? 17.703 -1.9 -13.836 1 96.75 236 LEU B O 1
ATOM 3707 N N . GLU B 1 237 ? 15.961 -3.197 -14.406 1 91 237 GLU B N 1
ATOM 3708 C CA . GLU B 1 237 ? 16.578 -3.588 -15.672 1 91 237 GLU B CA 1
ATOM 3709 C C . GLU B 1 237 ? 16.422 -2.494 -16.719 1 91 237 GLU B C 1
ATOM 3711 O O . GLU B 1 237 ? 15.32 -1.971 -16.922 1 91 237 GLU B O 1
ATOM 3716 N N . PRO B 1 238 ? 17.516 -2.064 -17.422 1 83.88 238 PRO B N 1
ATOM 3717 C CA . PRO B 1 238 ? 17.438 -1.037 -18.469 1 83.88 238 PRO B CA 1
ATOM 3718 C C . PRO B 1 238 ? 16.625 -1.489 -19.672 1 83.88 238 PRO B C 1
ATOM 3720 O O . PRO B 1 238 ? 16.578 -2.686 -19.984 1 83.88 238 PRO B O 1
#

Sequence (476 aa):
MNSNHTEIHRVIGLIGGMSWESSAEYYRLINQGVRDRLGPLRSAKLLMYSVDFGPIEQAQHEGRWDDAAALLEDAARRLQQGGADGVLLCTNTMHKLADRIAAAVRIPFLHIADPVADAARTRGYRKLGLLGTRFTMEQPFMRERLQQQGLEVLVPQEADRAEVHRIIYEELCTGRILEESRRTYQRIMAQLAGQGAQAMVLGCTEISLLVQQEHCPVPVLDTTALHAQAAVDFALEPMNSNHTEIHRVIGLIGGMSWESSAEYYRLINQGVRDRLGPLRSAKLLMYSVDFGPIEQAQHEGRWDDAAALLEDAARRLQQGGADGVLLCTNTMHKLADRIAAAVRIPFLHIADPVADAARTRGYRKLGLLGTRFTMEQPFMRERLQQQGLEVLVPQEADRAEVHRIIYEELCTGRILEESRRTYQRIMAQLAGQGAQAMVLGCTEISLLVQQEHCPVPVLDTTALHAQAAVDFALEP

Organism: Delftia acidovorans (strain DSM 14801 / SPH-1) (NCBI:txid398578)

Radius of gyration: 23.68 Å; Cα contacts (8 Å, |Δi|>4): 931; chains: 2; bounding box: 58×69×54 Å

InterPro domains:
  IPR001920 Asp/Glu racemase [G3DSA:3.40.50.1860] (12-232)
  IPR001920 Asp/Glu racemase [G3DSA:3.40.50.1860] (112-222)
  IPR001920 Asp/Glu racemase [SSF53681] (10-124)
  IPR001920 Asp/Glu racemase [SSF53681] (126-236)
  IPR004380 Aspartate racemase [TIGR00035] (9-237)
  IPR015942 Asp/Glu/hydantoin racemase [PF01177] (15-231)

Nearest PDB structures (foldseek):
  3ojc-assembly1_A  TM=9.682E-01  e=3.928E-30  Yersinia pestis CO92
  5elm-assembly2_D  TM=9.609E-01  e=2.238E-28  Escherichia coli
  5hqt-assembly1_A  TM=9.611E-01  e=3.013E-28  Escherichia coli O157:H7 str. SS52
  2zsk-assembly1_B  TM=9.012E-01  e=4.685E-19  Pyrococcus horikoshii OT3
  1jfl-assembly1_B  TM=8.946E-01  e=2.627E-18  Pyrococcus horikoshii OT3

Foldseek 3Di:
DDDLLQDFAFEEEEEAPLPNVLVVVLQVLLQVLLCVRNHPPDGGRYHYDHDHNVVLVVCVVVVVLVVNLVVLLVSLVVRVVVGGQEYEYSAQLNLVNVVSNQVSDPHYYQRLQVLVLVVCVVVVFAEEEEADALRNQPPCSRQVVSVVSRHHYDYFDPVLNVLSNCCVPVAQVVPHADPVSLVSVLVRLVVSVVVPHQEYEYRGPSVCVHDDQVSHPHHYHYSSSSSSNVSSVVRSPD/DDDLLQDFAFEEEEEAPLPNVLVVVLQVLLQVLLCVRNHPPDGGRYHYDHDPNVVLVVCVVVVVLVVNLVVLLVSLVVRVVVGGQEYEYSAQLNLVNVVSNCVSDPHYYQRLQVLVLVVCVVVVFAEEEEADALRNQPPCSRQVVSVVSRHHYDYFDPVLNVLSNCCVPVAQVVPHADPVSLVSVLVRLVVSVVVPHQEYEYRGPSVCVHDDQVSHPHHYHYSSSSSSNVSSVVRSPD

Solvent-accessible surface area (backbone atoms only — not comparable to full-atom values): 24096 Å² total; per-residue (Å²): 142,78,90,76,53,84,51,81,66,36,30,42,14,35,43,27,16,62,43,54,67,48,27,50,48,44,54,50,51,25,28,52,49,32,20,75,69,62,32,87,65,32,34,46,37,34,33,34,38,24,39,42,21,38,68,40,54,50,20,59,74,68,65,37,54,67,60,38,42,53,54,49,24,49,44,48,39,26,33,50,57,32,57,28,55,28,38,34,64,45,42,61,65,63,42,70,44,41,67,62,37,39,68,55,44,92,48,53,60,57,58,55,53,53,42,50,47,51,52,31,55,77,71,67,47,50,31,31,21,45,45,33,40,55,60,44,58,69,39,55,61,48,51,49,55,36,37,76,71,68,31,44,73,43,60,67,58,71,70,54,35,52,49,48,25,46,46,47,63,72,23,39,73,68,71,47,78,51,71,69,56,37,51,50,50,34,52,52,49,46,52,40,37,71,74,55,26,54,28,34,32,37,46,37,81,55,49,61,76,60,46,52,60,91,56,40,93,40,54,66,45,46,35,62,61,38,35,26,50,48,49,37,51,56,21,45,45,126,144,77,90,75,52,84,51,80,66,35,30,40,14,35,41,27,15,64,43,53,67,47,27,49,49,44,54,51,50,26,28,51,48,32,20,74,69,60,33,87,65,32,34,44,37,33,33,34,37,23,39,43,21,39,67,41,53,52,21,58,76,69,64,37,54,67,62,37,44,52,55,49,25,49,45,47,39,26,33,50,56,33,58,28,56,29,38,33,64,44,39,62,64,63,42,70,45,41,68,62,36,39,67,56,43,93,48,53,60,58,58,55,53,52,41,50,48,51,52,30,53,76,72,68,47,49,31,29,21,46,45,33,40,54,59,42,58,68,38,58,62,47,50,49,53,37,37,75,70,69,32,45,73,43,58,68,56,72,71,55,34,52,49,49,25,45,46,46,62,72,24,39,74,69,70,46,78,51,70,72,56,38,51,50,50,33,52,51,49,46,53,38,39,72,74,55,26,55,28,36,32,35,44,35,81,56,49,60,76,61,44,53,60,92,58,40,92,41,54,65,42,44,34,63,62,38,34,25,49,47,50,36,51,55,22,44,45,127

Secondary structure (DSSP, 8-state):
------S---PEEEEE-TTHHHHHHHHHHHHHHHHHHH-TT----EEEEEPPHHHHHHHHHTT-HHHHHHHHHHHHHHHHHTT-SEEEES-SGGGGGHHHHHHT-SSPB--THHHHHHHHHHHT--EEEEEE-HHHHHSHHHHHHHHHTT-EEE---HHHHHHHHHIIIIIGGGT---HHHHHHHHHHHHHHHHTT-SEEEEESTTHHHH--GGG-SS-EEEHHHHHHHHHHHHHH--/------S---PEEEEE-TTHHHHHHHHHHHHHHHHHHH-TT----EEEEEPPHHHHHHHHHTT-HHHHHHHHHHHHHHHHHTT-SEEEES-SGGGGGHHHHHHT-SSPB--THHHHHHHHHHHT--EEEEEE-HHHHHSHHHHHHHHHTT-EEE---HHHHHHHHHIIIIIGGGT---HHHHHHHHHHHHHHHHTT-SEEEEESTTHHHH--GGG-SS-EEEHHHHHHHHHHHHHH--

pLDDT: mean 93.73, std 9.56, range [25.78, 98.88]